Protein AF-A0A521RHW3-F1 (afdb_monomer)

Radius of gyration: 39.54 Å; Cα contacts (8 Å, |Δi|>4): 351; chains: 1; bounding box: 109×46×135 Å

Mean predicted aligned error: 21.04 Å

pLDDT: mean 79.91, std 20.03, range [25.33, 98.0]

Structure (mmCIF, N/CA/C/O backbone):
data_AF-A0A521RHW3-F1
#
_entry.id   AF-A0A521RHW3-F1
#
loop_
_atom_site.group_PDB
_atom_site.id
_atom_site.type_symbol
_atom_site.label_atom_id
_atom_site.label_alt_id
_atom_site.label_comp_id
_atom_site.label_asym_id
_atom_site.label_entity_id
_atom_site.label_seq_id
_atom_site.pdbx_PDB_ins_code
_atom_site.Cartn_x
_atom_site.Cartn_y
_atom_site.Cartn_z
_atom_site.occupancy
_atom_site.B_iso_or_equiv
_atom_site.auth_seq_id
_atom_site.auth_comp_id
_atom_site.auth_asym_id
_atom_site.auth_atom_id
_atom_site.pdbx_PDB_model_num
ATOM 1 N N . MET A 1 1 ? 25.482 -11.961 -57.422 1.00 39.91 1 MET A N 1
ATOM 2 C CA . MET A 1 1 ? 24.619 -12.218 -56.251 1.00 39.91 1 MET A CA 1
ATOM 3 C C . MET A 1 1 ? 25.470 -12.057 -55.005 1.00 39.91 1 MET A C 1
ATOM 5 O O . MET A 1 1 ? 26.315 -12.902 -54.761 1.00 39.91 1 MET A O 1
ATOM 9 N N . THR A 1 2 ? 25.295 -10.983 -54.247 1.00 38.00 2 THR A N 1
ATOM 10 C CA . THR A 1 2 ? 25.824 -10.884 -52.880 1.00 38.00 2 THR A CA 1
ATOM 11 C C . THR A 1 2 ? 24.645 -10.519 -51.997 1.00 38.00 2 THR A C 1
ATOM 13 O O . THR A 1 2 ? 24.330 -9.353 -51.779 1.00 38.00 2 THR A O 1
ATOM 16 N N . ALA A 1 3 ? 23.908 -11.553 -51.591 1.00 41.53 3 ALA A N 1
ATOM 17 C CA . ALA A 1 3 ? 22.868 -11.418 -50.592 1.00 41.53 3 ALA A CA 1
ATOM 18 C C . ALA A 1 3 ? 23.537 -10.932 -49.302 1.00 41.53 3 ALA A C 1
ATOM 20 O O . ALA A 1 3 ? 24.352 -11.636 -48.708 1.00 41.53 3 ALA A O 1
ATOM 21 N N . SER A 1 4 ? 23.228 -9.693 -48.926 1.00 44.72 4 SER A N 1
ATOM 22 C CA . SER A 1 4 ? 23.512 -9.133 -47.614 1.00 44.72 4 SER A CA 1
ATOM 23 C C . SER A 1 4 ? 22.797 -10.004 -46.584 1.00 44.72 4 SER A C 1
ATOM 25 O O . SER A 1 4 ? 21.590 -9.889 -46.376 1.00 44.72 4 SER A O 1
ATOM 27 N N . VAL A 1 5 ? 23.534 -10.940 -45.990 1.00 45.53 5 VAL A N 1
ATOM 28 C CA . VAL A 1 5 ? 23.088 -11.644 -44.794 1.00 45.53 5 VAL A CA 1
ATOM 29 C C . VAL A 1 5 ? 23.097 -10.592 -43.693 1.00 45.53 5 VAL A C 1
ATOM 31 O O . VAL A 1 5 ? 24.155 -10.241 -43.173 1.00 45.53 5 VAL A O 1
ATOM 34 N N . ARG A 1 6 ? 21.927 -10.029 -43.371 1.00 50.81 6 ARG A N 1
ATOM 35 C CA . ARG A 1 6 ? 21.718 -9.358 -42.085 1.00 50.81 6 ARG A CA 1
ATOM 36 C C . ARG A 1 6 ? 22.089 -10.395 -41.030 1.00 50.81 6 ARG A C 1
ATOM 38 O O . ARG A 1 6 ? 21.339 -11.346 -40.832 1.00 50.81 6 ARG A O 1
ATOM 45 N N . ALA A 1 7 ? 23.275 -10.265 -40.440 1.00 57.31 7 ALA A N 1
ATOM 46 C CA . ALA A 1 7 ? 23.682 -11.109 -39.331 1.00 57.31 7 ALA A CA 1
ATOM 47 C C . ALA A 1 7 ? 22.599 -10.983 -38.257 1.00 57.31 7 ALA A C 1
ATOM 49 O O . ALA A 1 7 ? 22.298 -9.877 -37.802 1.00 57.31 7 ALA A O 1
ATOM 50 N N . GLN A 1 8 ? 21.946 -12.098 -37.947 1.00 63.09 8 GLN A N 1
ATOM 51 C CA . GLN A 1 8 ? 20.937 -12.158 -36.906 1.00 63.09 8 GLN A CA 1
ATOM 52 C C . GLN A 1 8 ? 21.612 -11.729 -35.599 1.00 63.09 8 GLN A C 1
ATOM 54 O O . GLN A 1 8 ? 22.678 -12.240 -35.259 1.00 63.09 8 GLN A O 1
ATOM 59 N N . VAL A 1 9 ? 21.052 -10.722 -34.929 1.00 79.81 9 VAL A N 1
ATOM 60 C CA . VAL A 1 9 ? 21.580 -10.236 -33.652 1.00 79.81 9 VAL A CA 1
ATOM 61 C C . VAL A 1 9 ? 21.305 -11.314 -32.610 1.00 79.81 9 VAL A C 1
ATOM 63 O O . VAL A 1 9 ? 20.147 -11.570 -32.289 1.00 79.81 9 VAL A O 1
ATOM 66 N N . ASP A 1 10 ? 22.359 -11.970 -32.131 1.00 84.94 10 ASP A N 1
ATOM 67 C CA . ASP A 1 10 ? 22.273 -12.960 -31.061 1.00 84.94 10 ASP A CA 1
ATOM 68 C C . ASP A 1 10 ? 22.566 -12.293 -29.715 1.00 84.94 10 ASP A C 1
ATOM 70 O O . ASP A 1 10 ? 23.689 -11.850 -29.452 1.00 84.94 10 ASP A O 1
ATOM 74 N N . THR A 1 11 ? 21.535 -12.213 -28.875 1.00 89.00 11 THR A N 1
ATOM 75 C CA . THR A 1 11 ? 21.610 -11.633 -27.530 1.00 89.00 11 THR A CA 1
ATOM 76 C C . THR A 1 11 ? 21.772 -12.674 -26.429 1.00 89.00 11 THR A C 1
ATOM 78 O O . THR A 1 11 ? 22.063 -12.297 -25.295 1.00 89.00 11 THR A O 1
ATOM 81 N N . SER A 1 12 ? 21.656 -13.969 -26.743 1.00 90.12 12 SER A N 1
ATOM 82 C CA . SER A 1 12 ? 21.666 -15.047 -25.744 1.00 90.12 12 SER A CA 1
ATOM 83 C C . SER A 1 12 ? 22.976 -15.091 -24.952 1.00 90.12 12 SER A C 1
ATOM 85 O O . SER A 1 12 ? 22.974 -15.205 -23.728 1.00 90.12 12 SER A O 1
ATOM 87 N N . THR A 1 13 ? 24.101 -14.891 -25.640 1.00 92.38 13 THR A N 1
ATOM 88 C CA . THR A 1 13 ? 25.431 -14.847 -25.019 1.00 92.38 13 THR A CA 1
ATOM 89 C C . THR A 1 13 ? 25.564 -13.657 -24.058 1.00 92.38 13 THR A C 1
ATOM 91 O O . THR A 1 13 ? 26.132 -13.791 -22.976 1.00 92.38 13 THR A O 1
ATOM 94 N N . ILE A 1 14 ? 24.999 -12.496 -24.413 1.00 92.00 14 ILE A N 1
ATOM 95 C CA . ILE A 1 14 ? 25.019 -11.292 -23.566 1.00 92.00 14 ILE A CA 1
ATOM 96 C C . ILE A 1 14 ? 24.166 -11.516 -22.312 1.00 92.00 14 ILE A C 1
ATOM 98 O O . ILE A 1 14 ? 24.604 -11.209 -21.204 1.00 92.00 14 ILE A O 1
ATOM 102 N N . GLU A 1 15 ? 22.968 -12.076 -22.470 1.00 85.69 15 GLU A N 1
ATOM 103 C CA . GLU A 1 15 ? 22.064 -12.406 -21.361 1.00 85.69 15 GLU A CA 1
ATOM 104 C C . GLU A 1 15 ? 22.705 -13.399 -20.383 1.00 85.69 15 GLU A C 1
ATOM 106 O O . GLU A 1 15 ? 22.638 -13.206 -19.167 1.00 85.69 15 GLU A O 1
ATOM 111 N N . GLU A 1 16 ? 23.400 -14.417 -20.897 1.00 90.75 16 GLU A N 1
ATOM 112 C CA . GLU A 1 16 ? 24.140 -15.376 -20.076 1.00 90.75 16 GLU A CA 1
ATOM 113 C C . GLU A 1 16 ? 25.294 -14.707 -19.310 1.00 90.75 16 GLU A C 1
ATOM 115 O O . GLU A 1 16 ? 25.488 -14.978 -18.120 1.00 90.75 16 GLU A O 1
ATOM 120 N N . MET A 1 17 ? 26.041 -13.799 -19.949 1.00 91.12 17 MET A N 1
ATOM 121 C CA . MET A 1 17 ? 27.093 -13.024 -19.279 1.00 91.12 17 MET A CA 1
ATOM 122 C C . MET A 1 17 ? 26.525 -12.142 -18.161 1.00 91.12 17 MET A C 1
ATOM 124 O O . MET A 1 17 ? 27.106 -12.095 -17.075 1.00 91.12 17 MET A O 1
ATOM 128 N N . ILE A 1 18 ? 25.381 -11.483 -18.392 1.00 84.00 18 ILE A N 1
ATOM 129 C CA . ILE A 1 18 ? 24.681 -10.691 -17.368 1.00 84.00 18 ILE A CA 1
ATOM 130 C C . ILE A 1 18 ? 24.279 -11.588 -16.196 1.00 84.00 18 ILE A C 1
ATOM 132 O O . ILE A 1 18 ? 24.577 -11.258 -15.048 1.00 84.00 18 ILE A O 1
ATOM 136 N N . ALA A 1 19 ? 23.671 -12.744 -16.473 1.00 83.94 19 ALA A N 1
ATOM 137 C CA . ALA A 1 19 ? 23.239 -13.690 -15.446 1.00 83.94 19 ALA A CA 1
ATOM 138 C C . ALA A 1 19 ? 24.408 -14.228 -14.599 1.00 83.94 19 ALA A C 1
ATOM 140 O O . ALA A 1 19 ? 24.249 -14.451 -13.399 1.00 83.94 19 ALA A O 1
ATOM 141 N N . LYS A 1 20 ? 25.595 -14.398 -15.198 1.00 89.12 20 LYS A N 1
ATOM 142 C CA . LYS A 1 20 ? 26.830 -14.805 -14.502 1.00 89.12 20 LYS A CA 1
ATOM 143 C C . LYS A 1 20 ? 27.545 -13.656 -13.779 1.00 89.12 20 LYS A C 1
ATOM 145 O O . LYS A 1 20 ? 28.509 -13.910 -13.063 1.00 89.12 20 LYS A O 1
ATOM 150 N N . GLY A 1 21 ? 27.102 -12.410 -13.955 1.00 87.75 21 GLY A N 1
ATOM 151 C CA . GLY A 1 21 ? 27.751 -11.227 -13.384 1.00 87.75 21 GLY A CA 1
ATOM 152 C C . GLY A 1 21 ? 28.998 -10.757 -14.144 1.00 87.75 21 GLY A C 1
ATOM 153 O O . GLY A 1 21 ? 29.711 -9.878 -13.660 1.00 87.75 21 GLY A O 1
ATOM 154 N N . ASN A 1 22 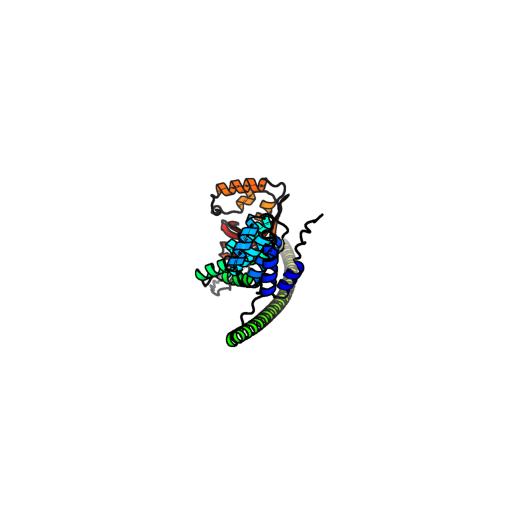? 29.250 -11.270 -15.352 1.00 93.44 22 ASN A N 1
ATOM 155 C CA . ASN A 1 22 ? 30.354 -10.851 -16.225 1.00 93.44 22 ASN A CA 1
ATOM 156 C C . ASN A 1 22 ? 30.022 -9.520 -16.933 1.00 93.44 22 ASN A C 1
ATOM 158 O O . ASN A 1 22 ? 30.039 -9.410 -18.159 1.00 93.44 22 ASN A O 1
ATOM 162 N N . LEU A 1 23 ? 29.700 -8.486 -16.151 1.00 89.38 23 LEU A N 1
ATOM 163 C CA . LEU A 1 23 ? 29.091 -7.241 -16.634 1.00 89.38 23 LEU A CA 1
ATOM 164 C C . LEU A 1 23 ? 30.007 -6.428 -17.563 1.00 89.38 23 LEU A C 1
ATOM 166 O O . LEU A 1 23 ? 29.519 -5.721 -18.441 1.00 89.38 23 LEU A O 1
ATOM 170 N N . GLN A 1 24 ? 31.330 -6.516 -17.395 1.00 93.94 24 GLN A N 1
ATOM 171 C CA . GLN A 1 24 ? 32.281 -5.806 -18.258 1.00 93.94 24 GLN A CA 1
ATOM 172 C C . GLN A 1 24 ? 32.360 -6.427 -19.660 1.00 93.94 24 GLN A C 1
ATOM 174 O O . GLN A 1 24 ? 32.356 -5.701 -20.651 1.00 93.94 24 GLN A O 1
ATOM 179 N N . GLU A 1 25 ? 32.410 -7.756 -19.748 1.00 92.56 25 GLU A N 1
ATOM 180 C CA . GLU A 1 25 ? 32.441 -8.485 -21.022 1.00 92.56 25 GLU A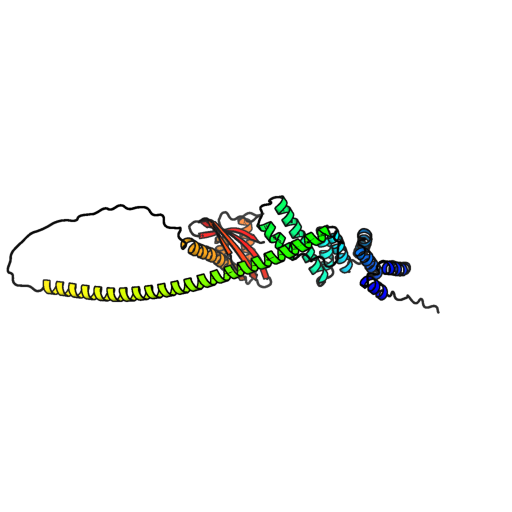 CA 1
ATOM 181 C C . GLU A 1 25 ? 31.096 -8.372 -21.752 1.00 92.56 25 GLU A C 1
ATOM 183 O O . GLU A 1 25 ? 31.063 -8.108 -22.957 1.00 92.56 25 GLU A O 1
ATOM 188 N N . ALA A 1 26 ? 29.991 -8.451 -21.000 1.00 95.00 26 ALA A N 1
ATOM 189 C CA . ALA A 1 26 ? 28.651 -8.197 -21.514 1.00 95.00 26 ALA A CA 1
ATOM 190 C C . ALA A 1 26 ? 28.547 -6.797 -22.135 1.00 95.00 26 ALA A C 1
ATOM 192 O O . ALA A 1 26 ? 28.011 -6.655 -23.235 1.00 95.00 26 ALA A O 1
ATOM 193 N N . LEU A 1 27 ? 29.089 -5.766 -21.468 1.00 96.44 27 LEU A N 1
ATOM 194 C CA . LEU A 1 27 ? 29.061 -4.393 -21.977 1.00 96.44 27 LEU A CA 1
ATOM 195 C C . LEU A 1 27 ? 29.834 -4.263 -23.292 1.00 96.44 27 LEU A C 1
ATOM 197 O O . LEU A 1 27 ? 29.283 -3.748 -24.260 1.00 96.44 27 LEU A O 1
ATOM 201 N N . LEU A 1 28 ? 31.070 -4.771 -23.340 1.00 96.38 28 LEU A N 1
ATOM 202 C CA . LEU A 1 28 ? 31.909 -4.716 -24.542 1.00 96.38 28 LEU A CA 1
ATOM 203 C C . LEU A 1 28 ? 31.240 -5.424 -25.727 1.00 96.38 28 LEU A C 1
ATOM 205 O O . LEU A 1 28 ? 31.154 -4.858 -26.816 1.00 96.38 28 LEU A O 1
ATOM 209 N N . THR A 1 29 ? 30.699 -6.621 -25.493 1.00 94.75 29 THR A N 1
ATOM 210 C CA . THR A 1 29 ? 29.986 -7.400 -26.518 1.00 94.75 29 THR A CA 1
ATOM 211 C C . THR A 1 29 ? 28.729 -6.667 -26.997 1.00 94.75 29 THR A C 1
ATOM 213 O O . THR A 1 29 ? 28.466 -6.584 -28.198 1.00 94.75 29 THR A O 1
ATOM 216 N N . THR A 1 30 ? 27.969 -6.073 -26.072 1.00 96.19 30 THR A N 1
ATOM 217 C CA . THR A 1 30 ? 26.770 -5.284 -26.397 1.00 96.19 30 THR A CA 1
ATOM 218 C C . THR A 1 30 ? 27.120 -4.053 -27.236 1.00 96.19 30 THR A C 1
ATOM 220 O O . THR A 1 30 ? 26.438 -3.760 -28.217 1.00 96.19 30 THR A O 1
ATOM 223 N N . GLU A 1 31 ? 28.193 -3.335 -26.892 1.00 96.31 31 GLU A N 1
ATOM 224 C CA . GLU A 1 31 ? 28.652 -2.152 -27.629 1.00 96.31 31 GLU A CA 1
ATOM 225 C C . GLU A 1 31 ? 29.183 -2.495 -29.024 1.00 96.31 31 GLU A C 1
ATOM 227 O O . GLU A 1 31 ? 28.882 -1.777 -29.982 1.00 96.31 31 GLU A O 1
ATOM 232 N N . GLU A 1 32 ? 29.889 -3.619 -29.175 1.00 95.31 32 GLU A N 1
ATOM 233 C CA . GLU A 1 32 ? 30.302 -4.121 -30.487 1.00 95.31 32 GLU A CA 1
ATOM 234 C C . GLU A 1 32 ? 29.080 -4.388 -31.380 1.00 95.31 32 GLU A C 1
ATOM 236 O O . GLU A 1 32 ? 29.035 -3.933 -32.527 1.00 95.31 32 GLU A O 1
ATOM 241 N N . GLN A 1 33 ? 28.055 -5.072 -30.863 1.00 94.62 33 GLN A N 1
ATOM 242 C CA . GLN A 1 33 ? 26.850 -5.362 -31.642 1.00 94.62 33 GLN A CA 1
ATOM 243 C C . GLN A 1 33 ? 26.029 -4.099 -31.954 1.00 94.62 33 GLN A C 1
ATOM 245 O O . GLN A 1 33 ? 25.544 -3.944 -33.081 1.00 94.62 33 GLN A O 1
ATOM 250 N N . LEU A 1 34 ? 25.926 -3.162 -31.005 1.00 95.00 34 LEU A N 1
ATOM 251 C CA . LEU A 1 34 ? 25.275 -1.864 -31.215 1.00 95.00 34 LEU A CA 1
ATOM 252 C C . LEU A 1 34 ? 26.018 -0.998 -32.238 1.00 95.00 34 LEU A C 1
ATOM 254 O O . LEU A 1 34 ? 25.368 -0.276 -32.985 1.00 95.00 34 LEU A O 1
ATOM 258 N N . SER A 1 35 ? 27.347 -1.101 -32.360 1.00 95.06 35 SER A N 1
ATOM 259 C CA . SER A 1 35 ? 28.092 -0.369 -33.401 1.00 95.06 35 SER A CA 1
ATOM 260 C C . SER A 1 35 ? 27.642 -0.742 -34.823 1.00 95.06 35 SER A C 1
ATOM 262 O O . SER A 1 35 ? 27.698 0.082 -35.735 1.00 95.06 35 SER A O 1
ATOM 264 N N . ARG A 1 36 ? 27.138 -1.973 -34.999 1.00 92.75 36 ARG A N 1
ATOM 265 C CA . ARG A 1 36 ? 26.576 -2.482 -36.260 1.00 92.75 36 ARG A CA 1
ATOM 266 C C . ARG A 1 36 ? 25.075 -2.206 -36.376 1.00 92.75 36 ARG A C 1
ATOM 268 O O . ARG A 1 36 ? 24.581 -2.032 -37.486 1.00 92.75 36 ARG A O 1
ATOM 275 N N . ASN A 1 37 ? 24.360 -2.160 -35.248 1.00 90.31 37 ASN A N 1
ATOM 276 C CA . ASN A 1 37 ? 22.912 -1.942 -35.178 1.00 90.31 37 ASN A CA 1
ATOM 277 C C . ASN A 1 37 ? 22.538 -0.932 -34.067 1.00 90.31 37 ASN A C 1
ATOM 279 O O . ASN A 1 37 ? 22.016 -1.344 -33.027 1.00 90.31 37 ASN A O 1
ATOM 283 N N . PRO A 1 38 ? 22.749 0.385 -34.270 1.00 92.19 38 PRO A N 1
ATOM 284 C CA . PRO A 1 38 ? 22.686 1.373 -33.181 1.00 92.19 38 PRO A CA 1
ATOM 285 C C . PRO A 1 38 ? 21.330 1.495 -32.479 1.00 92.19 38 PRO A C 1
ATOM 287 O O . PRO A 1 38 ? 21.277 1.803 -31.294 1.00 92.19 38 PRO A O 1
ATOM 290 N N . ASN A 1 39 ? 20.239 1.214 -33.195 1.00 91.25 39 ASN A N 1
ATOM 291 C CA . ASN A 1 39 ? 18.867 1.370 -32.700 1.00 91.25 39 ASN A CA 1
ATOM 292 C C . ASN A 1 39 ? 18.207 0.028 -32.342 1.00 91.25 39 ASN A C 1
ATOM 294 O O . ASN A 1 39 ? 16.981 -0.073 -32.310 1.00 91.25 39 ASN A O 1
ATOM 298 N N . HIS A 1 40 ? 18.989 -1.039 -32.145 1.00 94.62 40 HIS A N 1
ATOM 299 C CA . HIS A 1 40 ? 18.429 -2.342 -31.801 1.00 94.62 40 HIS A CA 1
ATOM 300 C C . HIS A 1 40 ? 17.881 -2.327 -30.366 1.00 94.62 40 HIS A C 1
ATOM 302 O O . HIS A 1 40 ? 18.639 -2.400 -29.398 1.00 94.62 40 HIS A O 1
ATOM 308 N N . VAL A 1 41 ? 16.554 -2.261 -30.243 1.00 92.44 41 VAL A N 1
ATOM 309 C CA . VAL A 1 41 ? 15.814 -2.054 -28.984 1.00 92.44 41 VAL A CA 1
ATOM 310 C C . VAL A 1 41 ? 16.271 -2.995 -27.867 1.00 92.44 41 VAL A C 1
ATOM 312 O O . VAL A 1 41 ? 16.627 -2.532 -26.787 1.00 92.44 41 VAL A O 1
ATOM 315 N N . HIS A 1 42 ? 16.352 -4.303 -28.135 1.00 93.19 42 HIS A N 1
ATOM 316 C CA . HIS A 1 42 ? 16.754 -5.284 -27.117 1.00 93.19 42 HIS A CA 1
ATOM 317 C C . HIS A 1 42 ? 18.218 -5.127 -26.674 1.00 93.19 42 HIS A C 1
ATOM 319 O O . HIS A 1 42 ? 18.538 -5.313 -25.508 1.00 93.19 42 HIS A O 1
ATOM 325 N N . LEU A 1 43 ? 19.118 -4.695 -27.567 1.00 95.25 43 LEU A N 1
ATOM 326 C CA . LEU A 1 43 ? 20.524 -4.475 -27.199 1.00 95.25 43 LEU A CA 1
ATOM 327 C C . LEU A 1 43 ? 20.687 -3.210 -26.354 1.00 95.25 43 LEU A C 1
ATOM 329 O O . LEU A 1 43 ? 21.455 -3.200 -25.396 1.00 95.25 43 LEU A O 1
ATOM 333 N N . LEU A 1 44 ? 19.940 -2.152 -26.681 1.00 97.19 44 LEU A N 1
ATOM 334 C CA . LEU A 1 44 ? 19.862 -0.953 -25.850 1.00 97.19 44 LEU A CA 1
ATOM 335 C C . LEU A 1 44 ? 19.284 -1.291 -24.471 1.00 97.19 44 LEU A C 1
ATOM 337 O O . LEU A 1 44 ? 19.825 -0.852 -23.459 1.00 97.19 44 LEU A O 1
ATOM 341 N N . PHE A 1 45 ? 18.244 -2.124 -24.416 1.00 95.31 45 PHE A N 1
ATOM 342 C CA . PHE A 1 45 ? 17.667 -2.598 -23.162 1.00 95.31 45 PHE A CA 1
ATOM 343 C C . PHE A 1 45 ? 18.692 -3.366 -22.311 1.00 95.31 45 PHE A C 1
ATOM 345 O O . PHE A 1 45 ? 18.898 -3.014 -21.149 1.00 95.31 45 PHE A O 1
ATOM 352 N N . LEU A 1 46 ? 19.405 -4.337 -22.896 1.00 94.44 46 LEU A N 1
ATOM 353 C CA . LEU A 1 46 ? 20.476 -5.081 -22.219 1.00 94.44 46 LEU A CA 1
ATOM 354 C C . LEU A 1 46 ? 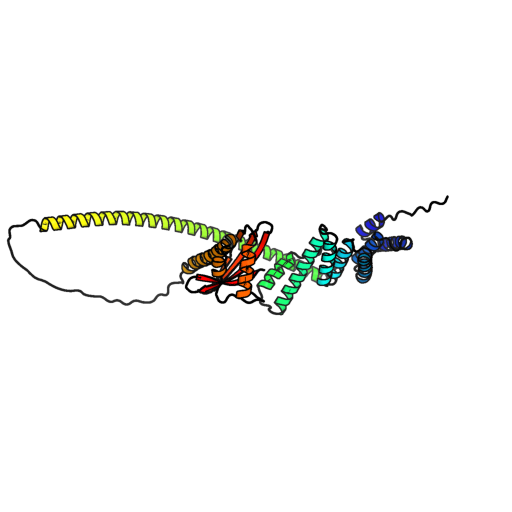21.616 -4.162 -21.756 1.00 94.44 46 LEU A C 1
ATOM 356 O O . LEU A 1 46 ? 22.086 -4.302 -20.628 1.00 94.44 46 LEU A O 1
ATOM 360 N N . LYS A 1 47 ? 22.014 -3.167 -22.563 1.00 97.44 47 LYS A N 1
ATOM 361 C CA . LYS A 1 47 ? 22.991 -2.144 -22.153 1.00 97.44 47 LYS A CA 1
ATOM 362 C C . LYS A 1 47 ? 22.514 -1.375 -20.918 1.00 97.44 47 LYS A C 1
ATOM 364 O O . LYS A 1 47 ? 23.289 -1.164 -19.986 1.00 97.44 47 LYS A O 1
ATOM 369 N N . GLY A 1 48 ? 21.238 -0.987 -20.896 1.00 95.56 48 GLY A N 1
ATOM 370 C CA . GLY A 1 48 ? 20.601 -0.361 -19.739 1.00 95.56 48 GLY A CA 1
ATOM 371 C C . GLY A 1 48 ? 20.661 -1.250 -18.493 1.00 95.56 48 GLY A C 1
ATOM 372 O O . GLY A 1 48 ? 21.075 -0.778 -17.436 1.00 95.56 48 GLY A O 1
ATOM 373 N N . LEU A 1 49 ? 20.329 -2.541 -18.623 1.00 92.25 49 LEU A N 1
ATOM 374 C CA . LEU A 1 49 ? 20.415 -3.510 -17.523 1.00 92.25 49 LEU A CA 1
ATOM 375 C C . LEU A 1 49 ? 21.842 -3.657 -16.987 1.00 92.25 49 LEU A C 1
ATOM 377 O O . LEU A 1 49 ? 22.037 -3.626 -15.775 1.00 92.25 49 LEU A O 1
ATOM 381 N N . ILE A 1 50 ? 22.839 -3.754 -17.871 1.00 93.81 50 ILE A N 1
ATOM 382 C CA . ILE A 1 50 ? 24.252 -3.859 -17.484 1.00 93.81 50 ILE A CA 1
ATOM 383 C C . ILE A 1 50 ? 24.683 -2.642 -16.658 1.00 93.81 50 ILE A C 1
ATOM 385 O O . ILE A 1 50 ? 25.290 -2.808 -15.600 1.00 93.81 50 ILE A O 1
ATOM 389 N N . HIS A 1 51 ? 24.342 -1.425 -17.099 1.00 95.56 51 HIS A N 1
ATOM 390 C CA . HIS A 1 51 ? 24.629 -0.211 -16.330 1.00 95.56 51 HIS A CA 1
ATOM 391 C C . HIS A 1 51 ? 23.904 -0.210 -14.973 1.00 95.56 51 HIS A C 1
ATOM 393 O O . HIS A 1 51 ? 24.527 0.099 -13.956 1.00 95.56 51 HIS A O 1
ATOM 399 N N . THR A 1 52 ? 22.633 -0.626 -14.916 1.00 83.94 52 THR A N 1
ATOM 400 C CA . THR A 1 52 ? 21.893 -0.760 -13.648 1.00 83.94 52 THR A CA 1
ATOM 401 C C . THR A 1 52 ? 22.573 -1.743 -12.693 1.00 83.94 52 THR A C 1
ATOM 403 O O . THR A 1 52 ? 22.796 -1.400 -11.535 1.00 83.94 52 THR A O 1
ATOM 406 N N . SER A 1 53 ? 22.974 -2.929 -13.164 1.00 88.25 53 SER A N 1
ATOM 407 C CA . SER A 1 53 ? 23.668 -3.940 -12.347 1.00 88.25 53 SER A CA 1
ATOM 408 C C . SER A 1 53 ? 25.042 -3.480 -11.851 1.00 88.25 53 SER A C 1
ATOM 410 O O . SER A 1 53 ? 25.531 -3.979 -10.839 1.00 88.25 53 SER A O 1
ATOM 412 N N . ARG A 1 54 ? 25.661 -2.511 -12.533 1.00 89.81 54 ARG A N 1
ATOM 413 C CA . ARG A 1 54 ? 26.914 -1.857 -12.118 1.00 89.81 54 ARG A CA 1
ATOM 414 C C . ARG A 1 54 ? 26.696 -0.655 -11.192 1.00 89.81 54 ARG A C 1
ATOM 416 O O . ARG A 1 54 ? 27.670 -0.010 -10.815 1.00 89.81 54 ARG A O 1
ATOM 423 N N . ASN A 1 55 ? 25.450 -0.343 -10.823 1.00 89.19 55 ASN A N 1
ATOM 424 C CA . ASN A 1 55 ? 25.051 0.881 -10.114 1.00 89.19 55 ASN A CA 1
ATOM 425 C C . ASN A 1 55 ? 25.379 2.184 -10.875 1.00 89.19 55 ASN A C 1
ATOM 427 O O . ASN A 1 55 ? 25.463 3.267 -10.295 1.00 89.19 55 ASN A O 1
ATOM 431 N N . GLU A 1 56 ? 25.533 2.107 -12.197 1.00 92.06 56 GLU A N 1
ATOM 432 C CA . GLU A 1 56 ? 25.768 3.249 -13.082 1.00 92.06 56 GLU A CA 1
ATOM 433 C C . GLU A 1 56 ? 24.418 3.846 -13.514 1.00 92.06 56 GLU A C 1
ATOM 435 O O . GLU A 1 56 ? 23.981 3.744 -14.663 1.00 92.06 56 GLU A O 1
ATOM 440 N N . PHE A 1 57 ? 23.723 4.466 -12.558 1.00 90.06 57 PHE A N 1
ATOM 441 C CA . PHE A 1 57 ? 22.322 4.868 -12.719 1.00 90.06 57 PHE A CA 1
ATOM 442 C C . PHE A 1 57 ? 22.083 5.978 -13.749 1.00 90.06 57 PHE A C 1
ATOM 444 O O . PHE A 1 57 ? 21.073 5.948 -14.448 1.00 90.06 57 PHE A O 1
ATOM 451 N N . GLU A 1 58 ? 22.981 6.958 -13.881 1.00 95.50 58 GLU A N 1
ATOM 452 C CA . GLU A 1 58 ? 22.789 8.054 -14.844 1.00 95.50 58 GLU A CA 1
ATOM 453 C C . GLU A 1 58 ? 22.865 7.584 -16.312 1.00 95.50 58 GLU A C 1
ATOM 455 O O . GLU A 1 58 ? 21.954 7.912 -17.081 1.00 95.50 58 GLU A O 1
ATOM 460 N N . PRO A 1 59 ? 23.872 6.787 -16.731 1.00 95.25 59 PRO A N 1
ATOM 461 C CA . PRO A 1 59 ? 23.861 6.143 -18.045 1.00 95.25 59 PRO A CA 1
ATOM 462 C C . PRO A 1 59 ? 22.627 5.264 -18.281 1.00 95.25 59 PRO A C 1
ATOM 464 O O . PRO A 1 59 ? 21.980 5.400 -19.321 1.00 95.25 59 PRO A O 1
ATOM 467 N N . ALA A 1 60 ? 22.257 4.421 -17.309 1.00 95.62 60 ALA A N 1
ATOM 468 C CA . ALA A 1 60 ? 21.098 3.535 -17.423 1.00 95.62 60 ALA A CA 1
ATOM 469 C C . ALA A 1 60 ? 19.791 4.317 -17.635 1.00 95.62 60 ALA A C 1
ATOM 471 O O . ALA A 1 60 ? 19.030 4.023 -18.558 1.00 95.62 60 ALA A O 1
ATOM 472 N N . LYS A 1 61 ? 19.553 5.373 -16.839 1.00 97.00 61 LYS A N 1
ATOM 473 C CA . LYS A 1 61 ? 18.368 6.233 -16.983 1.00 97.00 61 LYS A CA 1
ATOM 474 C C . LYS A 1 61 ? 18.280 6.867 -18.360 1.00 97.00 61 LYS A C 1
ATOM 476 O O . LYS A 1 61 ? 17.196 6.879 -18.930 1.00 97.00 61 LYS A O 1
ATOM 481 N N . LYS A 1 62 ? 19.386 7.385 -18.907 1.00 98.00 62 LYS A N 1
ATOM 482 C CA . LYS A 1 62 ? 19.380 7.988 -20.252 1.00 98.00 62 LYS A CA 1
ATOM 483 C C . LYS A 1 62 ? 18.900 6.990 -21.304 1.00 98.00 62 LYS A C 1
ATOM 485 O O . LYS A 1 62 ? 18.022 7.332 -22.090 1.00 98.00 62 LYS A O 1
ATOM 490 N N . ILE A 1 63 ? 19.417 5.762 -21.252 1.00 97.00 63 ILE A N 1
ATOM 491 C CA . ILE A 1 63 ? 19.039 4.681 -22.169 1.00 97.00 63 ILE A CA 1
ATOM 492 C C . ILE A 1 63 ? 17.554 4.331 -22.016 1.00 97.00 63 ILE A C 1
ATOM 494 O O . ILE A 1 63 ? 16.825 4.313 -23.004 1.00 97.00 63 ILE A O 1
ATOM 498 N N . PHE A 1 64 ? 17.068 4.103 -20.792 1.00 97.44 64 PHE A N 1
ATOM 499 C CA . PHE A 1 64 ? 15.659 3.751 -20.596 1.00 97.44 64 PHE A CA 1
ATOM 500 C C . PHE A 1 64 ? 14.699 4.912 -20.903 1.00 97.44 64 PHE A C 1
ATOM 502 O O . PHE A 1 64 ? 13.620 4.680 -21.439 1.00 97.44 64 PHE A O 1
ATOM 509 N N . ILE A 1 65 ? 15.075 6.169 -20.643 1.00 97.94 65 ILE A N 1
ATOM 510 C CA . ILE A 1 65 ? 14.290 7.345 -21.063 1.00 97.94 65 ILE A CA 1
ATOM 511 C C . ILE A 1 65 ? 14.199 7.414 -22.592 1.00 97.94 65 ILE A C 1
ATOM 513 O O . ILE A 1 65 ? 13.150 7.753 -23.132 1.00 97.94 65 ILE A O 1
ATOM 517 N N . GLU A 1 66 ? 15.277 7.108 -23.307 1.00 97.44 66 GLU A N 1
ATOM 518 C CA . GLU A 1 66 ? 15.247 7.058 -24.768 1.00 97.44 66 GLU A CA 1
ATOM 519 C C . GLU A 1 66 ? 14.364 5.911 -25.279 1.00 97.44 66 GLU A C 1
ATOM 521 O O . GLU A 1 66 ? 13.512 6.133 -26.139 1.00 97.44 66 GLU A O 1
ATOM 526 N N . LEU A 1 67 ? 14.482 4.719 -24.684 1.00 96.25 67 LEU A N 1
ATOM 527 C CA . LEU A 1 67 ? 13.631 3.571 -25.006 1.00 96.25 67 LEU A CA 1
ATOM 528 C C . LEU A 1 67 ? 12.149 3.860 -24.750 1.00 96.25 67 LEU A C 1
ATOM 530 O O . LEU A 1 67 ? 11.327 3.579 -25.609 1.00 96.25 67 LEU A O 1
ATOM 534 N N . THR A 1 68 ? 11.791 4.486 -23.628 1.00 94.81 68 THR A N 1
ATOM 535 C CA . THR A 1 68 ? 10.385 4.844 -23.343 1.00 94.81 68 THR A CA 1
ATOM 536 C C . THR A 1 68 ? 9.824 5.901 -24.296 1.00 94.81 68 THR A C 1
ATOM 538 O O . THR A 1 68 ? 8.622 5.919 -24.546 1.00 94.81 68 THR A O 1
ATOM 541 N N . LYS A 1 69 ? 10.668 6.782 -24.849 1.00 96.62 69 LYS A N 1
ATOM 542 C CA . LYS A 1 69 ? 10.251 7.771 -25.857 1.00 96.62 69 LYS A CA 1
ATOM 543 C C . LYS A 1 69 ? 10.036 7.146 -27.231 1.00 96.62 69 LYS A C 1
ATOM 545 O O . LYS A 1 69 ? 9.090 7.518 -27.918 1.00 96.62 69 LYS A O 1
ATOM 550 N N . ASN A 1 70 ? 10.922 6.237 -27.627 1.00 95.38 70 ASN A N 1
ATOM 551 C CA . ASN A 1 70 ? 10.916 5.642 -28.964 1.00 95.38 70 ASN A CA 1
ATOM 552 C C . ASN A 1 70 ? 10.031 4.388 -29.052 1.00 95.38 70 ASN A C 1
ATOM 554 O O . ASN A 1 70 ? 9.566 4.051 -30.138 1.00 95.38 70 ASN A O 1
ATOM 558 N N . ASN A 1 71 ? 9.793 3.726 -27.918 1.00 94.88 71 ASN A N 1
ATOM 559 C CA . ASN A 1 71 ? 9.023 2.492 -27.770 1.00 94.88 71 ASN A CA 1
ATOM 560 C C . ASN A 1 71 ? 8.077 2.586 -26.557 1.00 94.88 71 ASN A C 1
ATOM 562 O O . ASN A 1 71 ? 8.231 1.836 -25.587 1.00 94.88 71 ASN A O 1
ATOM 566 N N . PRO A 1 72 ? 7.119 3.534 -26.561 1.00 93.44 72 PRO A N 1
ATOM 567 C CA . PRO A 1 72 ? 6.217 3.760 -25.432 1.00 93.44 72 PRO A CA 1
ATOM 568 C C . PRO A 1 72 ? 5.303 2.566 -25.126 1.00 93.44 72 PRO A C 1
ATOM 570 O O . PRO A 1 72 ? 4.695 2.529 -24.062 1.00 93.44 72 PRO A O 1
ATOM 573 N N . GLU A 1 73 ? 5.182 1.598 -26.032 1.00 89.69 73 GLU A N 1
ATOM 574 C CA . GLU A 1 73 ? 4.443 0.357 -25.828 1.00 89.69 73 GLU A CA 1
ATOM 575 C C . GLU A 1 73 ? 5.141 -0.609 -24.864 1.00 89.69 73 GLU A C 1
ATOM 577 O O . GLU A 1 73 ? 4.461 -1.394 -24.211 1.00 89.69 73 GLU A O 1
ATOM 582 N N . LEU A 1 74 ? 6.471 -0.554 -24.740 1.00 88.19 74 LEU A N 1
ATOM 583 C CA . LEU A 1 74 ? 7.230 -1.533 -23.962 1.00 88.19 74 LEU A CA 1
ATOM 584 C C . LEU A 1 74 ? 7.166 -1.224 -22.460 1.00 88.19 74 LEU A C 1
ATOM 586 O O . LEU A 1 74 ? 7.556 -0.130 -22.042 1.00 88.19 74 LEU A O 1
ATOM 590 N N . PRO A 1 75 ? 6.708 -2.161 -21.614 1.00 90.75 75 PRO A N 1
ATOM 591 C CA . PRO A 1 75 ? 6.573 -1.919 -20.183 1.00 90.75 75 PRO A CA 1
ATOM 592 C C . PRO A 1 75 ? 7.898 -2.078 -19.415 1.00 90.75 75 PRO A C 1
ATOM 594 O O . PRO A 1 75 ? 8.070 -1.490 -18.343 1.00 90.75 75 PRO A O 1
ATOM 597 N N . GLU A 1 76 ? 8.857 -2.846 -19.936 1.00 91.44 76 GLU A N 1
ATOM 598 C CA . GLU A 1 76 ? 10.103 -3.182 -19.243 1.00 91.44 76 GLU A CA 1
ATOM 599 C C . GLU A 1 76 ? 11.016 -1.964 -19.014 1.00 91.44 76 GLU A C 1
ATOM 601 O O . GLU A 1 76 ? 11.550 -1.840 -17.906 1.00 91.44 76 GLU A O 1
ATOM 606 N N . PRO A 1 77 ? 11.208 -1.029 -19.970 1.00 93.06 77 PRO A N 1
ATOM 607 C CA . PRO A 1 77 ? 11.995 0.184 -19.732 1.00 93.06 77 PRO A CA 1
ATOM 608 C C . PRO A 1 77 ? 11.418 1.070 -18.618 1.00 93.06 77 PRO A C 1
ATOM 610 O O . PRO A 1 77 ? 12.172 1.590 -17.795 1.00 93.06 77 PRO A O 1
ATOM 613 N N . PHE A 1 78 ? 10.089 1.194 -18.536 1.00 93.19 78 PHE A N 1
ATOM 614 C CA . PHE A 1 78 ? 9.421 1.921 -17.453 1.00 93.19 78 PHE A CA 1
ATOM 615 C C . PHE A 1 78 ? 9.634 1.244 -16.092 1.00 93.19 78 PHE A C 1
ATOM 617 O O . PHE A 1 78 ? 9.970 1.913 -15.115 1.00 93.19 78 PHE A O 1
ATOM 624 N N . ASN A 1 79 ? 9.509 -0.085 -16.028 1.00 93.12 79 ASN A N 1
ATOM 625 C CA . ASN A 1 79 ? 9.794 -0.847 -14.812 1.00 93.12 79 ASN A CA 1
ATOM 626 C C . ASN A 1 79 ? 11.252 -0.671 -14.345 1.00 93.12 79 ASN A C 1
ATOM 628 O O . ASN A 1 79 ? 11.502 -0.454 -13.162 1.00 93.12 79 ASN A O 1
ATOM 632 N N . ASN A 1 80 ? 12.218 -0.683 -15.266 1.00 94.75 80 ASN A N 1
ATOM 633 C CA . ASN A 1 80 ? 13.628 -0.471 -14.924 1.00 94.75 80 ASN A CA 1
ATOM 634 C C . ASN A 1 80 ? 13.932 0.968 -14.483 1.00 94.75 80 ASN A C 1
ATOM 636 O O . ASN A 1 80 ? 14.706 1.160 -13.544 1.00 94.75 80 ASN A O 1
ATOM 640 N N . LEU A 1 81 ? 13.294 1.981 -15.084 1.00 96.19 81 LEU A N 1
ATOM 641 C CA . LEU A 1 81 ? 13.368 3.354 -14.570 1.00 96.19 81 LEU A CA 1
ATOM 642 C C . LEU A 1 81 ? 12.876 3.433 -13.130 1.00 96.19 81 LEU A C 1
ATOM 644 O O . LEU A 1 81 ? 13.510 4.090 -12.308 1.00 96.19 81 LEU A O 1
ATOM 648 N N . ALA A 1 82 ? 11.788 2.735 -12.807 1.00 95.31 82 ALA A N 1
ATOM 649 C CA . ALA A 1 82 ? 11.264 2.719 -11.453 1.00 95.31 82 ALA A CA 1
ATOM 650 C C . ALA A 1 82 ? 12.233 2.108 -10.441 1.00 95.31 82 ALA A C 1
ATOM 652 O O . ALA A 1 82 ? 12.423 2.682 -9.372 1.00 95.31 82 ALA A O 1
ATOM 653 N N . VAL A 1 83 ? 12.889 0.998 -10.795 1.00 90.38 83 VAL A N 1
ATOM 654 C CA . VAL A 1 83 ? 13.938 0.386 -9.964 1.00 90.38 83 VAL A CA 1
ATOM 655 C C . VAL A 1 83 ? 15.069 1.382 -9.700 1.00 90.38 83 VAL A C 1
ATOM 657 O O . VAL A 1 83 ? 15.504 1.529 -8.558 1.00 90.38 83 VAL A O 1
ATOM 660 N N . ILE A 1 84 ? 15.508 2.121 -10.725 1.00 91.50 84 ILE A N 1
ATOM 661 C CA . ILE A 1 84 ? 16.570 3.122 -10.565 1.00 91.50 84 ILE A CA 1
ATOM 662 C C . ILE A 1 84 ? 16.109 4.291 -9.683 1.00 91.50 84 ILE A C 1
ATOM 664 O O . ILE A 1 84 ? 16.825 4.677 -8.760 1.00 91.50 84 ILE A O 1
ATOM 668 N N . TYR A 1 85 ? 14.916 4.843 -9.922 1.00 93.81 85 TYR A N 1
ATOM 669 C CA . TYR A 1 85 ? 14.366 5.920 -9.094 1.00 93.81 85 TYR A CA 1
ATOM 670 C C . TYR A 1 85 ? 14.219 5.489 -7.630 1.00 93.81 85 TYR A C 1
ATOM 672 O O . TYR A 1 85 ? 14.603 6.233 -6.727 1.00 93.81 85 TYR A O 1
ATOM 680 N N . ALA A 1 86 ? 13.755 4.262 -7.387 1.00 90.62 86 ALA A N 1
ATOM 681 C CA . ALA A 1 86 ? 13.632 3.696 -6.049 1.00 90.62 86 ALA A CA 1
ATOM 682 C C . ALA A 1 86 ? 14.991 3.537 -5.354 1.00 90.62 86 ALA A C 1
ATOM 684 O O . ALA A 1 86 ? 15.114 3.886 -4.180 1.00 90.62 86 ALA A O 1
ATOM 685 N N . ALA A 1 87 ? 16.021 3.081 -6.075 1.00 87.88 87 ALA A N 1
ATOM 686 C CA . ALA A 1 87 ? 17.389 2.995 -5.559 1.00 87.88 87 ALA A CA 1
ATOM 687 C C . ALA A 1 87 ? 17.968 4.375 -5.190 1.00 87.88 87 ALA A C 1
ATOM 689 O O . ALA A 1 87 ? 18.768 4.483 -4.264 1.00 87.88 87 ALA A O 1
ATOM 690 N N . GLN A 1 88 ? 17.529 5.436 -5.875 1.00 86.56 88 GLN A N 1
ATOM 691 C CA . GLN A 1 88 ? 17.880 6.828 -5.570 1.00 86.56 88 GLN A CA 1
ATOM 692 C C . GLN A 1 88 ? 16.984 7.462 -4.483 1.00 86.56 88 GLN A C 1
ATOM 694 O O . GLN A 1 88 ? 17.190 8.619 -4.122 1.00 86.56 88 GLN A O 1
ATOM 699 N N . GLY A 1 89 ? 15.996 6.731 -3.951 1.00 87.56 89 GLY A N 1
ATOM 700 C CA . GLY A 1 89 ? 15.031 7.229 -2.963 1.00 87.56 89 GLY A CA 1
ATOM 701 C C . GLY A 1 89 ? 13.920 8.121 -3.537 1.00 87.56 89 GLY A C 1
ATOM 702 O O . GLY A 1 89 ? 13.097 8.639 -2.778 1.00 87.56 89 GLY A O 1
ATOM 703 N N . ASP A 1 90 ? 13.861 8.289 -4.861 1.00 91.56 90 ASP A N 1
ATOM 704 C CA . ASP A 1 90 ? 12.814 9.039 -5.561 1.00 91.56 90 ASP A CA 1
ATOM 705 C C . ASP A 1 90 ? 11.590 8.147 -5.827 1.00 91.56 90 ASP A C 1
ATOM 707 O O . ASP A 1 90 ? 11.292 7.712 -6.942 1.00 91.56 90 ASP A O 1
ATOM 711 N N . TYR A 1 91 ? 10.875 7.829 -4.750 1.00 92.25 91 TYR A N 1
ATOM 712 C CA . TYR A 1 91 ? 9.735 6.914 -4.795 1.00 92.25 91 TYR A CA 1
ATOM 713 C C . TYR A 1 91 ? 8.538 7.455 -5.594 1.00 92.25 91 TYR A C 1
ATOM 715 O O . TYR A 1 91 ? 7.747 6.670 -6.116 1.00 92.25 91 TYR A O 1
ATOM 723 N N . ASP A 1 92 ? 8.392 8.777 -5.722 1.00 91.69 92 ASP A N 1
ATOM 724 C CA . ASP A 1 92 ? 7.310 9.375 -6.509 1.00 91.69 92 ASP A CA 1
ATOM 725 C C . ASP A 1 92 ? 7.537 9.176 -8.013 1.00 91.69 92 ASP A C 1
ATOM 727 O O . ASP A 1 92 ? 6.616 8.738 -8.712 1.00 91.69 92 ASP A O 1
ATOM 731 N N . SER A 1 93 ? 8.759 9.410 -8.505 1.00 93.00 93 SER A N 1
ATOM 732 C CA . SER A 1 93 ? 9.116 9.097 -9.895 1.00 93.00 93 SER A CA 1
ATOM 733 C C . SER A 1 93 ? 9.042 7.594 -10.171 1.00 93.00 93 SER A C 1
ATOM 735 O O . SER A 1 93 ? 8.538 7.189 -11.221 1.00 93.00 93 SER A O 1
ATOM 737 N N . ALA A 1 94 ? 9.452 6.757 -9.209 1.00 96.44 94 ALA A N 1
ATOM 738 C CA . ALA A 1 94 ? 9.326 5.304 -9.324 1.00 96.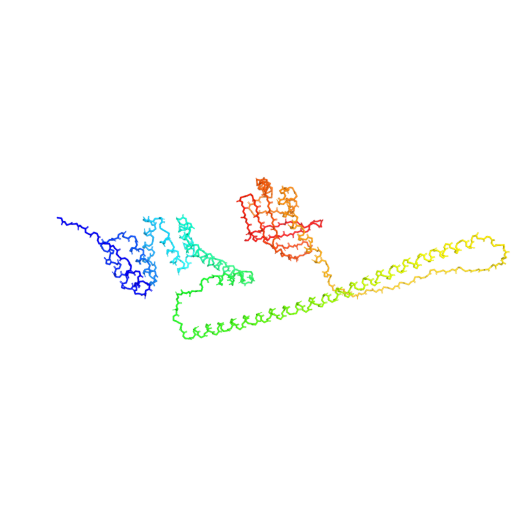44 94 ALA A CA 1
ATOM 739 C C . ALA A 1 94 ? 7.865 4.858 -9.491 1.00 96.44 94 ALA A C 1
ATOM 741 O O . ALA A 1 94 ? 7.547 4.083 -10.397 1.00 96.44 94 ALA A O 1
ATOM 742 N N . ARG A 1 95 ? 6.956 5.407 -8.673 1.00 97.75 95 ARG A N 1
ATOM 743 C CA . ARG A 1 95 ? 5.510 5.158 -8.772 1.00 97.75 95 ARG A CA 1
ATOM 744 C C . ARG A 1 95 ? 4.974 5.525 -10.155 1.00 97.75 95 ARG A C 1
ATOM 746 O O . ARG A 1 95 ? 4.254 4.731 -10.754 1.00 97.75 95 ARG A O 1
ATOM 753 N N . LEU A 1 96 ? 5.310 6.717 -10.656 1.00 96.81 96 LEU A N 1
ATOM 754 C CA . LEU A 1 96 ? 4.830 7.194 -11.958 1.00 96.81 96 LEU A CA 1
ATOM 755 C C . LEU A 1 96 ? 5.322 6.306 -13.105 1.00 96.81 96 LEU A C 1
ATOM 757 O O . LEU A 1 96 ? 4.541 5.978 -13.996 1.00 96.81 96 LEU A O 1
ATOM 761 N N . ALA A 1 97 ? 6.584 5.878 -13.068 1.00 90.38 97 ALA A N 1
ATOM 762 C CA . ALA A 1 97 ? 7.133 4.975 -14.072 1.00 90.38 97 ALA A CA 1
ATOM 763 C C . ALA A 1 97 ? 6.408 3.614 -14.072 1.00 90.38 97 ALA A C 1
ATOM 765 O O . ALA A 1 97 ? 5.984 3.149 -15.127 1.00 90.38 97 ALA A O 1
ATOM 766 N N . LEU A 1 98 ? 6.148 3.014 -12.905 1.00 92.50 98 LEU A N 1
ATOM 767 C CA . LEU A 1 98 ? 5.389 1.753 -12.815 1.00 92.50 98 LEU A CA 1
ATOM 768 C C . LEU A 1 98 ? 3.939 1.902 -13.275 1.00 92.50 98 LEU A C 1
ATOM 770 O O . LEU A 1 98 ? 3.413 1.012 -13.937 1.00 92.50 98 LEU A O 1
ATOM 774 N N . GLN A 1 99 ? 3.304 3.039 -12.987 1.00 96.06 99 GLN A N 1
ATOM 775 C CA . GLN A 1 99 ? 1.971 3.336 -13.510 1.00 96.06 99 GLN A CA 1
ATOM 776 C C . GLN A 1 99 ? 1.968 3.390 -15.041 1.00 96.06 99 GLN A C 1
ATOM 778 O O . GLN A 1 99 ? 1.039 2.871 -15.650 1.00 96.06 99 GLN A O 1
ATOM 783 N N . GLN A 1 100 ? 3.010 3.937 -15.677 1.00 93.00 100 GLN A N 1
ATOM 784 C CA . GLN A 1 100 ? 3.139 3.869 -17.138 1.00 93.00 100 GLN A CA 1
ATOM 785 C C . GLN A 1 100 ? 3.320 2.428 -17.633 1.00 93.00 100 GLN A C 1
ATOM 787 O O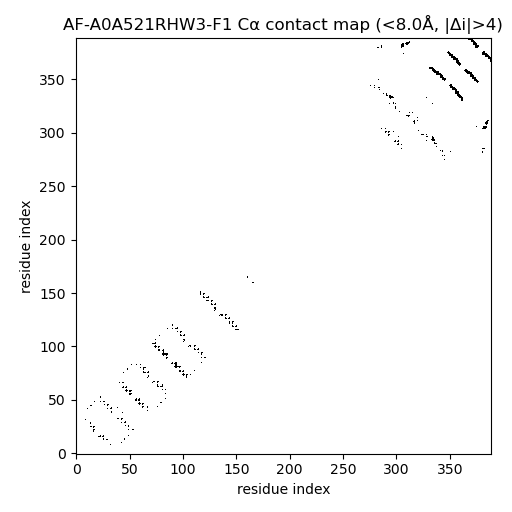 . GLN A 1 100 ? 2.629 2.033 -18.568 1.00 93.00 100 GLN A O 1
ATOM 792 N N . ALA A 1 101 ? 4.153 1.617 -16.970 1.00 91.50 101 ALA A N 1
ATOM 793 C CA . ALA A 1 101 ? 4.319 0.199 -17.314 1.00 91.50 101 ALA A CA 1
ATOM 794 C C . ALA A 1 101 ? 2.991 -0.585 -17.241 1.00 91.50 101 ALA A C 1
ATOM 796 O O . ALA A 1 101 ? 2.693 -1.402 -18.108 1.00 91.50 101 ALA A O 1
ATOM 797 N N . ILE A 1 102 ? 2.170 -0.315 -16.221 1.00 94.00 102 ILE A N 1
ATOM 798 C CA . ILE A 1 102 ? 0.855 -0.948 -16.034 1.00 94.00 102 ILE A CA 1
ATOM 799 C C . ILE A 1 102 ? -0.169 -0.414 -17.042 1.00 94.00 102 ILE A C 1
ATOM 801 O O . ILE A 1 102 ? -1.001 -1.175 -17.529 1.00 94.00 102 ILE A O 1
ATOM 805 N N . ASN A 1 103 ? -0.117 0.876 -17.383 1.00 93.06 103 ASN A N 1
ATOM 806 C CA . ASN A 1 103 ? -1.014 1.462 -18.379 1.00 93.06 103 ASN A CA 1
ATOM 807 C C . ASN A 1 103 ? -0.805 0.842 -19.764 1.00 93.06 103 ASN A C 1
ATOM 809 O O . ASN A 1 103 ? -1.779 0.636 -20.488 1.00 93.06 103 ASN A O 1
ATOM 813 N N . THR A 1 104 ? 0.444 0.545 -20.134 1.00 82.38 104 THR A N 1
ATOM 814 C CA . THR A 1 104 ? 0.751 -0.104 -21.415 1.00 82.38 104 THR A CA 1
ATOM 815 C C . THR A 1 104 ? 0.450 -1.600 -21.356 1.00 82.38 104 THR A C 1
ATOM 817 O O . THR A 1 104 ? -0.112 -2.141 -22.306 1.00 82.38 104 THR A O 1
ATOM 820 N N . HIS A 1 105 ? 0.755 -2.257 -20.231 1.00 87.25 105 HIS A N 1
ATOM 821 C CA . HIS A 1 105 ? 0.538 -3.690 -20.026 1.00 87.25 105 HIS A CA 1
ATOM 822 C C . HIS A 1 105 ? -0.121 -3.984 -18.668 1.00 87.25 105 HIS A C 1
ATOM 824 O O . HIS A 1 105 ? 0.565 -4.301 -17.690 1.00 87.25 105 HIS A O 1
ATOM 830 N N . PRO A 1 106 ? -1.467 -3.985 -18.598 1.00 90.50 106 PRO A N 1
ATOM 831 C CA . PRO A 1 106 ? -2.190 -4.173 -17.337 1.00 90.50 106 PRO A CA 1
ATOM 832 C C . PRO A 1 106 ? -1.906 -5.500 -16.620 1.00 90.50 106 PRO A C 1
ATOM 834 O O . PRO A 1 106 ? -2.041 -5.579 -15.400 1.00 90.50 106 PRO A O 1
ATOM 837 N N . SER A 1 107 ? -1.501 -6.539 -17.358 1.00 88.44 107 SER A N 1
ATOM 838 C CA . SER A 1 107 ? -1.163 -7.866 -16.828 1.00 88.44 107 SER A CA 1
ATOM 839 C C . SER A 1 107 ? 0.300 -8.016 -16.395 1.00 88.44 107 SER A C 1
ATOM 841 O O . SER A 1 107 ? 0.720 -9.129 -16.074 1.00 88.44 107 SER A O 1
ATOM 843 N N . TYR A 1 108 ? 1.103 -6.947 -16.413 1.00 85.06 108 TYR A N 1
ATOM 844 C CA . TYR A 1 108 ? 2.521 -7.029 -16.077 1.00 85.06 108 TYR A CA 1
ATOM 845 C C . TYR A 1 108 ? 2.732 -7.178 -14.563 1.00 85.06 108 TYR A C 1
ATOM 847 O O . TYR A 1 108 ? 2.864 -6.201 -13.826 1.00 85.06 108 TYR A O 1
ATOM 855 N N . ALA A 1 109 ? 2.744 -8.428 -14.095 1.00 83.56 109 ALA A N 1
ATOM 856 C CA . ALA A 1 109 ? 2.772 -8.777 -12.674 1.00 83.56 109 ALA A CA 1
ATOM 857 C C . ALA A 1 109 ? 3.938 -8.129 -11.907 1.00 83.56 109 ALA A C 1
ATOM 859 O O . ALA A 1 109 ? 3.723 -7.587 -10.827 1.00 83.56 109 ALA A O 1
ATOM 860 N N . THR A 1 110 ? 5.140 -8.110 -12.492 1.00 81.88 110 THR A N 1
ATOM 861 C CA . THR A 1 110 ? 6.328 -7.501 -11.874 1.00 81.88 110 THR A CA 1
ATOM 862 C C . THR A 1 110 ? 6.144 -6.007 -11.606 1.00 81.88 110 THR A C 1
ATOM 864 O O . THR A 1 110 ? 6.591 -5.514 -10.576 1.00 81.88 110 THR A O 1
ATOM 867 N N . ALA A 1 111 ? 5.450 -5.275 -12.485 1.00 82.88 111 ALA A N 1
ATOM 868 C CA . ALA A 1 111 ? 5.190 -3.858 -12.253 1.00 82.88 111 ALA A CA 1
ATOM 869 C C . ALA A 1 111 ? 4.198 -3.630 -11.100 1.00 82.88 111 ALA A C 1
ATOM 871 O O . ALA A 1 111 ? 4.365 -2.677 -10.342 1.00 82.88 111 ALA A O 1
ATOM 872 N N . HIS A 1 112 ? 3.203 -4.508 -10.925 1.00 87.62 112 HIS A N 1
ATOM 873 C CA . HIS A 1 112 ? 2.289 -4.457 -9.773 1.00 87.62 112 HIS A CA 1
ATOM 874 C C . HIS A 1 112 ? 2.993 -4.801 -8.457 1.00 87.62 112 HIS A C 1
ATOM 876 O O . HIS A 1 112 ? 2.770 -4.117 -7.461 1.00 87.62 112 HIS A O 1
ATOM 882 N N . GLU A 1 113 ? 3.861 -5.817 -8.461 1.00 87.00 113 GLU A N 1
ATOM 883 C CA . GLU A 1 113 ? 4.696 -6.184 -7.308 1.00 87.00 113 GLU A CA 1
ATOM 884 C C . GLU A 1 113 ? 5.591 -5.012 -6.890 1.00 87.00 113 GLU A C 1
ATOM 886 O O . GLU A 1 113 ? 5.483 -4.517 -5.767 1.00 87.00 113 GLU A O 1
ATOM 891 N N . ASN A 1 114 ? 6.371 -4.476 -7.835 1.00 86.81 114 ASN A N 1
ATOM 892 C CA . ASN A 1 114 ? 7.235 -3.326 -7.590 1.00 86.81 114 ASN A CA 1
ATOM 893 C C . ASN A 1 114 ? 6.432 -2.105 -7.123 1.00 86.81 114 ASN A C 1
ATOM 895 O O . ASN A 1 114 ? 6.886 -1.365 -6.256 1.00 86.81 114 ASN A O 1
ATOM 899 N N . LEU A 1 115 ? 5.224 -1.880 -7.650 1.00 92.62 115 LEU A N 1
ATOM 900 C CA . LEU A 1 115 ? 4.386 -0.753 -7.234 1.00 92.62 115 LEU A CA 1
ATOM 901 C C . LEU A 1 115 ? 3.914 -0.909 -5.781 1.00 92.62 115 LEU A C 1
ATOM 903 O O . LEU A 1 115 ? 3.877 0.081 -5.047 1.00 92.62 115 LEU A O 1
ATOM 907 N N . GLY A 1 116 ? 3.620 -2.139 -5.350 1.00 90.81 116 GLY A N 1
ATOM 908 C CA . GLY A 1 116 ? 3.368 -2.473 -3.948 1.00 90.81 116 GLY A CA 1
ATOM 909 C C . GLY A 1 116 ? 4.551 -2.114 -3.045 1.00 90.81 116 GLY A C 1
ATOM 910 O O . GLY A 1 116 ? 4.365 -1.422 -2.040 1.00 90.81 116 GLY A O 1
ATOM 911 N N . ASP A 1 117 ? 5.769 -2.482 -3.449 1.00 88.38 117 ASP A N 1
ATOM 912 C CA . ASP A 1 117 ? 6.996 -2.142 -2.717 1.00 88.38 117 ASP A CA 1
ATOM 913 C C . ASP A 1 117 ? 7.212 -0.624 -2.627 1.00 88.38 117 ASP A C 1
ATOM 915 O O . ASP A 1 117 ? 7.559 -0.096 -1.564 1.00 88.38 117 ASP A O 1
ATOM 919 N N . ILE A 1 118 ? 6.949 0.109 -3.715 1.00 93.19 118 ILE A N 1
ATOM 920 C CA . ILE A 1 118 ? 7.011 1.578 -3.720 1.00 93.19 118 ILE A CA 1
ATOM 921 C C . ILE A 1 118 ? 5.973 2.182 -2.770 1.00 93.19 118 ILE A C 1
ATOM 923 O O . ILE A 1 118 ? 6.297 3.111 -2.024 1.00 93.19 118 ILE A O 1
ATOM 927 N N . TYR A 1 119 ? 4.744 1.662 -2.738 1.00 94.38 119 TYR A N 1
ATOM 928 C CA . TYR A 1 119 ? 3.732 2.138 -1.794 1.00 94.38 119 TYR A CA 1
ATOM 929 C C . TYR A 1 119 ? 4.116 1.868 -0.340 1.00 94.38 119 TYR A C 1
ATOM 931 O O . TYR A 1 119 ? 3.921 2.751 0.499 1.00 94.38 119 TYR A O 1
ATOM 939 N N . ALA A 1 120 ? 4.726 0.719 -0.041 1.00 89.06 120 ALA A N 1
ATOM 940 C CA . ALA A 1 120 ? 5.264 0.446 1.287 1.00 89.06 120 ALA A CA 1
ATOM 941 C C . ALA A 1 120 ? 6.335 1.483 1.675 1.00 89.06 120 ALA A C 1
ATOM 943 O O . ALA A 1 120 ? 6.259 2.081 2.748 1.00 89.06 120 ALA A O 1
ATOM 944 N N . LYS A 1 121 ? 7.280 1.802 0.778 1.00 90.56 121 LYS A N 1
ATOM 945 C CA . LYS A 1 121 ? 8.300 2.840 1.035 1.00 90.56 121 LYS A CA 1
ATOM 946 C C . LYS A 1 121 ? 7.701 4.230 1.258 1.00 90.56 121 LYS A C 1
ATOM 948 O O . LYS A 1 121 ? 8.127 4.938 2.173 1.00 90.56 121 LYS A O 1
ATOM 953 N N . LEU A 1 122 ? 6.705 4.619 0.462 1.00 91.06 122 LEU A N 1
ATOM 954 C CA . LEU A 1 122 ? 5.997 5.894 0.626 1.00 91.06 122 LEU A CA 1
ATOM 955 C C . LEU A 1 122 ? 5.240 5.957 1.959 1.00 91.06 122 LEU A C 1
ATOM 957 O O . LEU A 1 122 ? 5.300 6.979 2.646 1.00 91.06 122 LEU A O 1
ATOM 961 N N . ALA A 1 123 ? 4.587 4.865 2.360 1.00 93.00 123 ALA A N 1
ATOM 962 C CA . ALA A 1 123 ? 3.925 4.767 3.656 1.00 93.00 123 ALA A CA 1
ATOM 963 C C . ALA A 1 123 ? 4.931 4.881 4.812 1.00 93.00 123 ALA A C 1
ATOM 965 O O . ALA A 1 123 ? 4.712 5.677 5.725 1.00 93.00 123 ALA A O 1
ATOM 966 N N . SER A 1 124 ? 6.074 4.184 4.748 1.00 91.19 124 SER A N 1
ATOM 967 C CA . SER A 1 124 ? 7.152 4.336 5.738 1.00 91.19 124 SER A CA 1
ATOM 968 C C . SER A 1 124 ? 7.633 5.785 5.846 1.00 91.19 124 SER A C 1
ATOM 970 O O . SER A 1 124 ? 7.771 6.300 6.954 1.00 91.19 124 SER A O 1
ATOM 972 N N . LYS A 1 125 ? 7.846 6.469 4.712 1.00 91.56 125 LYS A N 1
ATOM 973 C CA . LYS A 1 125 ? 8.242 7.888 4.685 1.00 91.56 125 LYS A CA 1
ATOM 974 C C . LYS A 1 125 ? 7.203 8.775 5.378 1.00 91.56 125 LYS A C 1
ATOM 976 O O . LYS A 1 125 ? 7.573 9.615 6.192 1.00 91.56 125 LYS A O 1
ATOM 981 N N . ALA A 1 126 ? 5.918 8.558 5.100 1.00 93.19 126 ALA A N 1
ATOM 982 C CA . ALA A 1 126 ? 4.834 9.318 5.718 1.00 93.19 126 ALA A CA 1
ATOM 983 C C . ALA A 1 126 ? 4.722 9.064 7.232 1.00 93.19 126 ALA A C 1
ATOM 985 O O . ALA A 1 126 ? 4.525 10.009 7.996 1.00 93.19 126 ALA A O 1
ATOM 986 N N . TYR A 1 127 ? 4.884 7.817 7.689 1.00 93.31 127 TYR A N 1
ATOM 987 C CA . TYR A 1 127 ? 4.882 7.515 9.124 1.00 93.31 127 TYR A CA 1
ATOM 988 C C . TYR A 1 127 ? 6.092 8.101 9.843 1.00 93.31 127 TYR A C 1
ATOM 990 O O . TYR A 1 127 ? 5.923 8.649 10.927 1.00 93.31 127 TYR A O 1
ATOM 998 N N . ASN A 1 128 ? 7.280 8.056 9.237 1.00 92.44 128 ASN A N 1
ATOM 999 C CA . ASN A 1 128 ? 8.457 8.725 9.792 1.00 92.44 128 ASN A CA 1
ATOM 1000 C C . ASN A 1 128 ? 8.216 10.227 9.949 1.00 92.44 128 ASN A C 1
ATOM 1002 O O . ASN A 1 128 ? 8.431 10.759 11.030 1.00 92.44 128 ASN A O 1
ATOM 1006 N N . GLN A 1 129 ? 7.661 10.885 8.930 1.00 93.00 129 GLN A N 1
ATOM 1007 C CA . GLN A 1 129 ? 7.311 12.302 9.022 1.00 93.00 129 GLN A CA 1
ATOM 1008 C C . GLN A 1 129 ? 6.277 12.577 10.128 1.00 93.00 129 GLN A C 1
ATOM 1010 O O . GLN A 1 129 ? 6.373 13.573 10.840 1.00 93.00 129 GLN A O 1
ATOM 1015 N N . ALA A 1 130 ? 5.290 11.696 10.315 1.00 95.38 130 ALA A N 1
ATOM 1016 C CA . ALA A 1 130 ? 4.347 11.823 11.425 1.00 95.38 130 ALA A CA 1
ATOM 1017 C C . ALA A 1 130 ? 5.039 11.701 12.794 1.00 95.38 130 ALA A C 1
ATOM 1019 O O . ALA A 1 130 ? 4.655 12.403 13.724 1.00 95.38 130 ALA A O 1
ATOM 1020 N N . LEU A 1 131 ? 6.056 10.842 12.914 1.00 94.62 131 LEU A N 1
ATOM 1021 C CA . LEU A 1 131 ? 6.836 10.657 14.141 1.00 94.62 131 LEU A CA 1
ATOM 1022 C C . LEU A 1 131 ? 7.835 11.785 14.402 1.00 94.62 131 LEU A C 1
ATOM 1024 O O . LEU A 1 131 ? 8.097 12.087 15.559 1.00 94.62 131 LEU A O 1
ATOM 1028 N N . GLU A 1 132 ? 8.354 12.427 13.357 1.00 93.69 132 GLU A N 1
ATOM 1029 C CA . GLU A 1 132 ? 9.141 13.659 13.487 1.00 93.69 132 GLU A CA 1
ATOM 1030 C C . GLU A 1 132 ? 8.297 14.806 14.064 1.00 93.69 132 GLU A C 1
ATOM 1032 O O . GLU A 1 132 ? 8.805 15.636 14.814 1.00 93.69 132 GLU A O 1
ATOM 1037 N N . LEU A 1 133 ? 7.002 14.852 13.731 1.00 92.81 133 LEU A N 1
ATOM 1038 C CA . LEU A 1 133 ? 6.067 15.865 14.233 1.00 92.81 133 LEU A CA 1
ATOM 1039 C C . LEU A 1 133 ? 5.482 15.510 15.610 1.00 92.81 133 LEU A C 1
ATOM 1041 O O . LEU A 1 133 ? 5.230 16.402 16.420 1.00 92.81 133 LEU A O 1
ATOM 1045 N N . ASP A 1 134 ? 5.245 14.224 15.867 1.00 94.50 134 ASP A N 1
ATOM 1046 C CA . ASP A 1 134 ? 4.763 13.694 17.142 1.00 94.50 134 ASP A CA 1
ATOM 1047 C C . ASP A 1 134 ? 5.435 12.353 17.461 1.00 94.50 134 ASP A C 1
ATOM 1049 O O . ASP A 1 134 ? 4.956 11.267 17.115 1.00 94.50 134 ASP A O 1
ATOM 1053 N N . GLU A 1 135 ? 6.529 12.429 18.214 1.00 93.88 135 GLU A N 1
ATOM 1054 C CA . GLU A 1 135 ? 7.308 11.262 18.630 1.00 93.88 135 GLU A CA 1
ATOM 1055 C C . GLU A 1 135 ? 6.506 10.259 19.479 1.00 93.88 135 GLU A C 1
ATOM 1057 O O . GLU A 1 135 ? 6.927 9.107 19.641 1.00 93.88 135 GLU A O 1
ATOM 1062 N N . LYS A 1 136 ? 5.363 10.656 20.056 1.00 91.19 136 LYS A N 1
ATOM 1063 C CA . LYS A 1 136 ? 4.513 9.795 20.895 1.00 91.19 136 LYS A CA 1
ATOM 1064 C C . LYS A 1 136 ? 3.375 9.141 20.115 1.00 91.19 136 LYS A C 1
ATOM 1066 O O . LYS A 1 136 ? 2.611 8.383 20.713 1.00 91.19 136 LYS A O 1
ATOM 1071 N N . ASN A 1 137 ? 3.287 9.355 18.802 1.00 89.06 137 ASN A N 1
ATOM 1072 C CA . ASN A 1 137 ? 2.256 8.763 17.958 1.00 89.06 137 ASN A CA 1
ATOM 1073 C C . ASN A 1 137 ? 2.416 7.233 17.847 1.00 89.06 137 ASN A C 1
ATOM 1075 O O . ASN A 1 137 ? 3.078 6.705 16.952 1.00 89.06 137 ASN A O 1
ATOM 1079 N N . VAL A 1 138 ? 1.785 6.508 18.774 1.00 92.50 138 VAL A N 1
ATOM 1080 C CA . VAL A 1 138 ? 1.839 5.038 18.865 1.00 92.50 138 VAL A CA 1
ATOM 1081 C C . VAL A 1 138 ? 1.331 4.378 17.581 1.00 92.50 138 VAL A C 1
ATOM 1083 O O . VAL A 1 138 ? 1.943 3.430 17.102 1.00 92.50 138 VAL A O 1
ATOM 1086 N N . ASN A 1 139 ? 0.273 4.923 16.974 1.00 84.75 139 ASN A N 1
ATOM 1087 C CA . ASN A 1 139 ? -0.318 4.377 15.750 1.00 84.75 139 ASN A CA 1
ATOM 1088 C C . ASN A 1 139 ? 0.669 4.430 14.571 1.00 84.75 139 ASN A C 1
ATOM 1090 O O . ASN A 1 139 ? 0.829 3.445 13.853 1.00 84.75 139 ASN A O 1
ATOM 1094 N N . ALA A 1 140 ? 1.373 5.555 14.402 1.00 82.12 140 ALA A N 1
ATOM 1095 C CA . ALA A 1 140 ? 2.403 5.686 13.375 1.00 82.12 140 ALA A CA 1
ATOM 1096 C C . ALA A 1 140 ? 3.576 4.721 13.617 1.00 82.12 140 ALA A C 1
ATOM 1098 O O . ALA A 1 140 ? 4.045 4.112 12.659 1.00 82.12 140 ALA A O 1
ATOM 1099 N N . LYS A 1 141 ? 3.999 4.505 14.875 1.00 86.56 141 LYS A N 1
ATOM 1100 C CA . LYS A 1 141 ? 5.041 3.510 15.208 1.00 86.56 141 LYS A CA 1
ATOM 1101 C C . LYS A 1 141 ? 4.617 2.084 14.863 1.00 86.56 141 LYS A C 1
ATOM 1103 O O . LYS A 1 141 ? 5.379 1.359 14.231 1.00 86.56 141 LYS A O 1
ATOM 1108 N N . GLU A 1 142 ? 3.408 1.687 15.256 1.00 85.38 142 GLU A N 1
ATOM 1109 C CA . GLU A 1 142 ? 2.874 0.347 14.983 1.00 85.38 142 GLU A CA 1
ATOM 1110 C C . GLU A 1 142 ? 2.743 0.088 13.478 1.00 85.38 142 GLU A C 1
ATOM 1112 O O . GLU A 1 142 ? 3.198 -0.941 12.981 1.00 85.38 142 GLU A O 1
ATOM 1117 N N . LYS A 1 143 ? 2.174 1.037 12.726 1.00 87.94 143 LYS A N 1
ATOM 1118 C CA . LYS A 1 143 ? 2.025 0.896 11.271 1.00 87.94 143 LYS A CA 1
ATOM 1119 C C . LYS A 1 143 ? 3.364 0.930 10.543 1.00 87.94 143 LYS A C 1
ATOM 1121 O O . LYS A 1 143 ? 3.542 0.176 9.590 1.00 87.94 143 LYS A O 1
ATOM 1126 N N . LEU A 1 144 ? 4.315 1.746 10.998 1.00 89.31 144 LEU A N 1
ATOM 1127 C CA . LEU A 1 144 ? 5.669 1.755 10.449 1.00 89.31 144 LEU A CA 1
ATOM 1128 C C . LEU A 1 144 ? 6.354 0.397 10.622 1.00 89.31 144 LEU A C 1
ATOM 1130 O O . LEU A 1 144 ? 7.005 -0.057 9.683 1.00 89.31 144 LEU A O 1
ATOM 1134 N N . LEU A 1 145 ? 6.188 -0.260 11.775 1.00 87.75 145 LEU A N 1
ATOM 1135 C CA . LEU A 1 145 ? 6.724 -1.603 12.010 1.00 87.75 145 LEU A CA 1
ATOM 1136 C C . LEU A 1 145 ? 6.149 -2.607 11.000 1.00 87.75 145 LEU A C 1
ATOM 1138 O O . LEU A 1 145 ? 6.906 -3.280 10.308 1.00 87.75 145 LEU A O 1
ATOM 1142 N N . LEU A 1 146 ? 4.823 -2.625 10.839 1.00 86.00 146 LEU A N 1
ATOM 1143 C CA . LEU A 1 146 ? 4.145 -3.520 9.894 1.00 86.00 146 LEU A CA 1
ATOM 1144 C C . LEU A 1 146 ? 4.575 -3.280 8.442 1.00 86.00 146 LEU A C 1
ATOM 1146 O O . LEU A 1 146 ? 4.838 -4.223 7.703 1.00 86.00 146 LEU A O 1
ATOM 1150 N N . VAL A 1 147 ? 4.656 -2.019 8.018 1.00 84.31 147 VAL A N 1
ATOM 1151 C CA . VAL A 1 147 ? 5.066 -1.677 6.649 1.00 84.31 147 VAL A CA 1
ATOM 1152 C C . VAL A 1 147 ? 6.548 -1.978 6.415 1.00 84.31 147 VAL A C 1
ATOM 1154 O O . VAL A 1 147 ? 6.927 -2.376 5.315 1.00 84.31 147 VAL A O 1
ATOM 1157 N N . SER A 1 148 ? 7.388 -1.843 7.442 1.00 78.25 148 SER A N 1
ATOM 1158 C CA . SER A 1 148 ? 8.806 -2.207 7.351 1.00 78.25 148 SER A CA 1
ATOM 1159 C C . SER A 1 148 ? 9.006 -3.711 7.152 1.00 78.25 148 SER A C 1
ATOM 1161 O O . SER A 1 148 ? 9.943 -4.095 6.456 1.00 78.25 148 SER A O 1
ATOM 1163 N N . ASP A 1 149 ? 8.109 -4.547 7.683 1.00 78.44 149 ASP A N 1
ATOM 1164 C CA . ASP A 1 149 ? 8.113 -5.998 7.452 1.00 78.44 149 ASP A CA 1
ATOM 1165 C C . ASP A 1 149 ? 7.668 -6.385 6.032 1.00 78.44 149 ASP A C 1
ATOM 1167 O O . ASP A 1 149 ? 8.091 -7.424 5.520 1.00 78.44 149 ASP A O 1
ATOM 1171 N N . LEU A 1 150 ? 6.831 -5.557 5.392 1.00 74.75 150 LEU A N 1
ATOM 1172 C CA . LEU A 1 150 ? 6.398 -5.745 4.002 1.00 74.75 150 LEU A CA 1
ATOM 1173 C C . LEU A 1 150 ? 7.473 -5.346 2.990 1.00 74.75 150 LEU A C 1
ATOM 1175 O O . LEU A 1 150 ? 7.488 -5.880 1.885 1.00 74.75 150 LEU A O 1
ATOM 1179 N N . ALA A 1 151 ? 8.353 -4.406 3.342 1.00 63.72 151 ALA A N 1
ATOM 1180 C CA . ALA A 1 151 ? 9.397 -3.964 2.435 1.00 63.72 151 ALA A CA 1
ATOM 1181 C C . ALA A 1 151 ? 10.312 -5.146 2.063 1.00 63.72 151 ALA A C 1
ATOM 1183 O O . ALA A 1 151 ? 10.698 -5.926 2.943 1.00 63.72 151 ALA A O 1
ATOM 1184 N N . PRO A 1 152 ? 10.719 -5.275 0.786 1.00 56.66 152 PRO A N 1
ATOM 1185 C CA . PRO A 1 152 ? 11.575 -6.366 0.358 1.00 56.66 152 PRO A CA 1
ATOM 1186 C C . PRO A 1 152 ? 12.849 -6.353 1.205 1.00 56.66 152 PRO A C 1
ATOM 1188 O O . PRO A 1 152 ? 13.631 -5.397 1.179 1.00 56.66 152 PRO A O 1
ATOM 1191 N N . LYS A 1 153 ? 13.056 -7.421 1.987 1.00 51.47 153 LYS A N 1
ATOM 1192 C CA . LYS A 1 153 ? 14.339 -7.683 2.648 1.00 51.47 153 LYS A CA 1
ATOM 1193 C C . LYS A 1 153 ? 15.363 -7.741 1.530 1.00 51.47 153 LYS A C 1
ATOM 1195 O O . LYS A 1 153 ? 15.307 -8.680 0.742 1.00 51.47 153 LYS A O 1
ATOM 1200 N N . ALA A 1 154 ? 16.228 -6.732 1.432 1.00 44.50 154 ALA A N 1
ATOM 1201 C CA . ALA A 1 154 ? 17.185 -6.581 0.344 1.00 44.50 154 ALA A CA 1
ATOM 1202 C C . ALA A 1 154 ? 17.892 -7.916 0.047 1.00 44.50 154 ALA A C 1
ATOM 1204 O O . ALA A 1 154 ? 18.817 -8.323 0.748 1.00 44.50 154 ALA A O 1
ATOM 1205 N N . ARG A 1 155 ? 17.439 -8.623 -0.992 1.00 41.72 155 ARG A N 1
ATOM 1206 C CA . ARG A 1 155 ? 18.167 -9.736 -1.598 1.00 41.72 155 ARG A CA 1
ATOM 1207 C C . ARG A 1 155 ? 19.011 -9.116 -2.698 1.00 41.72 155 ARG A C 1
ATOM 1209 O O . ARG A 1 155 ? 18.583 -9.070 -3.841 1.00 41.72 155 ARG A O 1
ATOM 1216 N N . GLY A 1 156 ? 20.167 -8.568 -2.334 1.00 39.34 156 GLY A N 1
ATOM 1217 C CA . GLY A 1 156 ? 21.083 -7.997 -3.326 1.00 39.34 156 GLY A CA 1
ATOM 1218 C C . GLY A 1 156 ? 21.724 -6.676 -2.932 1.00 39.34 156 GLY A C 1
ATOM 1219 O O . GLY A 1 156 ? 21.650 -5.712 -3.674 1.00 39.34 156 GLY A O 1
ATOM 1220 N N . ALA A 1 157 ? 22.356 -6.643 -1.767 1.00 30.64 157 ALA A N 1
ATOM 1221 C CA . ALA A 1 157 ? 23.591 -5.911 -1.520 1.00 30.64 157 ALA A CA 1
ATOM 1222 C C . ALA A 1 157 ? 24.106 -6.469 -0.197 1.00 30.64 157 ALA A C 1
ATOM 1224 O O . ALA A 1 157 ? 23.429 -6.360 0.821 1.00 30.64 157 ALA A O 1
ATOM 1225 N N . ILE A 1 158 ? 25.256 -7.134 -0.212 1.00 30.28 158 ILE A N 1
ATOM 1226 C CA . ILE A 1 158 ? 26.056 -7.289 0.998 1.00 30.28 158 ILE A CA 1
ATOM 1227 C C . ILE A 1 158 ? 26.939 -6.039 0.991 1.00 30.28 158 ILE A C 1
ATOM 1229 O O . ILE A 1 158 ? 27.898 -6.012 0.218 1.00 30.28 158 ILE A O 1
ATOM 1233 N N . PRO A 1 159 ? 26.649 -4.974 1.764 1.00 34.47 159 PRO A N 1
ATOM 1234 C CA . PRO A 1 159 ? 27.732 -4.090 2.162 1.00 34.47 159 PRO A CA 1
ATOM 1235 C C . PRO A 1 159 ? 28.711 -4.982 2.919 1.00 34.47 159 PRO A C 1
ATOM 1237 O O . PRO A 1 159 ? 28.267 -5.713 3.806 1.00 34.47 159 PRO A O 1
ATOM 1240 N N . GLN A 1 160 ? 29.999 -4.984 2.563 1.00 32.22 160 GLN A N 1
ATOM 1241 C CA . GLN A 1 160 ? 30.983 -5.615 3.440 1.00 32.22 160 GLN A CA 1
ATOM 1242 C C . GLN A 1 160 ? 30.839 -4.949 4.808 1.00 32.22 160 GLN A C 1
ATOM 1244 O O . GLN A 1 160 ? 31.042 -3.736 4.900 1.00 32.22 160 GLN A O 1
ATOM 1249 N N . PRO A 1 161 ? 30.394 -5.679 5.840 1.00 37.12 161 PRO A N 1
ATOM 1250 C CA . PRO A 1 161 ? 30.255 -5.071 7.137 1.00 37.12 161 PRO A CA 1
ATOM 1251 C C . PRO A 1 161 ? 31.663 -4.906 7.694 1.00 37.12 161 PRO A C 1
ATOM 1253 O O . PRO A 1 161 ? 32.446 -5.858 7.709 1.00 37.12 161 PRO A O 1
ATOM 1256 N N . ASP A 1 162 ? 31.978 -3.712 8.188 1.00 48.75 162 ASP A N 1
ATOM 1257 C CA . ASP A 1 162 ? 33.008 -3.605 9.212 1.00 48.75 162 ASP A CA 1
ATOM 1258 C C . ASP A 1 162 ? 32.672 -4.645 10.292 1.00 48.75 162 ASP A C 1
ATOM 1260 O O . ASP A 1 162 ? 31.518 -4.754 10.722 1.00 48.75 162 ASP A O 1
ATOM 1264 N N . ASN A 1 163 ? 33.658 -5.451 10.699 1.00 46.03 163 ASN A N 1
ATOM 1265 C CA . ASN A 1 163 ? 33.457 -6.603 11.593 1.00 46.03 163 ASN A CA 1
ATOM 1266 C C . ASN A 1 163 ? 32.711 -6.240 12.893 1.00 46.03 163 ASN A C 1
ATOM 1268 O O . ASN A 1 163 ? 32.072 -7.093 13.506 1.00 46.03 163 ASN A O 1
ATOM 1272 N N . GLN A 1 164 ? 32.754 -4.969 13.294 1.00 44.66 164 GLN A N 1
ATOM 1273 C CA . GLN A 1 164 ? 32.036 -4.437 14.445 1.00 44.66 164 GLN A CA 1
ATOM 1274 C C . GLN A 1 164 ? 30.533 -4.242 14.172 1.00 44.66 164 GLN A C 1
ATOM 1276 O O . GLN A 1 164 ? 29.708 -4.658 14.981 1.00 44.66 164 GLN A O 1
ATOM 1281 N N . SER A 1 165 ? 30.157 -3.730 12.997 1.00 43.06 165 SER A N 1
ATOM 1282 C CA . SER A 1 165 ? 28.754 -3.580 12.591 1.00 43.06 165 SER A CA 1
ATOM 1283 C C . SER A 1 165 ? 28.084 -4.924 12.286 1.00 43.06 165 SER A C 1
ATOM 1285 O O . SER A 1 165 ? 26.895 -5.084 12.556 1.00 43.06 165 SER A O 1
ATOM 1287 N N . ALA A 1 166 ? 28.829 -5.916 11.776 1.00 44.56 166 ALA A N 1
ATOM 1288 C CA . ALA A 1 166 ? 28.337 -7.294 11.634 1.00 44.56 166 ALA A CA 1
ATOM 1289 C C . ALA A 1 166 ? 27.992 -7.918 12.990 1.00 44.56 166 ALA A C 1
ATOM 1291 O O . ALA A 1 166 ? 26.929 -8.521 13.138 1.00 44.56 166 ALA A O 1
ATOM 1292 N N . LEU A 1 167 ? 28.873 -7.737 13.978 1.00 44.84 167 LEU A N 1
ATOM 1293 C CA . LEU A 1 167 ? 28.689 -8.269 15.322 1.00 44.84 167 LEU A CA 1
ATOM 1294 C C . LEU A 1 167 ? 27.507 -7.596 16.035 1.00 44.84 167 LEU A C 1
ATOM 1296 O O . LEU A 1 167 ? 26.697 -8.283 16.653 1.00 44.84 167 LEU A O 1
ATOM 1300 N N . GLU A 1 168 ? 27.360 -6.277 15.903 1.00 47.28 168 GLU A N 1
ATOM 1301 C CA . GLU A 1 168 ? 26.223 -5.528 16.458 1.00 47.28 168 GLU A CA 1
ATOM 1302 C C . GLU A 1 168 ? 24.893 -5.910 15.785 1.00 47.28 168 GLU A C 1
ATOM 1304 O O . GLU A 1 168 ? 23.869 -6.052 16.462 1.00 47.28 168 GLU A O 1
ATOM 1309 N N . LEU A 1 169 ? 24.897 -6.157 14.470 1.00 47.53 169 LEU A N 1
ATOM 1310 C CA . LEU A 1 169 ? 23.735 -6.669 13.734 1.00 47.53 169 LEU A CA 1
ATOM 1311 C C . LEU A 1 169 ? 23.368 -8.094 14.152 1.00 47.53 169 LEU A C 1
ATOM 1313 O O . LEU A 1 169 ? 22.185 -8.405 14.285 1.00 47.53 169 LEU A O 1
ATOM 1317 N N . GLU A 1 170 ? 24.352 -8.961 14.375 1.00 53.97 170 GLU A N 1
ATOM 1318 C CA . GLU A 1 170 ? 24.127 -10.337 14.819 1.00 53.97 170 GLU A CA 1
ATOM 1319 C C . GLU A 1 170 ? 23.628 -10.391 16.269 1.00 53.97 170 GLU A C 1
ATOM 1321 O O . GLU A 1 170 ? 22.667 -11.099 16.570 1.00 53.97 170 GLU A O 1
ATOM 1326 N N . GLN A 1 171 ? 24.181 -9.559 17.153 1.00 54.09 171 GLN A N 1
ATOM 1327 C CA . GLN A 1 171 ? 23.682 -9.384 18.519 1.00 54.09 171 GLN A CA 1
ATOM 1328 C C . GLN A 1 171 ? 22.252 -8.837 18.537 1.00 54.09 171 GLN A C 1
ATOM 1330 O O . GLN A 1 171 ? 21.407 -9.340 19.279 1.00 54.09 171 GLN A O 1
ATOM 1335 N N . SER A 1 172 ? 21.952 -7.861 17.678 1.00 48.59 172 SER A N 1
ATOM 1336 C CA . SER A 1 172 ? 20.603 -7.304 17.542 1.00 48.59 172 SER A CA 1
ATOM 1337 C C . SER A 1 172 ? 19.619 -8.341 16.997 1.00 48.59 172 SER A C 1
ATOM 1339 O O . SER A 1 172 ? 18.515 -8.470 17.522 1.00 48.59 172 SER A O 1
ATOM 1341 N N . ARG A 1 173 ? 20.025 -9.148 16.007 1.00 56.06 173 ARG A N 1
ATOM 1342 C CA . ARG A 1 173 ? 19.227 -10.276 15.492 1.00 56.06 173 ARG A CA 1
ATOM 1343 C C . ARG A 1 173 ? 18.938 -11.307 16.577 1.00 56.06 173 ARG A C 1
ATOM 1345 O O . ARG A 1 173 ? 17.788 -11.709 16.734 1.00 56.06 173 ARG A O 1
ATOM 1352 N N . ASN A 1 174 ? 19.946 -11.681 17.359 1.00 57.62 174 ASN A N 1
ATOM 1353 C CA . ASN A 1 174 ? 19.780 -12.630 18.459 1.00 57.62 174 ASN A CA 1
ATOM 1354 C C . ASN A 1 174 ? 18.842 -12.076 19.541 1.00 57.62 174 ASN A C 1
ATOM 1356 O O . ASN A 1 174 ? 18.003 -12.812 20.061 1.00 57.62 174 ASN A O 1
ATOM 1360 N N . LYS A 1 175 ? 18.911 -10.767 19.822 1.00 59.88 175 LYS A N 1
ATOM 1361 C CA . LYS A 1 175 ? 17.996 -10.109 20.761 1.00 59.88 175 LYS A CA 1
ATOM 1362 C C . LYS A 1 175 ? 16.554 -10.085 20.255 1.00 59.88 175 LYS A C 1
ATOM 1364 O O . LYS A 1 175 ? 15.640 -10.288 21.048 1.00 59.88 175 LYS A O 1
ATOM 1369 N N . VAL A 1 176 ? 16.340 -9.880 18.956 1.00 57.81 176 VAL A N 1
ATOM 1370 C CA . VAL A 1 176 ? 14.999 -9.927 18.349 1.00 57.81 176 VAL A CA 1
ATOM 1371 C C . VAL A 1 176 ? 14.395 -11.327 18.468 1.00 57.81 176 VAL A C 1
ATOM 1373 O O . VAL A 1 176 ? 13.270 -11.447 18.940 1.00 57.81 176 VAL A O 1
ATOM 1376 N N . VAL A 1 177 ? 15.154 -12.382 18.160 1.00 66.12 177 VAL A N 1
ATOM 1377 C CA . VAL A 1 177 ? 14.686 -13.775 18.309 1.00 66.12 177 VAL A CA 1
ATOM 1378 C C . VAL A 1 177 ? 14.338 -14.098 19.768 1.00 66.12 177 VAL A C 1
ATOM 1380 O O . VAL A 1 177 ? 13.316 -14.725 20.050 1.00 66.12 177 VAL A O 1
ATOM 1383 N N . GLU A 1 178 ? 15.149 -13.631 20.721 1.00 64.62 178 GLU A N 1
ATOM 1384 C CA . GLU A 1 178 ? 14.877 -13.795 22.154 1.00 64.62 178 GLU A CA 1
ATOM 1385 C C . GLU A 1 178 ? 13.583 -13.077 22.577 1.00 64.62 178 GLU A C 1
ATOM 1387 O O . GLU A 1 178 ? 12.768 -13.636 23.318 1.00 64.62 178 GLU A O 1
ATOM 1392 N N . LEU A 1 179 ? 13.362 -11.855 22.081 1.00 57.03 179 LEU A N 1
ATOM 1393 C CA . LEU A 1 179 ? 12.157 -11.071 22.357 1.00 57.03 179 LEU A CA 1
ATOM 1394 C C . LEU A 1 179 ? 10.907 -11.684 21.715 1.00 57.03 179 LEU A C 1
ATOM 1396 O O . LEU A 1 179 ? 9.853 -11.713 22.350 1.00 57.03 179 LEU A O 1
ATOM 1400 N N . GLU A 1 180 ? 11.013 -12.221 20.501 1.00 62.91 180 GLU A N 1
ATOM 1401 C CA . GLU A 1 180 ? 9.928 -12.945 19.833 1.00 62.91 180 GLU A CA 1
ATOM 1402 C C . GLU A 1 180 ? 9.547 -14.209 20.606 1.00 62.91 180 GLU A C 1
ATOM 1404 O O . GLU A 1 180 ? 8.361 -14.462 20.844 1.00 62.91 180 GLU A O 1
ATOM 1409 N N . GLN A 1 181 ? 10.540 -14.964 21.081 1.00 68.62 181 GLN A N 1
ATOM 1410 C CA . GLN A 1 181 ? 10.306 -16.138 21.914 1.00 68.62 181 GLN A CA 1
ATOM 1411 C C . GLN A 1 181 ? 9.660 -15.751 23.253 1.00 68.62 181 GLN A C 1
ATOM 1413 O O . GLN A 1 181 ? 8.712 -16.404 23.696 1.00 68.62 181 GLN A O 1
ATOM 1418 N N . ALA A 1 182 ? 10.119 -14.667 23.885 1.00 62.25 182 ALA A N 1
ATOM 1419 C CA . ALA A 1 182 ? 9.538 -14.153 25.123 1.00 62.25 182 ALA A CA 1
ATOM 1420 C C . ALA A 1 182 ? 8.085 -13.686 24.928 1.00 62.25 182 ALA A C 1
ATOM 1422 O O . ALA A 1 182 ? 7.224 -14.004 25.752 1.00 62.25 182 ALA A O 1
ATOM 1423 N N . LEU A 1 183 ? 7.790 -12.998 23.821 1.00 60.97 183 LEU A N 1
ATOM 1424 C CA . LEU A 1 183 ? 6.443 -12.548 23.470 1.00 60.97 183 LEU A CA 1
ATOM 1425 C C . LEU A 1 183 ? 5.514 -13.727 23.151 1.00 60.97 183 LEU A C 1
ATOM 1427 O O . LEU A 1 183 ? 4.363 -13.735 23.588 1.00 60.97 183 LEU A O 1
ATOM 1431 N N . SER A 1 184 ? 6.009 -14.739 22.435 1.00 68.12 184 SER A N 1
ATOM 1432 C CA . SER A 1 184 ? 5.283 -15.985 22.164 1.00 68.12 184 SER A CA 1
ATOM 1433 C C . SER A 1 184 ? 4.938 -16.719 23.465 1.00 68.12 184 SER A C 1
ATOM 1435 O O . SER A 1 184 ? 3.777 -17.048 23.714 1.00 68.12 184 SER A O 1
ATOM 1437 N N . ASN A 1 185 ? 5.913 -16.858 24.369 1.00 76.88 185 ASN A N 1
ATOM 1438 C CA . ASN A 1 185 ? 5.707 -17.459 25.686 1.00 76.88 185 ASN A CA 1
ATOM 1439 C C . ASN A 1 185 ? 4.705 -16.657 26.538 1.00 76.88 185 ASN A C 1
ATOM 1441 O O . ASN A 1 185 ? 3.860 -17.246 27.212 1.00 76.88 185 ASN A O 1
ATOM 1445 N N . ALA A 1 186 ? 4.767 -15.322 26.505 1.00 60.66 186 ALA A N 1
ATOM 1446 C CA . ALA A 1 186 ? 3.826 -14.454 27.215 1.00 60.66 186 ALA A CA 1
ATOM 1447 C C . ALA A 1 186 ? 2.398 -14.573 26.658 1.00 60.66 186 ALA A C 1
ATOM 1449 O O . ALA A 1 186 ? 1.443 -14.661 27.430 1.00 60.66 186 ALA A O 1
ATOM 1450 N N . ARG A 1 187 ? 2.242 -14.651 25.329 1.00 66.81 187 ARG A N 1
ATOM 1451 C CA . ARG A 1 187 ? 0.948 -14.913 24.677 1.00 66.81 187 ARG A CA 1
ATOM 1452 C C . ARG A 1 187 ? 0.376 -16.263 25.093 1.00 66.81 187 ARG A C 1
ATOM 1454 O O . ARG A 1 187 ? -0.806 -16.332 25.416 1.00 66.81 187 ARG A O 1
ATOM 1461 N N . GLN A 1 188 ? 1.208 -17.302 25.138 1.00 69.69 188 GLN A N 1
ATOM 1462 C CA . GLN A 1 188 ? 0.781 -18.637 25.549 1.00 69.69 188 GLN A CA 1
ATOM 1463 C C . GLN A 1 188 ? 0.319 -18.659 27.013 1.00 69.69 188 GLN A C 1
ATOM 1465 O O . GLN A 1 188 ? -0.728 -19.231 27.304 1.00 69.69 188 GLN A O 1
ATOM 1470 N N . ARG A 1 189 ? 1.047 -17.984 27.917 1.00 74.62 189 ARG A N 1
ATOM 1471 C CA . ARG A 1 189 ? 0.652 -17.835 29.332 1.00 74.62 189 ARG A CA 1
ATOM 1472 C C . ARG A 1 189 ? -0.678 -17.098 29.483 1.00 74.62 189 ARG A C 1
ATOM 1474 O O . ARG A 1 189 ? -1.584 -17.601 30.139 1.00 74.62 189 ARG A O 1
ATOM 1481 N N . ASN A 1 190 ? -0.833 -15.963 28.800 1.00 68.56 190 ASN A N 1
ATOM 1482 C CA . ASN A 1 190 ? -2.092 -15.220 28.815 1.00 68.56 190 ASN A CA 1
ATOM 1483 C C . ASN A 1 190 ? -3.252 -16.058 28.258 1.00 68.56 190 ASN A C 1
ATOM 1485 O O . ASN A 1 190 ? -4.354 -15.989 28.791 1.00 68.56 190 ASN A O 1
ATOM 1489 N N . MET A 1 191 ? -3.014 -16.871 27.222 1.00 69.19 191 MET A N 1
ATOM 1490 C CA . MET A 1 191 ? -4.019 -17.791 26.683 1.00 69.19 191 MET A CA 1
ATOM 1491 C C . MET A 1 191 ? -4.431 -18.842 27.720 1.00 69.19 191 MET A C 1
ATOM 1493 O O . MET A 1 191 ? -5.623 -19.040 27.941 1.00 69.19 191 MET A O 1
ATOM 1497 N N . THR A 1 192 ? -3.472 -19.467 28.414 1.00 79.88 192 THR A N 1
ATOM 1498 C CA . THR A 1 192 ? -3.774 -20.450 29.468 1.00 79.88 192 THR A CA 1
ATOM 1499 C C . THR A 1 192 ? -4.506 -19.833 30.660 1.00 79.88 192 THR A C 1
ATOM 1501 O O . THR A 1 192 ? -5.413 -20.458 31.218 1.00 79.88 192 THR A O 1
ATOM 1504 N N . ASP A 1 193 ? -4.182 -18.590 31.022 1.00 72.50 193 ASP A N 1
ATOM 1505 C CA . ASP A 1 193 ? -4.877 -17.855 32.082 1.00 72.50 193 ASP A CA 1
ATOM 1506 C C . ASP A 1 193 ? -6.314 -17.503 31.662 1.00 72.50 193 ASP A C 1
ATOM 1508 O O . ASP A 1 193 ? -7.249 -17.609 32.465 1.00 72.50 193 ASP A O 1
ATOM 1512 N N . LEU A 1 194 ? -6.521 -17.160 30.384 1.00 68.12 194 LEU A N 1
ATOM 1513 C CA . LEU A 1 194 ? -7.841 -16.891 29.809 1.00 68.12 194 LEU A CA 1
ATOM 1514 C C . LEU A 1 194 ? -8.701 -18.160 29.731 1.00 68.12 194 LEU A C 1
ATOM 1516 O O . LEU A 1 194 ? -9.894 -18.118 30.040 1.00 68.12 194 LEU A O 1
ATOM 1520 N N . GLU A 1 195 ? -8.109 -19.295 29.355 1.00 74.88 195 GLU A N 1
ATOM 1521 C CA . GLU A 1 195 ? -8.776 -20.602 29.351 1.00 74.88 195 GLU A CA 1
ATOM 1522 C C . GLU A 1 195 ? -9.159 -21.037 30.768 1.00 74.88 195 GLU A C 1
ATOM 1524 O O . GLU A 1 195 ? -10.278 -21.505 30.992 1.00 74.88 195 GLU A O 1
ATOM 1529 N N . THR A 1 196 ? -8.266 -20.838 31.739 1.00 76.38 196 THR A N 1
ATOM 1530 C CA . THR A 1 196 ? -8.528 -21.135 33.155 1.00 76.38 196 THR A CA 1
ATOM 1531 C C . THR A 1 196 ? -9.656 -20.256 33.690 1.00 76.38 196 THR A C 1
ATOM 1533 O O . THR A 1 196 ? -10.618 -20.769 34.262 1.00 76.38 196 THR A O 1
ATOM 1536 N N . SER A 1 197 ? -9.605 -18.953 33.407 1.00 65.50 197 SER A N 1
ATOM 1537 C CA . SER A 1 197 ? -10.663 -18.001 33.768 1.00 65.50 197 SER A CA 1
ATOM 1538 C C . SER A 1 197 ? -11.995 -18.348 33.099 1.00 65.50 197 SER A C 1
ATOM 1540 O O . SER A 1 197 ? -13.043 -18.291 33.737 1.00 65.50 197 SER A O 1
ATOM 1542 N N . SER A 1 198 ? -11.971 -18.778 31.834 1.00 64.75 198 SER A N 1
ATOM 1543 C CA . SER A 1 198 ? -13.168 -19.219 31.107 1.00 64.75 198 SER A CA 1
ATOM 1544 C C . SER A 1 198 ? -13.773 -20.484 31.718 1.00 64.75 198 SER A C 1
ATOM 1546 O O . SER A 1 198 ? -14.992 -20.570 31.868 1.00 64.75 198 SER A O 1
ATOM 1548 N N . ARG A 1 199 ? -12.946 -21.455 32.127 1.00 78.69 199 ARG A N 1
ATOM 1549 C CA . ARG A 1 199 ? -13.409 -22.668 32.825 1.00 78.69 199 ARG A CA 1
ATOM 1550 C C . ARG A 1 199 ? -14.026 -22.341 34.182 1.00 78.69 199 ARG A C 1
ATOM 1552 O O . ARG A 1 199 ? -15.077 -22.893 34.504 1.00 78.69 199 ARG A O 1
ATOM 1559 N N . GLU A 1 200 ? -13.416 -21.442 34.951 1.00 78.44 200 GLU A N 1
ATOM 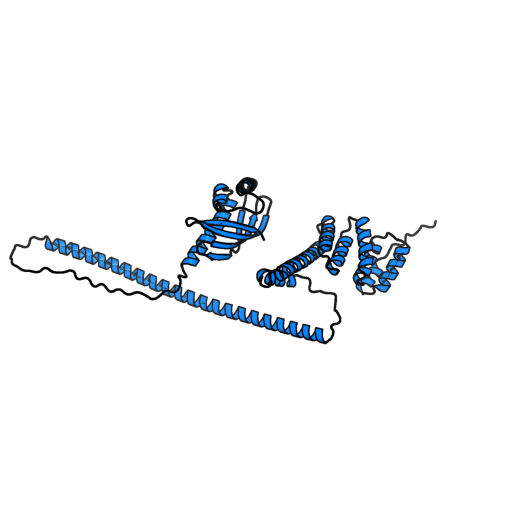1560 C CA . GLU A 1 200 ? -13.985 -20.980 36.222 1.00 78.44 200 GLU A CA 1
ATOM 1561 C C . GLU A 1 200 ? -15.311 -20.238 36.010 1.00 78.44 200 GLU A C 1
ATOM 1563 O O . GLU A 1 200 ? -16.294 -20.566 36.669 1.00 78.44 200 GLU A O 1
ATOM 1568 N N . LEU A 1 201 ? -15.412 -19.356 35.009 1.00 74.06 201 LEU A N 1
ATOM 1569 C CA . LEU A 1 201 ? -16.673 -18.684 34.660 1.00 74.06 201 LEU A CA 1
ATOM 1570 C C . LEU A 1 201 ? -17.791 -19.669 34.287 1.00 74.06 201 LEU A C 1
ATOM 1572 O O . LEU A 1 201 ? -18.943 -19.465 34.676 1.00 74.06 201 LEU A O 1
ATOM 1576 N N . VAL A 1 202 ? -17.474 -20.749 33.563 1.00 82.00 202 VAL A N 1
ATOM 1577 C CA . VAL A 1 202 ? -18.447 -21.809 33.249 1.00 82.00 202 VAL A CA 1
ATOM 1578 C C . VAL A 1 202 ? -18.910 -22.524 34.520 1.00 82.00 202 VAL A C 1
ATOM 1580 O O . VAL A 1 202 ? -20.115 -22.719 34.690 1.00 82.00 202 VAL A O 1
ATOM 1583 N N . LYS A 1 203 ? -17.998 -22.857 35.445 1.00 79.44 203 LYS A N 1
ATOM 1584 C CA . LYS A 1 203 ? -18.368 -23.446 36.747 1.00 79.44 203 LYS A CA 1
ATOM 1585 C C . LYS A 1 203 ? -19.253 -22.500 37.559 1.00 79.44 203 LYS A C 1
ATOM 1587 O O . LYS A 1 203 ? -20.276 -22.931 38.089 1.00 79.44 203 LYS A O 1
ATOM 1592 N N . THR A 1 204 ? -18.899 -21.215 37.628 1.00 72.50 204 THR A N 1
ATOM 1593 C CA . THR A 1 204 ? -19.695 -20.205 38.341 1.00 72.50 204 THR A CA 1
ATOM 1594 C C . THR A 1 204 ? -21.087 -20.063 37.727 1.00 72.50 204 THR A C 1
ATOM 1596 O O . THR A 1 204 ? -22.072 -20.027 38.463 1.00 72.50 204 THR A O 1
ATOM 1599 N N . ARG A 1 205 ? -21.203 -20.058 36.390 1.00 78.50 205 ARG A N 1
ATOM 1600 C CA . ARG A 1 205 ? -22.503 -20.031 35.699 1.00 78.50 205 ARG A CA 1
ATOM 1601 C C . ARG A 1 205 ? -23.356 -21.252 36.050 1.00 78.50 205 ARG A C 1
ATOM 1603 O O . ARG A 1 205 ? -24.513 -21.077 36.412 1.00 78.50 205 ARG A O 1
ATOM 1610 N N . GLN A 1 206 ? -22.791 -22.458 36.005 1.00 79.25 206 GLN A N 1
ATOM 1611 C CA . GLN A 1 206 ? -23.518 -23.682 36.373 1.00 79.25 206 GLN A CA 1
ATOM 1612 C C . GLN A 1 206 ? -23.989 -23.661 37.833 1.00 79.25 206 GLN A C 1
ATOM 1614 O O . GLN A 1 206 ? -25.083 -24.130 38.146 1.00 79.25 206 GLN A O 1
ATOM 1619 N N . MET A 1 207 ? -23.177 -23.113 38.741 1.00 82.50 207 MET A N 1
ATOM 1620 C CA . MET A 1 207 ? -23.559 -22.958 40.145 1.00 82.50 207 MET A CA 1
ATOM 1621 C C . MET A 1 207 ? -24.727 -21.975 40.305 1.00 82.50 207 MET A C 1
ATOM 1623 O O . MET 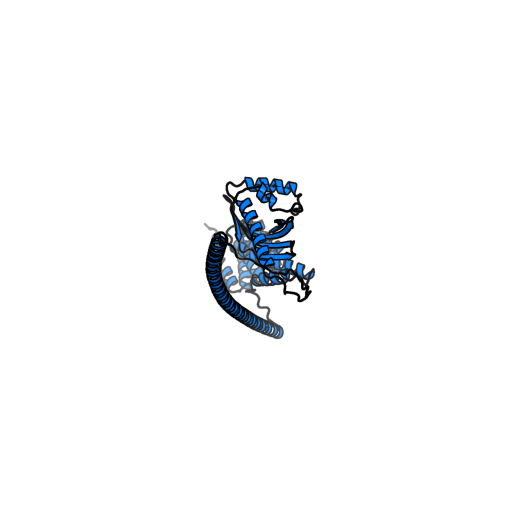A 1 207 ? -25.672 -22.271 41.035 1.00 82.50 207 MET A O 1
ATOM 1627 N N . LEU A 1 208 ? -24.698 -20.852 39.581 1.00 76.00 208 LEU A N 1
ATOM 1628 C CA . LEU A 1 208 ? -25.777 -19.865 39.586 1.00 76.00 208 LEU A CA 1
ATOM 1629 C C . LEU A 1 208 ? -27.081 -20.438 39.010 1.00 76.00 208 LEU A C 1
ATOM 1631 O O . LEU A 1 208 ? -28.143 -20.223 39.585 1.00 76.00 208 LEU A O 1
ATOM 1635 N N . GLU A 1 209 ? -27.008 -21.210 37.923 1.00 80.00 209 GLU A N 1
ATOM 1636 C CA . GLU A 1 209 ? -28.171 -21.896 37.337 1.00 80.00 209 GLU A CA 1
ATOM 1637 C C . GLU A 1 209 ? -28.818 -22.868 38.337 1.00 80.00 209 GLU A C 1
ATOM 1639 O O . GLU A 1 209 ? -30.044 -22.908 38.461 1.00 80.00 209 GLU A O 1
ATOM 1644 N N . ARG A 1 210 ? -28.010 -23.605 39.116 1.00 86.94 210 ARG A N 1
ATOM 1645 C CA . ARG A 1 210 ? -28.517 -24.470 40.197 1.00 86.94 210 ARG A CA 1
ATOM 1646 C C . ARG A 1 210 ? -29.208 -23.671 41.298 1.00 86.94 210 ARG A C 1
ATOM 1648 O O . ARG A 1 210 ? -30.301 -24.048 41.710 1.00 86.94 210 ARG A O 1
ATOM 1655 N N . GLN A 1 211 ? -28.609 -22.564 41.738 1.00 80.81 211 GLN A N 1
ATOM 1656 C CA . GLN A 1 211 ? -29.216 -21.688 42.746 1.00 80.81 211 GLN A CA 1
ATOM 1657 C C . GLN A 1 211 ? -30.534 -21.081 42.251 1.00 80.81 211 GLN A C 1
ATOM 1659 O O . GLN A 1 211 ? -31.507 -21.023 42.996 1.00 80.81 211 GLN A O 1
ATOM 1664 N N . GLN A 1 212 ? -30.605 -20.670 40.984 1.00 77.00 212 GLN A N 1
ATOM 1665 C CA . GLN A 1 212 ? -31.840 -20.158 40.387 1.00 77.00 212 GLN A CA 1
ATOM 1666 C C . GLN A 1 212 ? -32.935 -21.229 40.320 1.00 77.00 212 GLN A C 1
ATOM 1668 O O . GLN A 1 212 ? -34.094 -20.934 40.615 1.00 77.00 212 GLN A O 1
ATOM 1673 N N . ALA A 1 213 ? -32.581 -22.471 39.979 1.00 84.56 213 ALA A N 1
ATOM 1674 C CA . ALA A 1 213 ? -33.521 -23.589 40.010 1.00 84.56 213 ALA A CA 1
ATOM 1675 C C . ALA A 1 213 ? -34.033 -23.862 41.435 1.00 84.56 213 ALA A C 1
ATOM 1677 O O . ALA A 1 213 ? -35.227 -24.085 41.627 1.00 84.56 213 ALA A O 1
ATOM 1678 N N . GLU A 1 214 ? -33.159 -23.784 42.440 1.00 89.19 214 GLU A N 1
ATOM 1679 C CA . GLU A 1 214 ? -33.533 -23.945 43.847 1.00 89.19 214 GLU A CA 1
ATOM 1680 C C . GLU A 1 214 ? -34.480 -22.835 44.324 1.00 89.19 214 GLU A C 1
ATOM 1682 O O . GLU A 1 214 ? -35.529 -23.126 44.900 1.00 89.19 214 GLU A O 1
ATOM 1687 N N . VAL A 1 215 ? -34.179 -21.571 44.005 1.00 85.12 215 VAL A N 1
ATOM 1688 C CA . VAL A 1 215 ? -35.063 -20.428 44.297 1.00 85.12 215 VAL A CA 1
ATOM 1689 C C . VAL A 1 215 ? -36.424 -20.599 43.627 1.00 85.12 215 VAL A C 1
ATOM 1691 O O . VAL A 1 215 ? -37.450 -20.323 44.246 1.00 85.12 215 VAL A O 1
ATOM 1694 N N . LYS A 1 216 ? -36.463 -21.097 42.386 1.00 84.75 216 LYS A N 1
ATOM 1695 C CA . LYS A 1 216 ? -37.725 -21.372 41.690 1.00 84.75 216 LYS A CA 1
ATOM 1696 C C . LYS A 1 216 ? -38.573 -22.399 42.448 1.00 84.75 216 LYS A C 1
ATOM 1698 O O . LYS A 1 216 ? -39.750 -22.143 42.687 1.00 84.75 216 LYS A O 1
ATOM 1703 N N . VAL A 1 217 ? -37.973 -23.508 42.884 1.00 90.44 217 VAL A N 1
ATOM 1704 C CA . VAL A 1 217 ? -38.665 -24.538 43.681 1.00 90.44 217 VAL A CA 1
ATOM 1705 C C . VAL A 1 217 ? -39.153 -23.975 45.019 1.00 90.44 217 VAL A C 1
ATOM 1707 O O . VAL A 1 217 ? -40.256 -24.293 45.461 1.00 90.44 217 VAL A O 1
ATOM 1710 N N . LEU A 1 218 ? -38.353 -23.133 45.679 1.00 82.12 218 LEU A N 1
ATOM 1711 C CA . LEU A 1 218 ? -38.753 -22.476 46.926 1.00 82.12 218 LEU A CA 1
ATOM 1712 C C . LEU A 1 218 ? -39.934 -21.521 46.716 1.00 82.12 218 LEU A C 1
ATOM 1714 O O . LEU A 1 218 ? -40.858 -21.534 47.525 1.00 82.12 218 LEU A O 1
ATOM 1718 N N . ASN A 1 219 ? -39.951 -20.762 45.619 1.00 78.38 219 ASN A N 1
ATOM 1719 C CA . ASN A 1 219 ? -41.067 -19.878 45.276 1.00 78.38 219 ASN A CA 1
ATOM 1720 C C . ASN A 1 219 ? -42.351 -20.659 44.962 1.00 78.38 219 ASN A C 1
ATOM 1722 O O . ASN A 1 219 ? -43.428 -20.262 45.398 1.00 78.38 219 ASN A O 1
ATOM 1726 N N . GLU A 1 220 ? -42.252 -21.793 44.262 1.00 87.69 220 GLU A N 1
ATOM 1727 C CA . GLU A 1 220 ? -43.400 -22.679 44.014 1.00 87.69 220 GLU A CA 1
ATOM 1728 C C . GLU A 1 220 ? -43.965 -23.248 45.327 1.00 87.69 220 GLU A C 1
ATOM 1730 O O . GLU A 1 220 ? -45.181 -23.277 45.528 1.00 87.69 220 GLU A O 1
ATOM 1735 N N . LYS A 1 221 ? -43.092 -23.639 46.266 1.00 88.31 221 LYS A N 1
ATOM 1736 C CA . LYS A 1 221 ? -43.510 -24.071 47.610 1.00 88.31 221 LYS A CA 1
ATOM 1737 C C . LYS A 1 221 ? -44.159 -22.939 48.404 1.00 88.31 221 LYS A C 1
ATOM 1739 O O . LYS A 1 221 ? -45.174 -23.177 49.056 1.00 88.31 221 LYS A O 1
ATOM 1744 N N . LEU A 1 222 ? -43.592 -21.732 48.348 1.00 84.50 222 LEU A N 1
ATOM 1745 C CA . LEU A 1 222 ? -44.134 -20.554 49.025 1.00 84.50 222 LEU A CA 1
ATOM 1746 C C . LEU A 1 222 ? -45.551 -20.241 48.531 1.00 84.50 222 LEU A C 1
ATOM 1748 O O . LEU A 1 222 ? -46.446 -20.087 49.356 1.00 84.50 222 LEU A O 1
ATOM 1752 N N . ALA A 1 223 ? -45.779 -20.267 47.215 1.00 82.75 223 ALA A N 1
ATOM 1753 C CA . ALA A 1 223 ? -47.107 -20.072 46.631 1.00 82.75 223 ALA A CA 1
ATOM 1754 C C . ALA A 1 223 ? -48.129 -21.116 47.129 1.00 82.75 223 ALA A C 1
ATOM 1756 O O . ALA A 1 223 ? -49.292 -20.794 47.391 1.00 82.75 223 ALA A O 1
ATOM 1757 N N . GLY A 1 224 ? -47.697 -22.368 47.317 1.00 86.19 224 GLY A N 1
ATOM 1758 C CA . GLY A 1 224 ? -48.528 -23.414 47.919 1.00 86.19 224 GLY A CA 1
ATOM 1759 C C . GLY A 1 224 ? -48.916 -23.109 49.371 1.00 86.19 224 GLY A C 1
ATOM 1760 O O . GLY A 1 224 ? -50.079 -23.262 49.743 1.00 86.19 224 GLY A O 1
ATOM 1761 N N . VAL A 1 225 ? -47.969 -22.626 50.180 1.00 87.50 225 VAL A N 1
ATOM 1762 C CA . VAL A 1 225 ? -48.224 -22.227 51.577 1.00 87.50 225 VAL A CA 1
ATOM 1763 C C . VAL A 1 225 ? -49.147 -21.009 51.650 1.00 87.50 225 VAL A C 1
ATOM 1765 O O . VAL A 1 225 ? -50.060 -20.988 52.471 1.00 87.50 225 VAL A O 1
ATOM 1768 N N . GLU A 1 226 ? -48.957 -20.015 50.782 1.00 84.94 226 GLU A N 1
ATOM 1769 C CA . GLU A 1 226 ? -49.834 -18.839 50.698 1.00 84.94 226 GLU A CA 1
ATOM 1770 C C . GLU A 1 226 ? -51.275 -19.227 50.341 1.00 84.94 226 GLU A C 1
ATOM 1772 O O . GLU A 1 226 ? -52.222 -18.696 50.925 1.00 84.94 226 GLU A O 1
ATOM 1777 N N . THR A 1 227 ? -51.445 -20.209 49.450 1.00 87.44 227 THR A N 1
ATOM 1778 C CA . THR A 1 227 ? -52.763 -20.759 49.098 1.00 87.44 227 THR A CA 1
ATOM 1779 C C . THR A 1 227 ? -53.422 -21.418 50.311 1.00 87.44 227 THR A C 1
ATOM 1781 O O . THR A 1 227 ? -54.549 -21.071 50.662 1.00 87.44 227 THR A O 1
ATOM 1784 N N . GLN A 1 228 ? -52.696 -22.289 51.021 1.00 87.25 228 GLN A N 1
ATOM 1785 C CA . GLN A 1 228 ? -53.192 -22.937 52.245 1.00 87.25 228 GLN A CA 1
ATOM 1786 C C . GLN A 1 228 ? -53.539 -21.922 53.342 1.00 87.25 228 GLN A C 1
ATOM 1788 O O . GLN A 1 228 ? -54.533 -22.080 54.052 1.00 87.25 228 GLN A O 1
ATOM 1793 N N . LEU A 1 229 ? -52.739 -20.861 53.483 1.00 83.56 229 LEU A N 1
ATOM 1794 C CA . LEU A 1 229 ? -53.003 -19.788 54.437 1.00 83.56 229 LEU A CA 1
ATOM 1795 C C . LEU A 1 229 ? -54.287 -19.027 54.078 1.00 83.56 229 LEU A C 1
ATOM 1797 O O . LEU A 1 229 ? -55.084 -18.730 54.967 1.00 83.56 229 LEU A O 1
ATOM 1801 N N . SER A 1 230 ? -54.509 -18.741 52.792 1.00 83.88 230 SER A N 1
ATOM 1802 C CA . SER A 1 230 ? -55.732 -18.090 52.307 1.00 83.88 230 SER A CA 1
ATOM 1803 C C . SER A 1 230 ? -56.977 -18.956 52.538 1.00 83.88 230 SER A C 1
ATOM 1805 O O . SER A 1 230 ? -58.001 -18.458 53.017 1.00 83.88 230 SER A O 1
ATOM 1807 N N . GLU A 1 231 ? -56.882 -20.263 52.286 1.00 87.12 231 GLU A N 1
ATOM 1808 C CA . GLU A 1 231 ? -57.949 -21.228 52.577 1.00 87.12 231 GLU A CA 1
ATOM 1809 C C . GLU A 1 231 ? -58.260 -21.282 54.078 1.00 87.12 231 GLU A C 1
ATOM 1811 O O . GLU A 1 231 ? -59.420 -21.161 54.477 1.00 87.12 231 GLU A O 1
ATOM 1816 N N . ALA A 1 232 ? -57.231 -21.362 54.927 1.00 79.94 232 ALA A N 1
ATOM 1817 C CA . ALA A 1 232 ? -57.391 -21.365 56.380 1.00 79.94 232 ALA A CA 1
ATOM 1818 C C . ALA A 1 232 ? -58.006 -20.057 56.908 1.00 79.94 232 ALA A C 1
ATOM 1820 O O . ALA A 1 232 ? -58.847 -20.084 57.807 1.00 79.94 232 ALA A O 1
ATOM 1821 N N . GLN A 1 233 ? -57.629 -18.904 56.344 1.00 83.12 233 GLN A N 1
ATOM 1822 C CA . GLN A 1 233 ? -58.239 -17.612 56.675 1.00 83.12 233 GLN A CA 1
ATOM 1823 C C . GLN A 1 233 ? -59.709 -17.544 56.245 1.00 83.12 233 GLN A C 1
ATOM 1825 O O . GLN A 1 233 ? -60.538 -17.006 56.983 1.00 83.12 233 GLN A O 1
ATOM 1830 N N . THR A 1 234 ? -60.042 -18.119 55.088 1.00 81.00 234 THR A N 1
ATOM 1831 C CA . THR A 1 234 ? -61.421 -18.208 54.586 1.00 81.00 234 THR A CA 1
ATOM 1832 C C . THR A 1 234 ? -62.277 -19.102 55.484 1.00 81.00 234 THR A C 1
ATOM 1834 O O . THR A 1 234 ? -63.398 -18.730 55.839 1.00 81.00 234 THR A O 1
ATOM 1837 N N . GLU A 1 235 ? -61.735 -20.238 55.928 1.00 81.12 235 GLU A N 1
ATOM 1838 C CA . GLU A 1 235 ? -62.416 -21.146 56.856 1.00 81.12 235 GLU A CA 1
ATOM 1839 C C . GLU A 1 235 ? -62.571 -20.526 58.252 1.00 81.12 235 GLU A C 1
ATOM 1841 O O . GLU A 1 235 ? -63.642 -20.592 58.854 1.00 81.12 235 GLU A O 1
ATOM 1846 N N . LEU A 1 236 ? -61.550 -19.814 58.742 1.00 76.94 236 LEU A N 1
ATOM 1847 C CA . LEU A 1 236 ? -61.640 -19.050 59.987 1.00 76.94 236 LEU A CA 1
ATOM 1848 C C . LEU A 1 236 ? -62.718 -17.957 59.905 1.00 76.94 236 LEU A C 1
ATOM 1850 O O . LEU A 1 236 ? -63.457 -17.746 60.868 1.00 76.94 236 LEU A O 1
ATOM 1854 N N . ALA A 1 237 ? -62.831 -17.261 58.770 1.00 76.38 237 ALA A N 1
ATOM 1855 C CA . ALA A 1 237 ? -63.881 -16.269 58.544 1.00 76.38 237 ALA A CA 1
ATOM 1856 C C . ALA A 1 237 ? -65.277 -16.916 58.502 1.00 76.38 237 ALA A C 1
ATOM 1858 O O . ALA A 1 237 ? -66.218 -16.381 59.094 1.00 76.38 237 ALA A O 1
ATOM 1859 N N . ARG A 1 238 ? -65.411 -18.101 57.892 1.00 78.38 238 ARG A N 1
ATOM 1860 C CA . ARG A 1 238 ? -66.640 -18.907 57.958 1.00 78.38 238 ARG A CA 1
ATOM 1861 C C . ARG A 1 238 ? -67.001 -19.274 59.394 1.00 78.38 238 ARG A C 1
ATOM 1863 O O . ARG A 1 238 ? -68.114 -18.988 59.821 1.00 78.38 238 ARG A O 1
ATOM 1870 N N . LEU A 1 239 ? -66.064 -19.817 60.166 1.00 72.38 239 LEU A N 1
ATOM 1871 C CA . LEU A 1 239 ? -66.299 -20.212 61.559 1.00 72.38 239 LEU A CA 1
ATOM 1872 C C . LEU A 1 239 ? -66.685 -19.024 62.456 1.00 72.38 239 LEU A C 1
ATOM 1874 O O . LEU A 1 239 ? -67.506 -19.182 63.354 1.00 72.38 239 LEU A O 1
ATOM 1878 N N . LYS A 1 240 ? -66.169 -17.820 62.178 1.00 68.38 240 LYS A N 1
ATOM 1879 C CA . LYS A 1 240 ? -66.555 -16.579 62.877 1.00 68.38 240 LYS A CA 1
ATOM 1880 C C . LYS A 1 240 ? -67.947 -16.047 62.511 1.00 68.38 240 LYS A C 1
ATOM 1882 O O . LYS A 1 240 ? -68.473 -15.216 63.244 1.00 68.38 240 LYS A O 1
ATOM 1887 N N . THR A 1 241 ? -68.533 -16.482 61.395 1.00 56.19 241 THR A N 1
ATOM 1888 C CA . THR A 1 241 ? -69.876 -16.057 60.947 1.00 56.19 241 THR A CA 1
ATOM 1889 C C . THR A 1 241 ? -70.980 -17.051 61.319 1.00 56.19 241 THR A C 1
ATOM 1891 O O . THR A 1 241 ? -72.159 -16.759 61.121 1.00 56.19 241 THR A O 1
ATOM 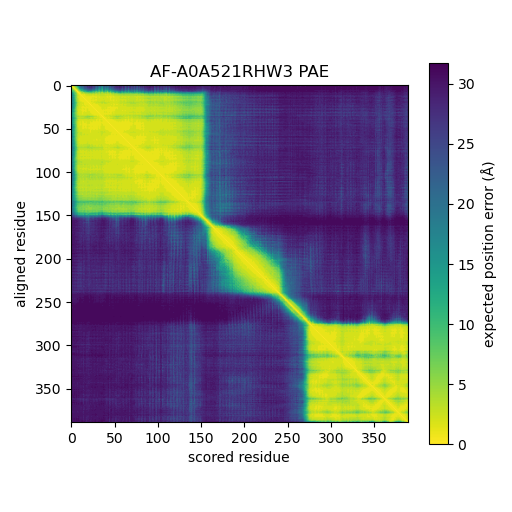1894 N N . VAL A 1 242 ? -70.626 -18.193 61.921 1.00 50.28 242 VAL A N 1
ATOM 1895 C CA . VAL A 1 242 ? -71.586 -19.095 62.572 1.00 50.28 242 VAL A CA 1
ATOM 1896 C C . VAL A 1 242 ? -72.095 -18.421 63.859 1.00 50.28 242 VAL A C 1
ATOM 1898 O O . VAL A 1 242 ? -71.277 -18.030 64.694 1.00 50.28 242 VAL A O 1
ATOM 1901 N N . PRO A 1 243 ? -73.418 -18.261 64.061 1.00 40.88 243 PRO A N 1
ATOM 1902 C CA . PRO A 1 243 ? -73.950 -17.596 65.243 1.00 40.88 243 PRO A CA 1
ATOM 1903 C C . PRO A 1 243 ? -73.756 -18.489 66.472 1.00 40.88 243 PRO A C 1
ATOM 1905 O O . PRO A 1 243 ? -74.495 -19.446 66.696 1.00 40.88 243 PRO A O 1
ATOM 1908 N N . VAL A 1 244 ? -72.751 -18.164 67.282 1.00 40.81 244 VAL A N 1
ATOM 1909 C CA . VAL A 1 244 ? -72.600 -18.705 68.633 1.00 40.81 244 VAL A CA 1
ATOM 1910 C C . VAL A 1 244 ? -73.505 -17.900 69.562 1.00 40.81 244 VAL A C 1
ATOM 1912 O O . VAL A 1 244 ? -73.377 -16.682 69.688 1.00 40.81 244 VAL A O 1
ATOM 1915 N N . VAL A 1 245 ? -74.447 -18.602 70.192 1.00 35.88 245 VAL A N 1
ATOM 1916 C CA . VAL A 1 245 ? -75.293 -18.088 71.273 1.00 35.88 245 VAL A CA 1
ATOM 1917 C C . VAL A 1 245 ? -74.397 -17.559 72.393 1.00 35.88 245 VAL A C 1
ATOM 1919 O O . VAL A 1 245 ? -73.478 -18.231 72.853 1.00 35.88 245 VAL A O 1
ATOM 1922 N N . ALA A 1 246 ? -74.665 -16.315 72.774 1.00 33.06 246 ALA A N 1
ATOM 1923 C CA . ALA A 1 246 ? -73.832 -15.480 73.616 1.00 33.06 246 ALA A CA 1
ATOM 1924 C C . ALA A 1 246 ? -73.556 -16.045 75.018 1.00 33.06 246 ALA A C 1
ATOM 1926 O O . ALA A 1 246 ? -74.437 -16.578 75.691 1.00 33.06 246 ALA A O 1
ATOM 1927 N N . SER A 1 247 ? -72.347 -15.771 75.506 1.00 28.53 247 SER A N 1
ATOM 1928 C CA . SER A 1 247 ? -72.054 -15.486 76.914 1.00 28.53 247 SER A CA 1
ATOM 1929 C C . SER A 1 247 ? -70.850 -14.534 76.961 1.00 28.53 247 SER A C 1
ATOM 1931 O O . SER A 1 247 ? -69.741 -14.911 76.602 1.00 28.53 247 SER A O 1
ATOM 1933 N N . ASN A 1 248 ? -71.101 -13.277 77.331 1.00 29.48 248 ASN A N 1
ATOM 1934 C CA . ASN A 1 248 ? -70.112 -12.222 77.628 1.00 29.48 248 ASN A CA 1
ATOM 1935 C C . ASN A 1 248 ? -69.384 -12.520 78.974 1.00 29.48 248 ASN A C 1
ATOM 1937 O O . ASN A 1 248 ? -69.876 -13.415 79.667 1.00 29.48 248 ASN A O 1
ATOM 1941 N N . PRO A 1 249 ? -68.345 -11.772 79.446 1.00 47.78 249 PRO A N 1
ATOM 1942 C CA . PRO A 1 249 ? -67.877 -10.435 79.007 1.00 47.78 249 PRO A CA 1
ATOM 1943 C C . PRO A 1 249 ? -66.333 -10.176 79.001 1.00 47.78 249 PRO A C 1
ATOM 1945 O O . PRO A 1 249 ? -65.569 -10.952 79.564 1.00 47.78 249 PRO A O 1
ATOM 1948 N N . THR A 1 250 ? -65.946 -8.977 78.501 1.00 28.42 250 THR A N 1
ATOM 1949 C CA . THR A 1 250 ? -64.773 -8.116 78.886 1.00 28.42 250 THR A CA 1
ATOM 1950 C C . THR A 1 250 ? -63.352 -8.677 78.603 1.00 28.42 250 THR A C 1
ATOM 1952 O O . THR A 1 250 ? -63.110 -9.855 78.782 1.00 28.42 250 THR A O 1
ATOM 1955 N N . ASP A 1 251 ? -62.317 -7.953 78.146 1.00 30.42 251 ASP A N 1
ATOM 1956 C CA . ASP A 1 251 ? -61.844 -6.629 78.563 1.00 30.42 251 ASP A CA 1
ATOM 1957 C C . ASP A 1 251 ? -60.563 -6.196 77.762 1.00 30.42 251 ASP A C 1
ATOM 1959 O O . ASP A 1 251 ? -59.779 -7.048 77.357 1.00 30.42 251 ASP A O 1
ATOM 1963 N N . VAL A 1 252 ? -60.370 -4.874 77.599 1.00 29.44 252 VAL A N 1
ATOM 1964 C CA . VAL A 1 252 ? -59.135 -4.033 77.467 1.00 29.44 252 VAL A CA 1
ATOM 1965 C C . VAL A 1 252 ? -58.000 -4.212 76.401 1.00 29.44 252 VAL A C 1
ATOM 1967 O O . VAL A 1 252 ? -57.529 -5.301 76.103 1.00 29.44 252 VAL A O 1
ATOM 1970 N N . LEU A 1 253 ? -57.463 -3.026 76.015 1.00 29.33 253 LEU A N 1
ATOM 1971 C CA . LEU A 1 253 ? -56.123 -2.624 75.485 1.00 29.33 253 LEU A CA 1
ATOM 1972 C C . LEU A 1 253 ? -55.881 -2.829 73.975 1.00 29.33 253 LEU A C 1
ATOM 1974 O O . LEU A 1 253 ? -55.911 -3.945 73.481 1.00 29.33 253 LEU A O 1
ATOM 1978 N N . ASN A 1 254 ? -55.732 -1.817 73.110 1.00 26.86 254 ASN A N 1
ATOM 1979 C CA . ASN A 1 254 ? -54.968 -0.556 73.097 1.00 26.86 254 ASN A CA 1
ATOM 1980 C C . ASN A 1 254 ? -53.432 -0.715 73.072 1.00 26.86 254 ASN A C 1
ATOM 1982 O O . ASN A 1 254 ? -52.863 -1.430 73.883 1.00 26.86 254 ASN A O 1
ATOM 1986 N N . GLU A 1 255 ? -52.827 0.074 72.173 1.00 29.70 255 GLU A N 1
ATOM 1987 C CA . GLU A 1 255 ? -51.435 0.556 72.131 1.00 29.70 255 GLU A CA 1
ATOM 1988 C C . GLU A 1 255 ? -50.437 0.031 71.063 1.00 29.70 255 GLU A C 1
ATOM 1990 O O . GLU A 1 255 ? -49.900 -1.070 71.087 1.00 29.70 255 GLU A O 1
ATOM 1995 N N . THR A 1 256 ? -50.091 1.008 70.208 1.00 26.08 256 THR A N 1
ATOM 1996 C CA . THR A 1 256 ? -48.743 1.461 69.798 1.00 26.08 256 THR A CA 1
ATOM 1997 C C . THR A 1 256 ? -47.951 0.785 68.676 1.00 26.08 256 THR A C 1
ATOM 1999 O O . THR A 1 256 ? -47.279 -0.228 68.828 1.00 26.08 256 THR A O 1
ATOM 2002 N N . LYS A 1 257 ? -47.864 1.561 67.583 1.00 30.34 257 LYS A N 1
ATOM 2003 C CA . LYS A 1 257 ? -46.636 1.846 66.825 1.00 30.34 257 LYS A CA 1
ATOM 2004 C C . LYS A 1 257 ? -45.451 2.140 67.753 1.00 30.34 257 LYS A C 1
ATOM 2006 O O . LYS A 1 257 ? -45.585 3.012 68.606 1.00 30.34 257 LYS A O 1
ATOM 2011 N N . GLN A 1 258 ? -44.274 1.610 67.423 1.00 27.86 258 GLN A N 1
ATOM 2012 C CA . GLN A 1 258 ? -43.020 2.350 67.566 1.00 27.86 258 GLN A CA 1
ATOM 2013 C C . GLN A 1 258 ? -42.032 2.018 66.440 1.00 27.86 258 GLN A C 1
ATOM 2015 O O . GLN A 1 258 ? -41.763 0.873 66.095 1.00 27.86 258 GLN A O 1
ATOM 2020 N N . THR A 1 259 ? -41.556 3.110 65.863 1.00 25.33 259 THR A N 1
ATOM 2021 C CA . THR A 1 259 ? -40.446 3.322 64.942 1.00 25.33 259 THR A CA 1
ATOM 2022 C C . THR A 1 259 ? -39.096 3.028 65.594 1.00 25.33 259 THR A C 1
ATOM 2024 O O . THR A 1 259 ? -38.868 3.468 66.718 1.00 25.33 259 THR A O 1
ATOM 2027 N N . MET A 1 260 ? -38.159 2.439 64.847 1.00 28.66 260 MET A N 1
ATOM 2028 C CA . MET A 1 260 ? -36.729 2.684 65.051 1.00 28.66 260 MET A CA 1
ATOM 2029 C C . MET A 1 260 ? -36.073 3.038 63.718 1.00 28.66 260 MET A C 1
ATOM 2031 O O . MET A 1 260 ? -36.032 2.247 62.779 1.00 28.66 260 MET A O 1
ATOM 2035 N N . ASP A 1 261 ? -35.611 4.281 63.685 1.00 25.42 261 ASP A N 1
ATOM 2036 C CA . ASP A 1 261 ? -34.644 4.854 62.766 1.00 25.42 261 ASP A CA 1
ATOM 2037 C C . ASP A 1 261 ? -33.249 4.296 63.099 1.00 25.42 261 ASP A C 1
ATOM 2039 O O . ASP A 1 261 ? -32.880 4.189 64.271 1.00 25.42 261 ASP A O 1
ATOM 2043 N N . ALA A 1 262 ? -32.483 3.928 62.075 1.00 30.94 262 ALA A N 1
ATOM 2044 C CA . ALA A 1 262 ? -31.055 3.655 62.185 1.00 30.94 262 ALA A CA 1
ATOM 2045 C C . ALA A 1 262 ? -30.387 3.928 60.833 1.00 30.94 262 ALA A C 1
ATOM 2047 O O . ALA A 1 262 ? -30.307 3.090 59.934 1.00 30.94 262 ALA A O 1
ATOM 2048 N N . THR A 1 263 ? -29.897 5.154 60.723 1.00 28.28 263 THR A N 1
ATOM 2049 C CA . THR A 1 263 ? -28.967 5.651 59.716 1.00 28.28 263 THR A CA 1
ATOM 2050 C C . THR A 1 263 ? -27.681 4.816 59.660 1.00 28.28 263 THR A C 1
ATOM 2052 O O . THR A 1 263 ? -26.964 4.673 60.650 1.00 28.28 263 THR A O 1
ATOM 2055 N N . ARG A 1 264 ? -27.319 4.320 58.466 1.00 29.81 264 ARG A N 1
ATOM 2056 C CA . ARG A 1 264 ? -25.937 3.913 58.152 1.00 29.81 264 ARG A CA 1
ATOM 2057 C C . ARG A 1 264 ? -25.609 4.080 56.662 1.00 29.81 264 ARG A C 1
ATOM 2059 O O . ARG A 1 264 ? -26.165 3.413 55.799 1.00 29.81 264 ARG A O 1
ATOM 2066 N N . LYS A 1 265 ? -24.636 4.946 56.386 1.00 28.36 265 LYS A N 1
ATOM 2067 C CA . LYS A 1 265 ? -23.793 5.051 55.176 1.00 28.36 265 LYS A CA 1
ATOM 2068 C C . LYS A 1 265 ? -22.367 5.367 55.700 1.00 28.36 265 LYS A C 1
ATOM 2070 O O . LYS A 1 265 ? -22.314 5.946 56.786 1.00 28.36 265 LYS A O 1
ATOM 2075 N N . PRO A 1 266 ? -21.228 5.071 55.024 1.00 41.09 266 PRO A N 1
ATOM 2076 C CA . PRO A 1 266 ? -21.018 4.535 53.666 1.00 41.09 266 PRO A CA 1
ATOM 2077 C C . PRO A 1 266 ? -20.072 3.321 53.564 1.00 41.09 266 PRO A C 1
ATOM 2079 O O . PRO A 1 266 ? -19.151 3.161 54.355 1.00 41.09 266 PRO A O 1
ATOM 2082 N N . ALA A 1 267 ? -20.183 2.573 52.464 1.00 30.80 267 ALA A N 1
ATOM 2083 C CA . ALA A 1 267 ? -19.027 1.950 51.818 1.00 30.80 267 ALA A CA 1
ATOM 2084 C C . ALA A 1 267 ? -19.236 2.001 50.299 1.00 30.80 267 ALA A C 1
ATOM 2086 O O . ALA A 1 267 ? -20.284 1.600 49.795 1.00 30.80 267 ALA A O 1
ATOM 2087 N N . ALA A 1 268 ? -18.271 2.587 49.594 1.00 33.56 268 ALA A N 1
ATOM 2088 C CA . ALA A 1 268 ? -18.270 2.714 48.146 1.00 33.56 268 ALA A CA 1
ATOM 2089 C C . ALA A 1 268 ? -18.176 1.324 47.502 1.00 33.56 268 ALA A C 1
ATOM 2091 O O . ALA A 1 268 ? -17.231 0.579 47.752 1.00 33.56 268 ALA A O 1
ATOM 2092 N N . ALA A 1 269 ? -19.173 0.990 46.685 1.00 35.22 269 ALA A N 1
ATOM 2093 C CA . ALA A 1 269 ? -19.140 -0.172 45.814 1.00 35.22 269 ALA A CA 1
ATOM 2094 C C . ALA A 1 269 ? -18.161 0.078 44.644 1.00 35.22 269 ALA A C 1
ATOM 2096 O O . ALA A 1 269 ? -18.096 1.207 44.146 1.00 35.22 269 ALA A O 1
ATOM 2097 N N . PRO A 1 270 ? -17.408 -0.936 44.184 1.00 38.31 270 PRO A N 1
ATOM 2098 C CA . PRO A 1 270 ? -16.632 -0.848 42.947 1.00 38.31 270 PRO A CA 1
ATOM 2099 C C . PRO A 1 270 ? -17.560 -0.609 41.736 1.00 38.31 270 PRO A C 1
ATOM 2101 O O . PRO A 1 270 ? -18.736 -0.983 41.787 1.00 38.31 270 PRO A O 1
ATOM 2104 N N . PRO A 1 271 ? -17.076 0.028 40.651 1.00 39.78 271 PRO A N 1
ATOM 2105 C CA . PRO A 1 271 ? -17.927 0.464 39.553 1.00 39.78 271 PRO A CA 1
ATOM 2106 C C . PRO A 1 271 ? -18.564 -0.720 38.815 1.00 39.78 271 PRO A C 1
ATOM 2108 O O . PRO A 1 271 ? -17.967 -1.773 38.597 1.00 39.78 271 PRO A O 1
ATOM 2111 N N . VAL A 1 272 ? -19.819 -0.497 38.446 1.00 42.91 272 VAL A N 1
ATOM 2112 C CA . VAL A 1 272 ? -20.768 -1.417 37.823 1.00 42.91 272 VAL A CA 1
ATOM 2113 C C . VAL A 1 272 ? -20.241 -1.921 36.472 1.00 42.91 272 VAL A C 1
ATOM 2115 O O . VAL A 1 272 ? -20.305 -1.228 35.464 1.00 42.91 272 VAL A O 1
ATOM 2118 N N . VAL A 1 273 ? -19.768 -3.169 36.421 1.00 43.91 273 VAL A N 1
ATOM 2119 C CA . VAL A 1 273 ? -19.335 -3.850 35.178 1.00 43.91 273 VAL A CA 1
ATOM 2120 C C . VAL A 1 273 ? -20.514 -4.110 34.208 1.00 43.91 273 VAL A C 1
ATOM 2122 O O . VAL A 1 273 ? -20.306 -4.373 33.026 1.00 43.91 273 VAL A O 1
ATOM 2125 N N . GLY A 1 274 ? -21.763 -3.998 34.677 1.00 39.38 274 GLY A N 1
ATOM 2126 C CA . GLY A 1 274 ? -22.976 -4.224 33.877 1.00 39.38 274 GLY A CA 1
ATOM 2127 C C . GLY A 1 274 ? -23.354 -3.095 32.908 1.00 39.38 274 GLY A C 1
ATOM 2128 O O . GLY A 1 274 ? -23.934 -3.378 31.862 1.00 39.38 274 GLY A O 1
ATOM 2129 N N . ASP A 1 275 ? -22.986 -1.847 33.208 1.00 60.34 275 ASP A N 1
ATOM 2130 C CA . ASP A 1 275 ? -23.408 -0.667 32.435 1.00 60.34 275 ASP A CA 1
ATOM 2131 C C . ASP A 1 275 ? -22.735 -0.655 31.049 1.00 60.34 275 ASP A C 1
ATOM 2133 O O . ASP A 1 275 ? -23.392 -0.664 30.007 1.00 60.34 275 ASP A O 1
ATOM 2137 N N . ASN A 1 276 ? -21.413 -0.861 31.030 1.00 68.50 276 ASN A N 1
ATOM 2138 C CA . ASN A 1 276 ? -20.599 -0.871 29.810 1.00 68.50 276 ASN A CA 1
ATOM 2139 C C . ASN A 1 276 ? -20.948 -1.993 28.820 1.00 68.50 276 ASN A C 1
ATOM 2141 O O . ASN A 1 276 ? -20.699 -1.850 27.620 1.00 68.50 276 ASN A O 1
ATOM 2145 N N . ARG A 1 277 ? -21.490 -3.127 29.288 1.00 77.94 277 ARG A N 1
ATOM 2146 C CA . ARG A 1 277 ? -21.920 -4.211 28.392 1.00 77.94 277 ARG A CA 1
ATOM 2147 C C . ARG A 1 277 ? -23.209 -3.836 27.668 1.00 77.94 277 ARG A C 1
ATOM 2149 O O . ARG A 1 277 ? -23.260 -3.965 26.449 1.00 77.94 277 ARG A O 1
ATOM 2156 N N . SER A 1 278 ? -24.206 -3.360 28.411 1.00 83.12 278 SER A N 1
ATOM 2157 C CA . SER A 1 278 ? -25.480 -2.922 27.832 1.00 83.12 278 SER A CA 1
ATOM 2158 C C . SER A 1 278 ? -25.285 -1.750 26.866 1.00 83.12 278 SER A C 1
ATOM 2160 O O . SER A 1 278 ? -25.848 -1.736 25.772 1.00 83.12 278 SER A O 1
ATOM 2162 N N . GLU A 1 279 ? -24.379 -0.831 27.207 1.00 87.50 279 GLU A N 1
ATOM 2163 C CA . GLU A 1 279 ? -24.044 0.310 26.364 1.00 87.50 279 GLU A CA 1
ATOM 2164 C C . GLU A 1 279 ? -23.334 -0.122 25.072 1.00 87.50 279 GLU A C 1
ATOM 2166 O O . GLU A 1 279 ? -23.687 0.321 23.980 1.00 87.50 279 GLU A O 1
ATOM 2171 N N . ARG A 1 280 ? -22.382 -1.062 25.166 1.00 90.19 280 ARG A N 1
ATOM 2172 C CA . ARG A 1 280 ? -21.719 -1.657 23.994 1.00 90.19 280 ARG A CA 1
ATOM 2173 C C . ARG A 1 280 ? -22.718 -2.333 23.055 1.00 90.19 280 ARG A C 1
ATOM 2175 O O . ARG A 1 280 ? -22.594 -2.184 21.840 1.00 90.19 280 ARG A O 1
ATOM 2182 N N . GLU A 1 281 ? -23.677 -3.080 23.599 1.00 90.81 281 GLU A N 1
ATOM 2183 C CA . GLU A 1 281 ? -24.731 -3.738 22.817 1.00 90.81 281 GLU A CA 1
ATOM 2184 C C . GLU A 1 281 ? -25.614 -2.699 22.101 1.00 90.81 281 GLU A C 1
ATOM 2186 O O . GLU A 1 281 ? -25.866 -2.842 20.904 1.00 90.81 281 GLU A O 1
ATOM 2191 N N . ALA A 1 282 ? -25.983 -1.602 22.773 1.00 94.00 282 ALA A N 1
ATOM 2192 C CA . ALA A 1 282 ? -26.737 -0.501 22.167 1.00 94.00 282 ALA A CA 1
ATOM 2193 C C . ALA A 1 282 ? -25.970 0.199 21.026 1.00 94.00 282 ALA A C 1
ATOM 2195 O O . ALA A 1 282 ? -26.556 0.504 19.986 1.00 94.00 282 ALA A O 1
ATOM 2196 N N . ILE A 1 283 ? -24.659 0.414 21.184 1.00 95.44 283 ILE A N 1
ATOM 2197 C CA . ILE A 1 283 ? -23.800 0.999 20.140 1.00 95.44 283 ILE A CA 1
ATOM 2198 C C . ILE A 1 283 ? -23.727 0.078 18.916 1.00 95.44 283 ILE A C 1
ATOM 2200 O O . ILE A 1 283 ? -23.907 0.530 17.785 1.00 95.44 283 ILE A O 1
ATOM 2204 N N . LEU A 1 284 ? -23.489 -1.223 19.125 1.00 95.50 284 LEU A N 1
ATOM 2205 C CA . LEU A 1 284 ? -23.456 -2.199 18.030 1.00 95.50 284 LEU A CA 1
ATOM 2206 C C . LEU A 1 284 ? -24.805 -2.295 17.318 1.00 95.50 284 LEU A C 1
ATOM 2208 O O . LEU A 1 284 ? -24.840 -2.421 16.095 1.00 95.50 284 LEU A O 1
ATOM 2212 N N . MET A 1 285 ? -25.906 -2.216 18.064 1.00 95.12 285 MET A N 1
ATOM 2213 C CA . MET A 1 285 ? -27.248 -2.196 17.493 1.00 95.12 285 MET A CA 1
ATOM 2214 C C . MET A 1 285 ? -27.453 -0.972 16.595 1.00 95.12 285 MET A C 1
ATOM 2216 O O . MET A 1 285 ? -27.931 -1.133 15.478 1.00 95.12 285 MET A O 1
ATOM 2220 N N . ALA A 1 286 ? -27.023 0.221 17.021 1.00 96.12 286 ALA A N 1
ATOM 2221 C CA . ALA A 1 286 ? -27.119 1.435 16.207 1.00 96.12 286 ALA A CA 1
ATOM 2222 C C . ALA A 1 286 ? -26.304 1.340 14.901 1.00 96.12 286 ALA A C 1
ATOM 2224 O O . ALA A 1 286 ? -26.793 1.713 13.836 1.00 96.12 286 ALA A O 1
ATOM 2225 N N . VAL A 1 287 ? -25.082 0.796 14.958 1.00 96.88 287 VAL A N 1
ATOM 2226 C CA . VAL A 1 287 ? -24.233 0.616 13.763 1.00 96.88 287 VAL A CA 1
ATOM 2227 C C . VAL A 1 287 ? -24.807 -0.440 12.811 1.00 96.88 287 VAL A C 1
ATOM 2229 O O . VAL A 1 287 ? -24.762 -0.258 11.594 1.00 96.88 287 VAL A O 1
ATOM 2232 N N . ASN A 1 288 ? -25.365 -1.533 13.337 1.00 95.88 288 ASN A N 1
ATOM 2233 C CA . ASN A 1 288 ? -26.000 -2.556 12.506 1.00 95.88 288 ASN A CA 1
ATOM 2234 C C . ASN A 1 288 ? -27.316 -2.065 11.885 1.00 95.88 288 ASN A C 1
ATOM 2236 O O . ASN A 1 288 ? -27.514 -2.291 10.694 1.00 95.88 288 ASN A O 1
ATOM 2240 N N . ASP A 1 289 ? -28.163 -1.344 12.632 1.00 96.31 289 ASP A N 1
ATOM 2241 C CA . ASP A 1 289 ? -29.390 -0.744 12.083 1.00 96.31 289 ASP A CA 1
ATOM 2242 C C . ASP A 1 289 ? -29.042 0.258 10.973 1.00 96.31 289 ASP A C 1
ATOM 2244 O O . ASP A 1 289 ? -29.610 0.186 9.890 1.00 96.31 289 ASP A O 1
ATOM 2248 N N . TRP A 1 290 ? -28.015 1.098 11.150 1.00 97.38 290 TRP A N 1
ATOM 2249 C CA . TRP A 1 290 ? -27.512 1.972 10.080 1.00 97.38 290 TRP A CA 1
ATOM 2250 C C . TRP A 1 290 ? -27.149 1.210 8.790 1.00 97.38 290 TRP A C 1
ATOM 2252 O O . TRP A 1 290 ? -27.538 1.622 7.690 1.00 97.38 290 TRP A O 1
ATOM 2262 N N . ALA A 1 291 ? -26.432 0.087 8.904 1.00 96.56 291 ALA A N 1
ATOM 2263 C CA . ALA A 1 291 ? -26.072 -0.751 7.757 1.00 96.56 291 ALA A CA 1
ATOM 2264 C C . ALA A 1 291 ? -27.294 -1.433 7.120 1.00 96.56 291 ALA A C 1
ATOM 2266 O O . ALA A 1 291 ? -27.364 -1.577 5.893 1.00 96.56 291 ALA A O 1
ATOM 2267 N N . GLU A 1 292 ? -28.272 -1.820 7.938 1.00 95.31 292 GLU A N 1
ATOM 2268 C CA . GLU A 1 292 ? -29.539 -2.391 7.493 1.00 95.31 292 GLU A CA 1
ATOM 2269 C C . GLU A 1 292 ? -30.374 -1.359 6.726 1.00 95.31 292 GLU A C 1
ATOM 2271 O O . GLU A 1 292 ? -30.791 -1.647 5.604 1.00 95.31 292 GLU A O 1
ATOM 2276 N N . ARG A 1 293 ? -30.532 -0.130 7.244 1.00 97.44 293 ARG A N 1
ATOM 2277 C CA . ARG A 1 293 ? -31.231 0.965 6.541 1.00 97.44 293 ARG A CA 1
ATOM 2278 C C . ARG A 1 293 ? -30.574 1.299 5.214 1.00 97.44 293 ARG A C 1
ATOM 2280 O O . ARG A 1 293 ? -31.270 1.497 4.218 1.00 97.44 293 ARG A O 1
ATOM 2287 N N . TRP A 1 294 ? -29.242 1.293 5.168 1.00 96.00 294 TRP A N 1
ATOM 2288 C CA . TRP A 1 294 ? -28.517 1.466 3.913 1.00 96.00 294 TRP A CA 1
ATOM 2289 C C . TRP A 1 294 ? -28.810 0.318 2.932 1.00 96.00 294 TRP A C 1
ATOM 2291 O O . TRP A 1 294 ? -29.186 0.571 1.788 1.00 96.00 294 TRP A O 1
ATOM 2301 N N . SER A 1 295 ? -28.708 -0.937 3.372 1.00 95.44 295 SER A N 1
ATOM 2302 C CA . SER A 1 295 ? -28.993 -2.110 2.527 1.00 95.44 295 SER A CA 1
ATOM 2303 C C . SER A 1 295 ? -30.439 -2.131 2.020 1.00 95.44 295 SER A C 1
ATOM 2305 O O . SER A 1 295 ? -30.692 -2.456 0.861 1.00 95.44 295 SER A O 1
ATOM 2307 N N . ALA A 1 296 ? -31.384 -1.713 2.864 1.00 94.88 296 ALA A N 1
ATOM 2308 C CA . ALA A 1 296 ? -32.799 -1.572 2.535 1.00 94.88 296 ALA A CA 1
ATOM 2309 C C . ALA A 1 296 ? -33.102 -0.364 1.632 1.00 94.88 296 ALA A C 1
ATOM 2311 O O . ALA A 1 296 ? -34.236 -0.213 1.180 1.00 94.88 296 ALA A O 1
ATOM 2312 N N . LYS A 1 297 ? -32.108 0.499 1.368 1.00 94.19 297 LYS A N 1
ATOM 2313 C CA . LYS A 1 297 ? -32.266 1.780 0.662 1.00 94.19 297 LYS A CA 1
ATOM 2314 C C . LYS A 1 297 ? -33.310 2.695 1.329 1.00 94.19 297 LYS A C 1
ATOM 2316 O O . LYS A 1 297 ? -33.915 3.532 0.660 1.00 94.19 297 LYS A O 1
ATOM 2321 N N . ASP A 1 298 ? -33.506 2.556 2.642 1.00 96.12 298 ASP A N 1
ATOM 2322 C CA . ASP A 1 298 ? -34.372 3.419 3.447 1.00 96.12 298 ASP A CA 1
ATOM 2323 C C . ASP A 1 298 ? -33.620 4.714 3.760 1.00 96.12 298 ASP A C 1
ATOM 2325 O O . ASP A 1 298 ? -32.880 4.829 4.738 1.00 96.12 298 ASP A O 1
ATOM 2329 N N . VAL A 1 299 ? -33.758 5.676 2.849 1.00 92.25 299 VAL A N 1
ATOM 2330 C CA . VAL A 1 299 ? -32.980 6.915 2.853 1.00 92.25 299 VAL A CA 1
ATOM 2331 C C . VAL A 1 299 ? -33.214 7.737 4.119 1.00 92.25 299 VAL A C 1
ATOM 2333 O O . VAL A 1 299 ? -32.255 8.257 4.686 1.00 92.25 299 VAL A O 1
ATOM 2336 N N . GLU A 1 300 ? -34.460 7.863 4.576 1.00 94.38 300 GLU A N 1
ATOM 2337 C CA . GLU A 1 300 ? -34.768 8.716 5.727 1.00 94.38 300 GLU A CA 1
ATOM 2338 C C . GLU A 1 300 ? -34.283 8.082 7.031 1.00 94.38 300 GLU A C 1
ATOM 2340 O O . GLU A 1 300 ? -33.656 8.769 7.839 1.00 94.38 300 GLU A O 1
ATOM 2345 N N . ALA A 1 301 ? -34.468 6.770 7.210 1.00 93.81 301 ALA A N 1
ATOM 2346 C CA . ALA A 1 301 ? -33.935 6.079 8.380 1.00 93.81 301 ALA A CA 1
ATOM 2347 C C . ALA A 1 301 ? -32.397 6.024 8.371 1.00 93.81 301 ALA A C 1
ATOM 2349 O O . ALA A 1 301 ? -31.769 6.213 9.412 1.00 93.81 301 ALA A O 1
ATOM 2350 N N . TYR A 1 302 ? -31.776 5.854 7.196 1.00 94.62 302 TYR A N 1
ATOM 2351 C CA . TYR A 1 302 ? -30.321 5.934 7.038 1.00 94.62 302 TYR A CA 1
ATOM 2352 C C . TYR A 1 302 ? -29.780 7.308 7.458 1.00 94.62 302 TYR A C 1
ATOM 2354 O O . TYR A 1 302 ? -28.820 7.389 8.223 1.00 94.62 302 TYR A O 1
ATOM 2362 N N . LEU A 1 303 ? -30.400 8.400 6.994 1.00 94.56 303 LEU A N 1
ATOM 2363 C CA . LEU A 1 303 ? -29.978 9.759 7.348 1.00 94.56 303 LEU A CA 1
ATOM 2364 C C . LEU A 1 303 ? -30.263 10.095 8.822 1.00 94.56 303 LEU A C 1
ATOM 2366 O O . LEU A 1 303 ? -29.525 10.887 9.408 1.00 94.56 303 LEU A O 1
ATOM 2370 N N . ALA A 1 304 ? -31.283 9.483 9.430 1.00 94.94 304 ALA A N 1
ATOM 2371 C CA . ALA A 1 304 ? -31.616 9.649 10.846 1.00 94.94 304 ALA A CA 1
ATOM 2372 C C . ALA A 1 304 ? -30.600 9.001 11.804 1.00 94.94 304 ALA A C 1
ATOM 2374 O O . ALA A 1 304 ? -30.581 9.353 12.982 1.00 94.94 304 ALA A O 1
ATOM 2375 N N . ALA A 1 305 ? -29.737 8.102 11.317 1.00 96.31 305 ALA A N 1
ATOM 2376 C CA . ALA A 1 305 ? -28.636 7.541 12.101 1.00 96.31 305 ALA A CA 1
ATOM 2377 C C . ALA A 1 305 ? -27.495 8.547 12.353 1.00 96.31 305 ALA A C 1
ATOM 2379 O O . ALA A 1 305 ? -26.622 8.294 13.182 1.00 96.31 305 ALA A O 1
ATOM 2380 N N . TYR A 1 306 ? -27.482 9.681 11.646 1.00 96.12 306 TYR A N 1
ATOM 2381 C CA . TYR A 1 306 ? -26.464 10.722 11.777 1.00 96.12 306 TYR A CA 1
ATOM 2382 C C . TYR A 1 306 ? -26.943 11.853 12.688 1.00 96.12 306 TYR A C 1
ATOM 2384 O O . TYR A 1 306 ? -28.110 12.254 12.650 1.00 96.12 306 TYR A O 1
ATOM 2392 N N . SER A 1 307 ? -26.026 12.411 13.479 1.00 94.56 307 SER A N 1
ATOM 2393 C CA . SER A 1 307 ? -26.326 13.544 14.349 1.00 94.56 307 SER A CA 1
ATOM 2394 C C . SER A 1 307 ? -26.698 14.790 13.532 1.00 94.56 307 SER A C 1
ATOM 2396 O O . SER A 1 307 ? -26.382 14.938 12.343 1.00 94.56 307 SER A O 1
ATOM 2398 N N . SER A 1 308 ? -27.370 15.741 14.179 1.00 87.50 308 SER A N 1
ATOM 2399 C CA . SER A 1 308 ? -27.619 17.059 13.586 1.00 87.50 308 SER A CA 1
ATOM 2400 C C . SER A 1 308 ? -26.326 17.863 13.383 1.00 87.50 308 SER A C 1
ATOM 2402 O O . SER A 1 308 ? -26.283 18.695 12.477 1.00 87.50 308 SER A O 1
ATOM 2404 N N . SER A 1 309 ? -25.282 17.580 14.176 1.00 85.75 309 SER A N 1
ATOM 2405 C CA . SER A 1 309 ? -23.939 18.170 14.074 1.00 85.75 309 SER A CA 1
ATOM 2406 C C . SER A 1 309 ? -23.079 17.570 12.956 1.00 85.75 309 SER A C 1
ATOM 2408 O O . SER A 1 309 ? -22.061 18.163 12.608 1.00 85.75 309 SER A O 1
ATOM 2410 N N . PHE A 1 310 ? -23.479 16.440 12.359 1.00 89.94 310 PHE A N 1
ATOM 2411 C CA . PHE A 1 310 ? -22.682 15.757 11.342 1.00 89.94 310 PHE A CA 1
ATOM 2412 C C . PHE A 1 310 ? -22.411 16.644 10.118 1.00 89.94 310 PHE A C 1
ATOM 2414 O O . PHE A 1 310 ? -23.335 17.094 9.427 1.00 89.94 310 PHE A O 1
ATOM 2421 N N . ALA A 1 311 ? -21.131 16.817 9.793 1.00 79.31 311 ALA A N 1
ATOM 2422 C CA . ALA A 1 311 ? -20.679 17.457 8.568 1.00 79.31 311 ALA A CA 1
ATOM 2423 C C . ALA A 1 311 ? -19.472 16.694 7.996 1.00 79.31 311 ALA A C 1
ATOM 2425 O O . ALA A 1 311 ? -18.431 16.612 8.648 1.00 79.31 311 ALA A O 1
ATOM 2426 N N . PRO A 1 312 ? -19.571 16.133 6.781 1.00 82.31 312 PRO A N 1
ATOM 2427 C CA . PRO A 1 312 ? -18.423 15.497 6.150 1.00 82.31 312 PRO A CA 1
ATOM 2428 C C . PRO A 1 312 ? -17.421 16.555 5.673 1.00 82.31 312 PRO A C 1
ATOM 2430 O O . PRO A 1 312 ? -17.788 17.681 5.326 1.00 82.31 312 PRO A O 1
ATOM 2433 N N . GLN A 1 313 ? -16.144 16.183 5.594 1.00 79.50 313 GLN A N 1
ATOM 2434 C CA . GLN A 1 313 ? -15.107 17.101 5.128 1.00 79.50 313 GLN A CA 1
ATOM 2435 C C . GLN A 1 313 ? -15.390 17.589 3.697 1.00 79.50 313 GLN A C 1
ATOM 2437 O O . GLN A 1 313 ? -15.694 16.805 2.797 1.00 79.50 313 GLN A O 1
ATOM 2442 N N . GLY A 1 314 ? -15.285 18.904 3.487 1.00 81.88 314 GLY A N 1
ATOM 2443 C CA . GLY A 1 314 ? -15.372 19.522 2.161 1.00 81.88 314 GLY A CA 1
ATOM 2444 C C . GLY A 1 314 ? -16.784 19.757 1.607 1.00 81.88 314 GLY A C 1
ATOM 2445 O O . GLY A 1 314 ? -16.905 20.205 0.467 1.00 81.88 314 GLY A O 1
ATOM 2446 N N . MET A 1 315 ? -17.863 19.502 2.361 1.00 88.38 315 MET A N 1
ATOM 2447 C CA . MET A 1 315 ? -19.219 19.886 1.936 1.00 88.38 315 MET A CA 1
ATOM 2448 C C . MET A 1 315 ? -20.182 20.137 3.101 1.00 88.38 315 MET A C 1
ATOM 2450 O O . MET A 1 315 ? -19.995 19.653 4.210 1.00 88.38 315 MET A O 1
ATOM 2454 N N . THR A 1 316 ? -21.259 20.880 2.835 1.00 87.81 316 THR A N 1
ATOM 2455 C CA . THR A 1 316 ? -22.323 21.103 3.823 1.00 87.81 316 THR A CA 1
ATOM 2456 C C . THR A 1 316 ? -23.148 19.835 4.046 1.00 87.81 316 THR A C 1
ATOM 2458 O O . THR A 1 316 ? -23.320 19.021 3.133 1.00 87.81 316 THR A O 1
ATOM 2461 N N . ARG A 1 317 ? -23.745 19.704 5.239 1.00 87.12 317 ARG A N 1
ATOM 2462 C CA . ARG A 1 317 ? -24.644 18.590 5.583 1.00 87.12 317 ARG A CA 1
ATOM 2463 C C . ARG A 1 317 ? -25.770 18.417 4.562 1.00 87.12 317 ARG A C 1
ATOM 2465 O O . ARG A 1 317 ? -26.014 17.307 4.111 1.00 87.12 317 ARG A O 1
ATOM 2472 N N . GLN A 1 318 ? -26.421 19.503 4.139 1.00 86.62 318 GLN A N 1
ATOM 2473 C CA . GLN A 1 318 ? -27.521 19.431 3.170 1.00 86.62 318 GLN A CA 1
ATOM 2474 C C . GLN A 1 318 ? -27.062 18.909 1.800 1.00 86.62 318 GLN A C 1
ATOM 2476 O O . GLN A 1 318 ? -27.731 18.067 1.202 1.00 86.62 318 GLN A O 1
ATOM 2481 N N . ARG A 1 319 ? -25.895 19.358 1.318 1.00 91.00 319 ARG A N 1
ATOM 2482 C CA . ARG A 1 319 ? -25.322 18.869 0.056 1.00 91.00 319 ARG A CA 1
ATOM 2483 C C . ARG A 1 319 ? -24.966 17.387 0.148 1.00 91.00 319 ARG A C 1
ATOM 2485 O O . ARG A 1 319 ? -25.242 16.634 -0.782 1.00 91.00 319 ARG A O 1
ATOM 2492 N N . TRP A 1 320 ? -24.403 16.973 1.279 1.00 92.50 320 TRP A N 1
ATOM 2493 C CA . TRP A 1 320 ? -24.111 15.573 1.560 1.00 92.50 320 TRP A CA 1
ATOM 2494 C C . TRP A 1 320 ? -25.372 14.707 1.600 1.00 92.50 320 TRP A C 1
ATOM 2496 O O . TRP A 1 320 ? -25.398 13.661 0.957 1.00 92.50 320 TRP A O 1
ATOM 2506 N N . MET A 1 321 ? -26.430 15.154 2.284 1.00 91.62 321 MET A N 1
ATOM 2507 C CA . MET A 1 321 ? -27.703 14.428 2.341 1.00 91.62 321 MET A CA 1
ATOM 2508 C C . MET A 1 321 ? -28.258 14.194 0.938 1.00 91.62 321 MET A C 1
ATOM 2510 O O . MET A 1 321 ? -28.579 13.059 0.600 1.00 91.62 321 MET A O 1
ATOM 2514 N N . ASN A 1 322 ? -28.304 15.237 0.101 1.00 90.88 322 ASN A N 1
ATOM 2515 C CA . ASN A 1 322 ? -28.788 15.127 -1.277 1.00 90.88 322 ASN A CA 1
ATOM 2516 C C . ASN A 1 322 ? -27.956 14.125 -2.091 1.00 90.88 322 ASN A C 1
ATOM 2518 O O . ASN A 1 322 ? -28.517 13.224 -2.710 1.00 90.88 322 ASN A O 1
ATOM 2522 N N . GLN A 1 323 ? -26.624 14.209 -2.003 1.00 91.88 323 GLN A N 1
ATOM 2523 C CA . GLN A 1 323 ? -25.734 13.252 -2.664 1.00 91.88 323 GLN A CA 1
ATOM 2524 C C . GLN A 1 323 ? -25.968 11.812 -2.179 1.00 91.88 323 GLN A C 1
ATOM 2526 O O . GLN A 1 323 ? -25.940 10.872 -2.974 1.00 91.88 323 GLN A O 1
ATOM 2531 N N . ARG A 1 324 ? -26.184 11.607 -0.874 1.00 92.38 324 ARG A N 1
ATOM 2532 C CA . ARG A 1 324 ? -26.460 10.276 -0.321 1.00 92.38 324 ARG A CA 1
ATOM 2533 C C . ARG A 1 324 ? -27.815 9.746 -0.774 1.00 92.38 324 ARG A C 1
ATOM 2535 O O . ARG A 1 324 ? -27.868 8.576 -1.140 1.00 92.38 324 ARG A O 1
ATOM 2542 N N . ARG A 1 325 ? -28.858 10.584 -0.841 1.00 93.81 325 ARG A N 1
ATOM 2543 C CA . ARG A 1 325 ? -30.167 10.188 -1.394 1.00 93.81 325 ARG A CA 1
ATOM 2544 C C . ARG A 1 325 ? -30.017 9.633 -2.813 1.00 93.81 325 ARG A C 1
ATOM 2546 O O . ARG A 1 325 ? -30.488 8.536 -3.090 1.00 93.81 325 ARG A O 1
ATOM 2553 N N . GLU A 1 326 ? -29.294 10.340 -3.681 1.00 90.19 326 GLU A N 1
ATOM 2554 C CA . GLU A 1 326 ? -29.050 9.902 -5.064 1.00 90.19 326 GLU A CA 1
ATOM 2555 C C . GLU A 1 326 ? -28.275 8.575 -5.125 1.00 90.19 326 GLU A C 1
ATOM 2557 O O . GLU A 1 326 ? -28.676 7.644 -5.825 1.00 90.19 326 GLU A O 1
ATOM 2562 N N . ARG A 1 327 ? -27.190 8.452 -4.346 1.00 89.44 327 ARG A N 1
ATOM 2563 C CA . ARG A 1 327 ? -26.344 7.245 -4.326 1.00 89.44 327 ARG A CA 1
ATOM 2564 C C . ARG A 1 327 ? -27.060 6.011 -3.786 1.00 89.44 327 ARG A C 1
ATOM 2566 O O . ARG A 1 327 ? -26.799 4.915 -4.271 1.00 89.44 327 ARG A O 1
ATOM 2573 N N . LEU A 1 328 ? -27.927 6.177 -2.788 1.00 91.56 328 LEU A N 1
ATOM 2574 C CA . LEU A 1 328 ? -28.696 5.071 -2.217 1.00 91.56 328 LEU A CA 1
ATOM 2575 C C . LEU A 1 328 ? -29.797 4.600 -3.165 1.00 91.56 328 LEU A C 1
ATOM 2577 O O . LEU A 1 328 ? -30.112 3.417 -3.155 1.00 91.56 328 LEU A O 1
ATOM 2581 N N . LEU A 1 329 ? -30.375 5.488 -3.980 1.00 90.38 329 LEU A N 1
ATOM 2582 C CA . LEU A 1 329 ? -31.477 5.139 -4.880 1.00 90.38 329 LEU A CA 1
ATOM 2583 C C . LEU A 1 329 ? -31.020 4.546 -6.216 1.00 90.38 329 LEU A C 1
ATOM 2585 O O . LEU A 1 329 ? -31.777 3.765 -6.794 1.00 90.38 329 LEU A O 1
ATOM 2589 N N . GLY A 1 330 ? -29.806 4.875 -6.672 1.00 90.19 330 GLY A N 1
ATOM 2590 C CA . GLY A 1 330 ? -29.274 4.458 -7.973 1.00 90.19 330 GLY A CA 1
ATOM 2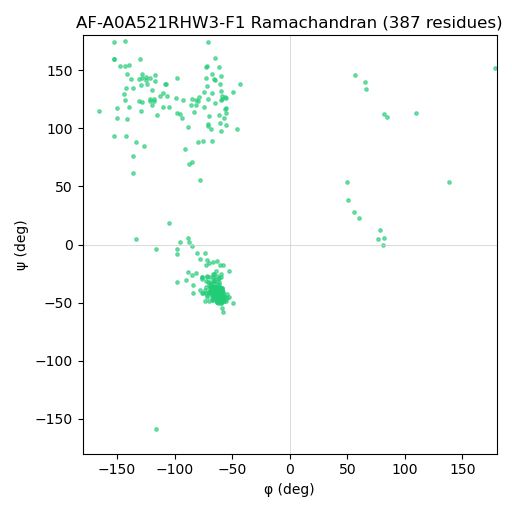591 C C . GLY A 1 330 ? -29.227 2.937 -8.196 1.00 90.19 330 GLY A C 1
ATOM 2592 O O . GLY A 1 330 ? -29.837 2.463 -9.152 1.00 90.19 330 GLY A O 1
ATOM 2593 N N . PRO A 1 331 ? -28.528 2.153 -7.353 1.00 89.94 331 PRO A N 1
ATOM 2594 C CA . PRO A 1 331 ? -28.450 0.701 -7.517 1.00 89.94 331 PRO A CA 1
ATOM 2595 C C . PRO A 1 331 ? -29.793 0.009 -7.265 1.00 89.94 331 PRO A C 1
ATOM 2597 O O . PRO A 1 331 ? -30.551 0.413 -6.384 1.00 89.94 331 PRO A O 1
ATOM 2600 N N . SER A 1 332 ? -30.073 -1.087 -7.966 1.00 87.19 332 SER A N 1
ATOM 2601 C CA . SER A 1 332 ? -31.271 -1.905 -7.727 1.00 87.19 332 SER A CA 1
ATOM 2602 C C . SER A 1 332 ? -31.183 -2.633 -6.387 1.00 87.19 332 SER A C 1
ATOM 2604 O O . SER A 1 332 ? -32.170 -2.684 -5.652 1.00 87.19 332 SER A O 1
ATOM 2606 N N . ARG A 1 333 ? -29.990 -3.121 -6.028 1.00 91.81 333 ARG A N 1
ATOM 2607 C CA . ARG A 1 333 ? -29.711 -3.771 -4.745 1.00 91.81 333 ARG A CA 1
ATOM 2608 C C . ARG A 1 333 ? -28.495 -3.157 -4.059 1.00 91.81 333 ARG A C 1
ATOM 2610 O O . ARG A 1 333 ? -27.496 -2.855 -4.709 1.00 91.81 333 ARG A O 1
ATOM 2617 N N . ILE A 1 334 ? -28.561 -3.059 -2.733 1.00 92.50 334 ILE A N 1
ATOM 2618 C CA . ILE A 1 334 ? -27.427 -2.727 -1.868 1.00 92.50 334 ILE A CA 1
ATOM 2619 C C . ILE A 1 334 ? -27.343 -3.770 -0.749 1.00 92.50 334 ILE A C 1
ATOM 2621 O O . ILE A 1 334 ? -28.354 -4.176 -0.184 1.00 92.50 334 ILE A O 1
ATOM 2625 N N . VAL A 1 335 ? -26.132 -4.221 -0.436 1.00 93.94 335 VAL A N 1
ATOM 2626 C CA . VAL A 1 335 ? -25.824 -5.047 0.732 1.00 93.94 335 VAL A CA 1
ATOM 2627 C C . VAL A 1 335 ? -24.634 -4.427 1.444 1.00 93.94 335 VAL A C 1
ATOM 2629 O O . VAL A 1 335 ? -23.569 -4.267 0.848 1.00 93.94 335 VAL A O 1
ATOM 2632 N N . VAL A 1 336 ? -24.814 -4.114 2.721 1.00 94.38 336 VAL A N 1
ATOM 2633 C CA . VAL A 1 336 ? -23.777 -3.594 3.608 1.00 94.38 336 VAL A CA 1
ATOM 2634 C C . VAL A 1 336 ? -23.641 -4.537 4.790 1.00 94.38 336 VAL A C 1
ATOM 2636 O O . VAL A 1 336 ? -24.613 -4.804 5.493 1.00 94.38 336 VAL A O 1
ATOM 2639 N N . LYS A 1 337 ? -22.430 -5.045 5.018 1.00 91.56 337 LYS A N 1
ATOM 2640 C CA . LYS A 1 337 ? -22.112 -5.872 6.185 1.00 91.56 337 LYS A CA 1
ATOM 2641 C C . LYS A 1 337 ? -21.075 -5.190 7.061 1.00 91.56 337 LYS A C 1
ATOM 2643 O O . LYS A 1 337 ? -20.110 -4.609 6.562 1.00 91.56 337 LYS A O 1
ATOM 2648 N N . ILE A 1 338 ? -21.277 -5.316 8.366 1.00 86.94 338 ILE A N 1
ATOM 2649 C CA . ILE A 1 338 ? -20.347 -4.886 9.405 1.00 86.94 338 ILE A CA 1
ATOM 2650 C C . ILE A 1 338 ? -19.549 -6.112 9.846 1.00 86.94 338 ILE A C 1
ATOM 2652 O O . ILE A 1 338 ? -20.109 -7.048 10.415 1.00 86.94 338 ILE A O 1
ATOM 2656 N N . VAL A 1 339 ? -18.249 -6.127 9.561 1.00 88.44 339 VAL A N 1
ATOM 2657 C CA . VAL A 1 339 ? -17.360 -7.252 9.872 1.00 88.44 339 VAL A CA 1
ATOM 2658 C C . VAL A 1 339 ? -16.398 -6.859 10.988 1.00 88.44 339 VAL A C 1
ATOM 2660 O O . VAL A 1 339 ? -15.745 -5.818 10.926 1.00 88.44 339 VAL A O 1
ATOM 2663 N N . SER A 1 340 ? -16.319 -7.720 12.007 1.00 86.88 340 SER A N 1
ATOM 2664 C CA . SER A 1 340 ? -15.425 -7.594 13.167 1.00 86.88 340 SER A CA 1
ATOM 2665 C C . SER A 1 340 ? -15.453 -6.215 13.856 1.00 86.88 340 SER A C 1
ATOM 2667 O O . SER A 1 340 ? -14.399 -5.594 14.018 1.00 86.88 340 SER A O 1
ATOM 2669 N N . PRO A 1 341 ? -16.631 -5.701 14.265 1.00 90.69 341 PRO A N 1
ATOM 2670 C CA . PRO A 1 341 ? -16.713 -4.392 14.894 1.00 90.69 341 PRO A CA 1
ATOM 2671 C C . PRO A 1 341 ? -16.040 -4.371 16.268 1.00 90.69 341 PRO A C 1
ATOM 2673 O O . PRO A 1 341 ? -16.326 -5.189 17.142 1.00 90.69 341 PRO A O 1
ATOM 2676 N N . THR A 1 342 ? -15.185 -3.376 16.477 1.00 85.56 342 THR A N 1
ATOM 2677 C CA . THR A 1 342 ? -14.540 -3.078 17.755 1.00 85.56 342 THR A CA 1
ATOM 2678 C C . THR A 1 342 ? -15.112 -1.784 18.313 1.00 85.56 342 THR A C 1
ATOM 2680 O O . THR A 1 342 ? -14.976 -0.727 17.702 1.00 85.56 342 THR A O 1
ATOM 2683 N N . VAL A 1 343 ? -15.749 -1.870 19.483 1.00 91.31 343 VAL A N 1
ATOM 2684 C CA . VAL A 1 343 ? -16.313 -0.715 20.197 1.00 91.31 343 VAL A CA 1
ATOM 2685 C C . VAL A 1 343 ? -15.352 -0.253 21.284 1.00 91.31 343 VAL A C 1
ATOM 2687 O O . VAL A 1 343 ? -14.982 -1.042 22.163 1.00 91.31 343 VAL A O 1
ATOM 2690 N N . ASN A 1 344 ? -15.020 1.034 21.248 1.00 88.06 344 ASN A N 1
ATOM 2691 C CA . ASN A 1 344 ? -14.326 1.761 22.298 1.00 88.06 344 ASN A CA 1
ATOM 2692 C C . ASN A 1 344 ? -15.254 2.849 22.858 1.00 88.06 344 ASN A C 1
ATOM 2694 O O . ASN A 1 344 ? -15.574 3.808 22.159 1.00 88.06 344 ASN A O 1
ATOM 2698 N N . ILE A 1 345 ? -15.702 2.697 24.102 1.00 88.12 345 ILE A N 1
ATOM 2699 C CA . ILE A 1 345 ? -16.533 3.699 24.781 1.00 88.12 345 ILE A CA 1
ATOM 2700 C C . ILE A 1 345 ? -15.582 4.750 25.359 1.00 88.12 345 ILE A C 1
ATOM 2702 O O . ILE A 1 345 ? -14.770 4.428 26.223 1.00 88.12 345 ILE A O 1
ATOM 2706 N N . VAL A 1 346 ? -15.651 5.979 24.847 1.00 86.06 346 VAL A N 1
ATOM 2707 C CA . VAL A 1 346 ? -14.769 7.091 25.242 1.00 86.06 346 VAL A CA 1
ATOM 2708 C C . VAL A 1 346 ? -15.311 7.771 26.498 1.00 86.06 346 VAL A C 1
ATOM 2710 O O . VAL A 1 346 ? -14.559 8.078 27.420 1.00 86.06 346 VAL A O 1
ATOM 2713 N N . SER A 1 347 ? -16.628 7.967 26.554 1.00 84.12 347 SER A N 1
ATOM 2714 C CA . SER A 1 347 ? -17.353 8.522 27.697 1.00 84.12 347 SER A CA 1
ATOM 2715 C C . SER A 1 347 ? -18.796 7.986 27.709 1.00 84.12 347 SER A C 1
ATOM 2717 O O . SER A 1 347 ? -19.208 7.329 26.751 1.00 84.12 347 SER A O 1
ATOM 2719 N N . PRO A 1 348 ? -19.617 8.280 28.736 1.00 87.94 348 PRO A N 1
ATOM 2720 C CA . PRO A 1 348 ? -21.036 7.904 28.737 1.00 87.94 348 PRO A CA 1
ATOM 2721 C C . PRO A 1 348 ? -21.848 8.453 27.552 1.00 87.94 348 PRO A C 1
ATOM 2723 O O . PRO A 1 348 ? -22.950 7.972 27.288 1.00 87.94 348 PRO A O 1
ATOM 2726 N N . LEU A 1 349 ? -21.331 9.475 26.861 1.00 88.94 349 LEU A N 1
ATOM 2727 C CA . LEU A 1 349 ? -21.985 10.122 25.726 1.00 88.94 349 LEU A CA 1
ATOM 2728 C C . LEU A 1 349 ? -21.216 9.964 24.414 1.00 88.94 349 LEU A C 1
ATOM 2730 O O . LEU A 1 349 ? -21.717 10.406 23.389 1.00 88.94 349 LEU A O 1
ATOM 2734 N N . GLU A 1 350 ? -20.031 9.352 24.419 1.00 92.44 350 GLU A N 1
ATOM 2735 C CA . GLU A 1 350 ? -19.160 9.276 23.244 1.00 92.44 350 GLU A CA 1
ATOM 2736 C C . GLU A 1 350 ? -18.575 7.877 23.074 1.00 92.44 350 GLU A C 1
ATOM 2738 O O . GLU A 1 350 ? -18.053 7.270 24.014 1.00 92.44 350 GLU A O 1
ATOM 2743 N N . ALA A 1 351 ? -18.600 7.374 21.844 1.00 93.56 351 ALA A N 1
ATOM 2744 C CA . ALA A 1 351 ? -18.023 6.086 21.498 1.00 93.56 351 ALA A CA 1
ATOM 2745 C C . ALA A 1 351 ? -17.370 6.122 20.117 1.00 93.56 351 ALA A C 1
ATOM 2747 O O . ALA A 1 351 ? -17.756 6.883 19.234 1.00 93.56 351 ALA A O 1
ATOM 2748 N N . ARG A 1 352 ? -16.388 5.250 19.911 1.00 95.12 352 ARG A N 1
ATOM 2749 C CA . ARG A 1 352 ? -15.758 5.009 18.616 1.00 95.12 352 ARG A CA 1
ATOM 2750 C C . ARG A 1 352 ? -15.950 3.553 18.228 1.00 95.12 352 ARG A C 1
ATOM 2752 O O . ARG A 1 352 ? -15.685 2.658 19.031 1.00 95.12 352 ARG A O 1
ATOM 2759 N N . VAL A 1 353 ? -16.372 3.317 16.990 1.00 94.25 353 VAL A N 1
ATOM 2760 C CA . VAL A 1 353 ? -16.516 1.969 16.433 1.00 94.25 353 VAL A CA 1
ATOM 2761 C C . VAL A 1 353 ? -15.651 1.849 15.192 1.00 94.25 353 VAL A C 1
ATOM 2763 O O . VAL A 1 353 ? -15.779 2.644 14.264 1.00 94.25 353 VAL A O 1
ATOM 2766 N N . VAL A 1 354 ? -14.775 0.848 15.187 1.00 89.56 354 VAL A N 1
ATOM 2767 C CA . VAL A 1 354 ? -13.917 0.506 14.048 1.00 89.56 354 VAL A CA 1
ATOM 2768 C C . VAL A 1 354 ? -14.354 -0.851 13.514 1.00 89.56 354 VAL A C 1
ATOM 2770 O O . VAL A 1 354 ? -14.482 -1.797 14.288 1.00 89.56 354 VAL A O 1
ATOM 2773 N N . PHE A 1 355 ? -14.616 -0.958 12.216 1.00 94.00 355 PHE A N 1
ATOM 2774 C CA . PHE A 1 355 ? -15.070 -2.198 11.584 1.00 94.00 355 PHE A CA 1
ATOM 2775 C C . PHE A 1 355 ? -14.666 -2.250 10.116 1.00 94.00 355 PHE A C 1
ATOM 2777 O O . PHE A 1 355 ? -14.434 -1.222 9.482 1.00 94.00 355 PHE A O 1
ATOM 2784 N N . THR A 1 356 ? -14.634 -3.451 9.544 1.00 91.44 356 THR A N 1
ATOM 2785 C CA . THR A 1 356 ? -14.552 -3.598 8.092 1.00 91.44 356 THR A CA 1
ATOM 2786 C C . THR A 1 356 ? -15.957 -3.551 7.505 1.00 91.44 356 THR A C 1
ATOM 2788 O O . THR A 1 356 ? -16.814 -4.366 7.848 1.00 91.44 356 THR A O 1
ATOM 2791 N N . GLN A 1 357 ? -16.203 -2.584 6.630 1.00 96.56 357 GLN A N 1
ATOM 2792 C CA . GLN A 1 357 ? -17.406 -2.517 5.819 1.00 96.56 357 GLN A CA 1
ATOM 2793 C C . GLN A 1 357 ? -17.213 -3.367 4.570 1.00 96.56 357 GLN A C 1
ATOM 2795 O O . GLN A 1 357 ? -16.295 -3.116 3.797 1.00 96.56 357 GLN A O 1
ATOM 2800 N N . GLU A 1 358 ? -18.120 -4.307 4.333 1.00 94.25 358 GLU A N 1
ATOM 2801 C CA . GLU A 1 358 ? -18.255 -4.963 3.033 1.00 94.25 358 GLU A CA 1
ATOM 2802 C C . GLU A 1 358 ? -19.494 -4.417 2.331 1.00 94.25 358 GLU A C 1
ATOM 2804 O O . GLU A 1 358 ? -20.613 -4.551 2.832 1.00 94.25 358 GLU A O 1
ATOM 2809 N N . TYR A 1 359 ? -19.281 -3.788 1.179 1.00 94.12 359 TYR A N 1
ATOM 2810 C CA . TYR A 1 359 ? -20.324 -3.244 0.324 1.00 94.12 359 TYR A CA 1
ATOM 2811 C C . TYR A 1 359 ? -20.470 -4.103 -0.931 1.00 94.12 359 TYR A C 1
ATOM 2813 O O . TYR A 1 359 ? -19.484 -4.484 -1.564 1.00 94.12 359 TYR A O 1
ATOM 2821 N N . ALA A 1 360 ? -21.707 -4.359 -1.340 1.00 91.38 360 ALA A N 1
ATOM 2822 C CA . ALA A 1 360 ? -22.010 -4.918 -2.646 1.00 91.38 360 ALA A CA 1
ATOM 2823 C C . ALA A 1 360 ? -23.286 -4.301 -3.224 1.00 91.38 360 ALA A C 1
ATOM 2825 O O . ALA A 1 360 ? -24.312 -4.232 -2.549 1.00 91.38 360 ALA A O 1
ATOM 2826 N N . SER A 1 361 ? -23.242 -3.926 -4.497 1.00 92.75 361 SER A N 1
ATOM 2827 C CA . SER A 1 361 ? -24.411 -3.590 -5.306 1.00 92.75 361 SER A CA 1
ATOM 2828 C C . SER A 1 361 ? -24.577 -4.575 -6.467 1.00 92.75 361 SER A C 1
ATOM 2830 O O . SER A 1 361 ? -24.098 -5.713 -6.399 1.00 92.75 361 SER A O 1
ATOM 2832 N N . ASP A 1 362 ? -25.295 -4.170 -7.515 1.00 88.00 362 ASP A N 1
ATOM 2833 C CA . ASP A 1 362 ? -25.525 -4.978 -8.714 1.00 88.00 362 ASP A CA 1
ATOM 2834 C C . ASP A 1 362 ? -24.212 -5.328 -9.432 1.00 88.00 362 ASP A C 1
ATOM 2836 O O . ASP A 1 362 ? -23.997 -6.475 -9.815 1.00 88.00 362 ASP A O 1
ATOM 2840 N N . ASN A 1 363 ? -23.314 -4.352 -9.575 1.00 87.94 363 ASN A N 1
ATOM 2841 C CA . ASN A 1 363 ? -22.096 -4.454 -10.383 1.00 87.94 363 ASN A CA 1
ATOM 2842 C C . ASN A 1 363 ? -20.829 -3.939 -9.679 1.00 87.94 363 ASN A C 1
ATOM 2844 O O . ASN A 1 363 ? -19.767 -3.903 -10.294 1.00 87.94 363 ASN A O 1
ATOM 2848 N N . TYR A 1 364 ? -20.920 -3.548 -8.407 1.00 83.88 364 TYR A N 1
ATOM 2849 C CA . TYR A 1 364 ? -19.790 -3.027 -7.645 1.00 83.88 364 TYR A CA 1
ATOM 2850 C C . TYR A 1 364 ? -19.679 -3.723 -6.292 1.00 83.88 364 TYR A C 1
ATOM 2852 O O . TYR A 1 364 ? -20.684 -4.048 -5.657 1.00 83.88 364 TYR A O 1
ATOM 2860 N N . ARG A 1 365 ? -18.447 -3.970 -5.854 1.00 90.88 365 ARG A N 1
ATOM 2861 C CA . ARG A 1 365 ? -18.131 -4.515 -4.534 1.00 90.88 365 ARG A CA 1
ATOM 2862 C C . ARG A 1 365 ? -16.931 -3.778 -3.982 1.00 90.88 365 ARG A C 1
ATOM 2864 O O . ARG A 1 365 ? -16.012 -3.472 -4.734 1.00 90.88 365 ARG A O 1
ATOM 2871 N N . ASP A 1 366 ? -16.953 -3.543 -2.683 1.00 86.50 366 ASP A N 1
ATOM 2872 C CA . ASP A 1 366 ? -15.872 -2.869 -1.983 1.00 86.50 366 ASP A CA 1
ATOM 2873 C C . ASP A 1 366 ? -15.738 -3.411 -0.560 1.00 86.50 366 ASP A C 1
ATOM 2875 O O . ASP A 1 366 ? -16.701 -3.925 0.022 1.00 86.50 366 ASP A O 1
ATOM 2879 N N . ARG A 1 367 ? -14.532 -3.317 -0.008 1.00 92.88 367 ARG A N 1
ATOM 2880 C CA . ARG A 1 367 ? -14.220 -3.729 1.356 1.00 92.88 367 ARG A CA 1
ATOM 2881 C C . ARG A 1 367 ? -13.253 -2.732 1.973 1.00 92.88 367 ARG A C 1
ATOM 2883 O O . ARG A 1 367 ? -12.074 -2.734 1.639 1.00 92.88 367 ARG A O 1
ATOM 2890 N N . VAL A 1 368 ? -13.749 -1.925 2.906 1.00 85.81 368 VAL A N 1
ATOM 2891 C CA . VAL A 1 368 ? -13.003 -0.792 3.475 1.00 85.81 368 VAL A CA 1
ATOM 2892 C C . VAL A 1 368 ? -12.987 -0.828 4.995 1.00 85.81 368 VAL A C 1
ATOM 2894 O O . VAL A 1 368 ? -13.955 -1.262 5.627 1.00 85.81 368 VAL A O 1
ATOM 2897 N N . LEU A 1 369 ? -11.894 -0.365 5.603 1.00 86.19 369 LEU A N 1
ATOM 2898 C CA . LEU A 1 369 ? -11.854 -0.126 7.041 1.00 86.19 369 LEU A CA 1
ATOM 2899 C C . LEU A 1 369 ? -12.565 1.198 7.328 1.00 86.19 369 LEU A C 1
ATOM 2901 O O . LEU A 1 369 ? -12.273 2.229 6.723 1.00 86.19 369 LEU A O 1
ATOM 2905 N N . LYS A 1 370 ? -13.531 1.164 8.240 1.00 89.94 370 LYS A N 1
ATOM 2906 C CA . LYS A 1 370 ? -14.348 2.320 8.584 1.00 89.94 370 LYS A CA 1
ATOM 2907 C C . LYS A 1 370 ? -14.275 2.596 10.076 1.00 89.94 370 LYS A C 1
ATOM 2909 O O . LYS A 1 370 ? -14.359 1.685 10.901 1.00 89.94 370 LYS A O 1
ATOM 2914 N N . THR A 1 371 ? -14.168 3.879 10.397 1.00 95.25 371 THR A N 1
ATOM 2915 C CA . THR A 1 371 ? -14.204 4.397 11.760 1.00 95.25 371 THR A CA 1
ATOM 2916 C C . THR A 1 371 ? -15.385 5.354 11.896 1.00 95.25 371 THR A C 1
ATOM 2918 O O . THR A 1 371 ? -15.448 6.369 11.200 1.00 95.25 371 THR A O 1
ATOM 2921 N N . LEU A 1 372 ? -16.311 5.041 12.803 1.00 96.75 372 LEU A N 1
ATOM 2922 C CA . LEU A 1 372 ? -17.419 5.916 13.186 1.00 96.75 372 LEU A CA 1
ATOM 2923 C C . LEU A 1 372 ? -17.168 6.492 14.581 1.00 96.75 372 LEU A C 1
ATOM 2925 O O . LEU A 1 372 ? -16.914 5.738 15.524 1.00 96.75 372 LEU A O 1
ATOM 2929 N N . SER A 1 373 ? -17.256 7.815 14.708 1.00 96.12 373 SER A N 1
ATOM 2930 C CA . SER A 1 373 ? -17.381 8.500 16.001 1.00 96.12 373 SER A CA 1
ATOM 2931 C C . SER A 1 373 ? -18.878 8.690 16.273 1.00 96.12 373 SER A C 1
ATOM 2933 O O . SER A 1 373 ? -19.583 9.235 15.422 1.00 96.12 373 SER A O 1
ATOM 2935 N N . LEU A 1 374 ? -19.378 8.213 17.414 1.00 96.81 374 LEU A N 1
ATOM 2936 C CA . LEU A 1 374 ? -20.783 8.305 17.807 1.00 96.81 374 LEU A CA 1
ATOM 2937 C C . LEU A 1 374 ? -20.958 9.149 19.068 1.00 96.81 374 LEU A C 1
ATOM 2939 O O . LEU A 1 374 ? -20.151 9.070 19.993 1.00 96.81 374 LEU A O 1
ATOM 2943 N N . THR A 1 375 ? -22.076 9.868 19.119 1.00 95.56 375 THR A N 1
ATOM 2944 C CA . THR A 1 375 ? -22.530 10.657 20.265 1.00 95.56 375 THR A CA 1
ATOM 2945 C C . THR A 1 375 ? -23.913 10.190 20.728 1.00 95.56 375 THR A C 1
ATOM 2947 O O . THR A 1 375 ? -24.754 9.810 19.906 1.00 95.56 375 THR A O 1
ATOM 2950 N N . LYS A 1 376 ? -24.170 10.189 22.039 1.00 93.69 376 LYS A N 1
ATOM 2951 C CA . LYS A 1 376 ? -25.462 9.799 22.619 1.00 93.69 376 LYS A CA 1
ATOM 2952 C C . LYS A 1 376 ? -26.338 11.033 22.828 1.00 93.69 376 LYS A C 1
ATOM 2954 O O . LYS A 1 376 ? -26.106 11.829 23.735 1.00 93.69 376 LYS A O 1
ATOM 2959 N N . GLN A 1 377 ? -27.389 11.172 22.022 1.00 90.81 377 GLN A N 1
ATOM 2960 C CA . GLN A 1 377 ? -28.351 12.276 22.093 1.00 90.81 377 GLN A CA 1
ATOM 2961 C C . GLN A 1 377 ? -29.743 11.733 22.416 1.00 90.81 377 GLN A C 1
ATOM 2963 O O . GLN A 1 377 ? -30.253 10.848 21.730 1.00 90.81 377 GLN A O 1
ATOM 2968 N N . SER A 1 378 ? -30.355 12.232 23.495 1.00 85.62 378 SER A N 1
ATOM 2969 C CA . SER A 1 378 ? -31.683 11.787 23.958 1.00 85.62 378 SER A CA 1
ATOM 2970 C C . SER A 1 378 ? -31.809 10.256 24.080 1.00 85.62 378 SER A C 1
ATOM 2972 O O . SER A 1 378 ? -32.834 9.673 23.733 1.00 85.62 378 SER A O 1
ATOM 2974 N N . GLY A 1 379 ? -30.742 9.594 24.545 1.00 86.50 379 GLY A N 1
ATOM 2975 C CA . GLY A 1 379 ? -30.688 8.140 24.727 1.00 86.50 379 GLY A CA 1
ATOM 2976 C C . GLY A 1 379 ? -30.390 7.322 23.463 1.00 86.50 379 GLY A C 1
ATOM 2977 O O . GLY A 1 379 ? -30.296 6.102 23.565 1.00 86.50 379 GLY A O 1
ATOM 2978 N N . LYS A 1 380 ? -30.208 7.956 22.296 1.00 91.88 380 LYS A N 1
ATOM 2979 C CA . LYS A 1 380 ? -29.874 7.293 21.025 1.00 91.88 380 LYS A CA 1
ATOM 2980 C C . LYS A 1 380 ? -28.430 7.570 20.621 1.00 91.88 380 LYS A C 1
ATOM 2982 O O . LYS A 1 380 ? -27.980 8.708 20.712 1.00 91.88 380 LYS A O 1
ATOM 2987 N N . TRP A 1 381 ? -27.732 6.547 20.136 1.00 96.44 381 TRP A N 1
ATOM 2988 C CA . TRP A 1 381 ? -26.409 6.701 19.532 1.00 96.44 381 TRP A CA 1
ATOM 2989 C C . TRP A 1 381 ? -26.536 7.162 18.087 1.00 96.44 381 TRP A C 1
ATOM 2991 O O . TRP A 1 381 ? -27.203 6.510 17.288 1.00 96.44 381 TRP A O 1
ATOM 3001 N N . LEU A 1 382 ? -25.892 8.280 17.770 1.00 97.19 382 LEU A N 1
ATOM 3002 C CA . LEU A 1 382 ? -25.903 8.901 16.452 1.00 97.19 382 LEU A CA 1
ATOM 3003 C C . LEU A 1 382 ? -24.474 9.087 15.953 1.00 97.19 382 LEU A C 1
ATOM 3005 O O . LEU A 1 382 ? -23.574 9.394 16.732 1.00 97.19 382 LEU A O 1
ATOM 3009 N N . ILE A 1 383 ? -24.273 8.922 14.651 1.00 97.56 383 ILE A N 1
ATOM 3010 C CA . ILE A 1 383 ? -22.977 9.097 13.995 1.00 97.56 383 ILE A CA 1
ATOM 3011 C C . ILE A 1 383 ? -22.668 10.593 13.904 1.00 97.56 383 ILE A C 1
ATOM 3013 O O . ILE A 1 383 ? -23.390 11.340 13.244 1.00 97.56 383 ILE A O 1
ATOM 3017 N N . GLU A 1 384 ? -21.585 11.019 14.546 1.00 94.81 384 GLU A N 1
ATOM 3018 C CA . GLU A 1 384 ? -21.091 12.399 14.522 1.00 94.81 384 GLU A CA 1
ATOM 3019 C C . GLU A 1 384 ? -19.958 12.591 13.510 1.00 94.81 384 GLU A C 1
ATOM 3021 O O . GLU A 1 384 ? -19.880 13.633 12.861 1.00 94.81 384 GLU A O 1
ATOM 3026 N N . GLU A 1 385 ? -19.139 11.559 13.291 1.00 92.75 385 GLU A N 1
ATOM 3027 C CA . GLU A 1 385 ? -18.105 11.563 12.255 1.00 92.75 385 GLU A CA 1
ATOM 3028 C C . GLU A 1 385 ? -17.985 10.197 11.578 1.00 92.75 385 GLU A C 1
ATOM 3030 O O . GLU A 1 385 ? -18.126 9.146 12.207 1.00 92.75 385 GLU A O 1
ATOM 3035 N N . GLU A 1 386 ? -17.656 10.218 10.287 1.00 92.88 386 GLU A N 1
ATOM 3036 C CA . GLU A 1 386 ? -17.416 9.031 9.469 1.00 92.88 386 GLU A CA 1
ATOM 3037 C C . GLU A 1 386 ? -16.071 9.177 8.752 1.00 92.88 386 GLU A C 1
ATOM 3039 O O . GLU A 1 386 ? -15.866 10.124 7.990 1.00 92.88 386 GLU A O 1
ATOM 3044 N N . ARG A 1 387 ? -15.164 8.220 8.972 1.00 89.19 387 ARG A N 1
ATOM 3045 C CA . ARG A 1 387 ? -13.863 8.138 8.297 1.00 89.19 387 ARG A CA 1
ATOM 3046 C C . ARG A 1 387 ? -13.692 6.780 7.629 1.00 89.19 387 ARG A C 1
ATOM 3048 O O . ARG A 1 387 ? -14.118 5.761 8.170 1.00 89.19 387 ARG A O 1
ATOM 3055 N N . THR A 1 388 ? -13.088 6.795 6.448 1.00 86.12 388 THR A N 1
ATOM 3056 C CA . THR A 1 388 ? -12.703 5.596 5.694 1.00 86.12 388 THR A CA 1
ATOM 3057 C C . THR A 1 388 ? -11.188 5.628 5.570 1.00 86.12 388 THR A C 1
ATOM 3059 O O . THR A 1 388 ? -10.661 6.666 5.164 1.00 86.12 388 THR A O 1
ATOM 3062 N N . ASP A 1 389 ? -10.530 4.551 5.994 1.00 70.25 389 ASP A N 1
ATOM 3063 C CA . ASP A 1 389 ? -9.068 4.428 6.058 1.00 70.25 389 ASP A CA 1
ATOM 3064 C C . ASP A 1 389 ? -8.514 3.524 4.951 1.00 70.25 389 ASP A C 1
ATOM 3066 O O . ASP A 1 389 ? -9.231 2.575 4.542 1.00 70.25 389 ASP A O 1
#

Solvent-accessible surface area (backbone atoms only — not comparable to full-atom values): 21918 Å² total; per-residue (Å²): 139,80,82,81,73,76,74,77,86,78,56,66,68,42,53,51,27,49,75,72,63,42,43,69,61,26,47,55,54,43,51,58,53,30,74,77,41,79,80,42,63,69,54,51,50,51,51,22,50,45,28,47,78,68,69,38,50,70,68,17,45,55,43,29,54,49,44,40,70,79,40,64,70,52,34,64,41,26,38,51,46,14,56,51,28,44,75,72,67,39,43,68,62,14,46,53,28,20,50,52,18,33,72,57,33,79,81,46,60,67,38,56,54,52,41,50,44,40,50,32,52,52,50,39,52,52,27,51,55,49,35,76,76,35,80,78,46,59,68,42,54,56,50,34,52,57,36,57,70,66,36,80,76,77,88,84,69,82,72,83,59,57,72,66,58,45,48,53,50,50,53,49,50,52,49,49,54,52,49,51,53,50,50,51,53,50,51,52,51,53,49,52,52,49,52,51,51,50,52,50,50,50,52,52,49,55,51,49,53,52,50,52,53,49,51,50,54,50,52,56,51,49,53,52,51,52,50,54,51,51,52,50,52,53,51,52,52,51,61,70,68,53,88,70,83,84,79,84,82,88,82,89,83,88,87,79,90,82,86,82,89,78,91,83,85,87,78,89,75,80,83,70,75,66,57,63,53,56,50,49,52,53,50,52,47,44,56,49,49,38,32,46,24,49,28,69,47,37,57,68,63,32,57,64,38,39,37,93,82,30,57,60,88,95,52,54,47,70,60,49,51,54,54,48,49,53,63,50,62,67,49,92,46,46,43,48,44,85,40,81,72,44,80,45,77,77,48,102,46,31,33,37,38,40,28,36,38,39,40,36,45,82,90,50,72,51,78,43,43,34,41,36,36,31,37,52,56,97,90,40,65,19,37,46,43,81,48,79,105

Sequence (389 aa):
MTASVRAQVDTSTIEEMIAKGNLQEALLTTEEQLSRNPNHVHLLFLKGLIHTSRNEFEPAKKIFIELTKNNPELPEPFNNLAVIYAAQGDYDSARLALQQAINTHPSYATAHENLGDIYAKLASKAYNQALELDEKNVNAKEKLLLVSDLAPKARGAIPQPDNQSALELEQSRNKVVELEQALSNARQRNMTDLETSSRELVKTRQMLERQQAEVKVLNEKLAGVETQLSEAQTELARLKTVPVVASNPTDVLNETKQTMDATRKPAAAPPVVGDNRSEREAILMAVNDWAERWSAKDVEAYLAAYSSSFAPQGMTRQRWMNQRRERLLGPSRIVVKIVSPTVNIVSPLEARVVFTQEYASDNYRDRVLKTLSLTKQSGKWLIEEERTD

Secondary structure (DSSP, 8-state):
-----------HHHHHHHHTT-HHHHHHHHHHHHHH-TT-HHHHHHHHHHHHHTT-HHHHHHHHHHHHHH-TT-HHHHHHHHHHHHHTT-HHHHHHHHHHHHHH-TT-HHHHHHHHHHHHHHHHHHHHHHHHH-TT-HHHHHHHHHHHHHS---SS------HHHHHHHHHHHHHHHHHHHHHHHHHHHHHHHHHHHHHHHHHHHHHHHHHHHHHHHHHHHHHHHHHHHHHHHHHHHHHHHS-PPP---------------------PPPP-HHHHHHHHHHHHHHHHHHHHHHHTT-HHHHHHTB-TT---TTS-HHHHHHHHHHHHHSSS--EEEEEEEEEEEEETTEEEEEEEEEEE-SS-EEEEEEEEEEEEETTEEEEEEEEE-

Foldseek 3Di:
DDPPPPPPDDCPVLVVCVVVVVLVVSLVVLVVSCVVVVVPLVSLVSNLSSCVLVVVLVSSLVSLVVSCVVPVLALSSLQSNLVSCVVVVNLVSSLVSLVSSCVSPVPPVSSVLSNLLSVLSVLLVVLVVVCVVPVPPPVSVVVNVVSVVVHPPDPDDDPPDPPVVVVVVVVVVVVVVVVVVVVVVVVVVVVVVVVVVVVVVVVVVVVVVVVVVVVVVVVVVVVVVVVVVVVVVVVVVVVVPPDDDDDDDDDDDDDDDDDDDDDDDDDDDDDDPVPVVVVVVQQVVLVVVLQVCLQVLVLVSNLVLADPLADAPPDGPVVVSVVSNCVSPPFPGKHKDWAPWDWDAPDPFKIKIWTWIWIDTPPDTDIWIKIFIWGQDPNHTHTRDIDTD

Nearest PDB structures (foldseek):
  5hrz-assembly1_A  TM=8.751E-01  e=9.762E-06  synthetic construct
  6tka-assembly1_AAA  TM=7.525E-01  e=3.265E-06  Homo sapiens
  4gyw-assembly2_A  TM=7.559E-01  e=5.060E-06  Homo sapiens
  8ump-assembly1_A  TM=8.725E-01  e=1.688E-05  synthetic construct
  6b85-assembly1_J  TM=7.962E-01  e=7.819E-05  synthetic construct

=== Feature glossary ===
Key to the feature types in this record:

Secondary structure (8-state, DSSP). Secondary structure is the local, repeating backbone conformation. DSSP classifies it into eight states by reading the hydrogen-bond network: three helix types (H, G, I), two β types (E, B), two non-regular types (T, S), and unstructured coil (-).

Backbone torsions (φ/ψ). Backbone dihedral angles. Every residue except chain termini has a φ (preceding-C → N → Cα → C) and a ψ (N → Cα → C → next-N). They are reported in degrees following the IUPAC sign convention. Secondary structure is essentially a statement about which (φ, ψ) basin each residue occupies.

Predicted aligned error. Predicted Aligned Error (PAE) is an AlphaFold confidence matrix: entry (i, j) is the expected error in the position of residue j, in ångströms, when the prediction is superimposed on the true structure at residue i. Low PAE within a block of residues means that block is internally rigid and well-predicted; high PAE between two blocks means their relative placement is uncertain even if each block individually is confident.

B-factor. B-factor (Debye–Waller factor) reflects atomic displacement in the crystal lattice. It is an experimental observable (units Å²), not a prediction; low values mean the atom is pinned down, high values mean it moves or is heterogeneous across the crystal.

Secondary structure (3-state, P-SEA). Three-state secondary structure (P-SEA) collapses the eight DSSP classes into helix (a), strand (b), and coil (c). P-SEA assigns these from Cα geometry alone — distances and angles — without requiring backbone oxygens, so it works on any Cα trace.

Sequence. Primary structure: the covalent order of the twenty standard amino acids along the backbone. Two proteins with the same sequence will (almost always) fold to the same structure; two with 30% identity often share a fold but not the details.

pLDDT. pLDDT is the predicted lDDT-Cα score: AlphaFold's confidence that the local environment of each residue (all inter-atomic distances within 15 Å) is correctly placed. It is a per-residue number between 0 and 100, with higher meaning more reliable.

InterPro / GO / CATH / organism. Functional annotations link the protein to curated databases. InterPro entries identify conserved domains and families by matching the sequence against member-database signatures (Pfam, PROSITE, CDD, …). Gene Ontology (GO) terms describe molecular function, biological process, and cellular component in a controlled vocabulary. CATH places the structure in a hierarchical fold classification (Class/Architecture/Topology/Homologous-superfamily). The organism is the source species.

Contact-map, Ramachandran, and PAE plots. Three diagnostic plots accompany the record. The Cα contact map visualizes the tertiary structure as a 2D adjacency matrix (8 Å cutoff, sequence-local contacts suppressed). The Ramachandran plot shows the distribution of backbone (φ, ψ) torsions, with points in the α and β basins reflecting secondary structure content. The PAE plot shows AlphaFold's inter-residue confidence as a color matrix.

mmCIF coordinates. The mmCIF table is the protein's shape written out atom by atom. For each backbone N, Cα, C, and carbonyl O, it records an (x, y, z) coordinate triple in Å plus the residue type, chain letter, and residue number.

Radius of gyration, Cα contacts, bounding box. Three whole-structure scalars: the radius of gyration (RMS distance of Cα from centroid, in Å), the count of Cα–Cα contacts (pairs closer than 8 Å and separated by more than four residues in sequence — i.e. tertiary, not local, contacts), and the bounding-box dimensions. Together they distinguish compact globular folds from extended fibres or disordered chains.

Foldseek 3Di. The Foldseek 3Di string encodes local tertiary geometry as a 20-letter alphabet — one character per residue — derived from the relative positions of nearby Cα atoms. Unlike the amino-acid sequence, 3Di is a direct function of the 3D structure, so two proteins with the same fold have similar 3Di strings even at low sequence identity.

Rendered structure images. Six rendered views show the 3D structure from the faces of a cube — i.e. along ±x, ±y, ±z. Rendering representation is drawn randomly per protein from cartoon (secondary-structure ribbons), sticks (backbone bonds), or molecular surface; coloring is either N→C rainbow (blue at the N-terminus through red at the C-terminus) or one color per chain.

Nearest PDB structures. The Foldseek neighbor list gives the closest experimentally determined structures in the PDB, ranked by structural alignment. TM-score near 1 means near-identical fold; near 0.3 means only rough topology match. This is how one finds what a novel AlphaFold prediction most resembles in the solved-structure universe.

Solvent-accessible surface area. SASA measures how much of the protein is reachable by solvent. It is computed by rolling a water-sized probe over the atomic surface and summing the exposed area (Å²). Per-residue SASA distinguishes core (buried, low SASA) from surface (exposed, high SASA) residues; total SASA is a whole-molecule size measure.